Protein AF-A0A9P1GR18-F1 (afdb_monomer_lite)

pLDDT: mean 71.83, std 27.1, range [21.3, 98.69]

Secondary structure (DSSP, 8-state):
-HHHHHHHHHHHHHHHTT---------------------------------------------------------------------PPPP---PPPPP--------PPPPP-SS---EEEEET--S--TTTSHHHHHHHTT-EEEEE-TTT-TT--TTSHHHHHHHHHGGGG-SEEEE----TTS-TT---SSSPPP---SSGGGGG--SS--HHHHHHHHHHHHHHHHHHHHHHHHHHTT-EEEEEEEPPPTTS--GGGSHHHHHHHTSTT-EEEEEEGGGGT-SS--EEEEEES-S--GGGGPPP-PPPEEEE-TTT--EEEESS--S-SSS--EETTT--GGG--SSPPP---HHHHTSSPPHHHHHHHHHHHTPPPP------------------------SS--S----------GGG-TT-GGGG--HHHHHHHHHHHHHHHHHHHH-HHHHHHHHHHTT---SS--S-HHHHHHHHHHHHHHHHHTPPTTS-S----S-EEETTEEESS-HHHHHHHHHHTT-TTTTGGGHHHH----STTS--GGGBTTB----S-S----HHHHS--TTT---S--TTT-HHHHHHHHTT--

Radius of gyration: 36.1 Å; chains: 1; bounding box: 84×101×102 Å

Structure (mmCIF, N/CA/C/O backbone):
data_AF-A0A9P1GR18-F1
#
_entry.id   AF-A0A9P1GR18-F1
#
loop_
_atom_site.group_PDB
_atom_site.id
_atom_site.type_symbol
_atom_site.label_atom_id
_atom_site.label_alt_id
_atom_site.label_comp_id
_atom_site.label_asym_id
_atom_site.label_entity_id
_atom_site.label_seq_id
_atom_site.pdbx_PDB_ins_code
_atom_site.Cartn_x
_atom_site.Cartn_y
_atom_site.Cartn_z
_atom_site.occupancy
_atom_site.B_iso_or_equiv
_atom_site.auth_seq_id
_atom_site.auth_comp_id
_atom_site.auth_asym_id
_atom_site.auth_atom_id
_atom_site.pdbx_PDB_model_num
ATOM 1 N N . MET A 1 1 ? -15.487 -3.080 24.283 1.00 35.53 1 MET A N 1
ATOM 2 C CA . MET A 1 1 ? -16.277 -2.840 25.515 1.00 35.53 1 MET A CA 1
ATOM 3 C C . MET A 1 1 ? -15.456 -2.244 26.661 1.00 35.53 1 MET A C 1
ATOM 5 O O . MET A 1 1 ? -15.712 -1.101 27.007 1.00 35.53 1 MET A O 1
ATOM 9 N N . GLU A 1 2 ? -14.435 -2.913 27.217 1.00 29.48 2 GLU A N 1
ATOM 10 C CA . GLU A 1 2 ? -13.598 -2.296 28.277 1.00 29.48 2 GLU A CA 1
ATOM 11 C C . GLU A 1 2 ? -12.852 -1.033 27.822 1.00 29.48 2 GLU A C 1
ATOM 13 O O . GLU A 1 2 ? -12.696 -0.091 28.595 1.00 29.48 2 GLU A O 1
ATOM 18 N N . ARG A 1 3 ? -12.421 -0.992 26.556 1.00 30.92 3 ARG A N 1
ATOM 19 C CA . ARG A 1 3 ? -11.716 0.162 25.985 1.00 30.92 3 ARG A CA 1
ATOM 20 C C . ARG A 1 3 ? -12.613 1.407 25.905 1.00 30.92 3 ARG A C 1
ATOM 22 O O . ARG A 1 3 ? -12.154 2.484 26.250 1.00 30.92 3 ARG A O 1
ATOM 29 N N . LEU A 1 4 ? -13.899 1.233 25.578 1.00 35.69 4 LEU A N 1
ATOM 30 C CA . LEU A 1 4 ? -14.901 2.310 25.531 1.00 35.69 4 LEU A CA 1
ATOM 31 C C . LEU A 1 4 ? -15.204 2.862 26.936 1.00 35.69 4 LEU A C 1
ATOM 33 O O . LEU A 1 4 ? -15.229 4.072 27.140 1.00 35.69 4 LEU A O 1
ATOM 37 N N . LYS A 1 5 ? -15.327 1.966 27.929 1.00 38.88 5 LYS A N 1
ATOM 38 C CA . LYS A 1 5 ? -15.524 2.326 29.345 1.00 38.88 5 LYS A CA 1
ATOM 39 C C . LYS A 1 5 ? -14.343 3.117 29.924 1.00 38.88 5 LYS A C 1
ATOM 41 O O . LYS A 1 5 ? -14.547 3.980 30.772 1.00 38.88 5 LYS A O 1
ATOM 46 N N . ARG A 1 6 ? -13.110 2.851 29.464 1.00 39.78 6 ARG A N 1
ATOM 47 C CA . ARG A 1 6 ? -11.909 3.602 29.882 1.00 39.78 6 ARG A CA 1
ATOM 48 C C . ARG A 1 6 ? -11.843 4.995 29.252 1.00 39.78 6 ARG A C 1
ATOM 50 O O . ARG A 1 6 ? -11.456 5.934 29.941 1.00 39.78 6 ARG A O 1
ATOM 57 N N . THR A 1 7 ? -12.255 5.144 27.993 1.00 40.03 7 THR A N 1
ATOM 58 C CA . THR A 1 7 ? -12.273 6.446 27.307 1.00 40.03 7 THR A CA 1
ATOM 59 C C . THR A 1 7 ? -13.339 7.381 27.885 1.00 40.03 7 THR A C 1
ATOM 61 O O . THR A 1 7 ? -13.041 8.537 28.157 1.00 40.03 7 THR A O 1
ATOM 64 N N . LEU A 1 8 ? -14.540 6.872 28.180 1.00 38.56 8 LEU A N 1
ATOM 65 C CA . LEU A 1 8 ? -15.635 7.678 28.741 1.00 38.56 8 LEU A CA 1
ATOM 66 C C . LEU A 1 8 ? -15.378 8.119 30.192 1.00 38.56 8 LEU A C 1
ATOM 68 O O . LEU A 1 8 ? -15.661 9.258 30.556 1.00 38.56 8 LEU A O 1
ATOM 72 N N . LYS A 1 9 ? -14.762 7.256 31.012 1.00 37.06 9 LYS A N 1
ATOM 73 C CA . LYS A 1 9 ? -14.406 7.583 32.402 1.00 37.06 9 LYS A CA 1
ATOM 74 C C . LYS A 1 9 ? -13.279 8.623 32.498 1.00 37.06 9 LYS A C 1
ATOM 76 O O . LYS A 1 9 ? -13.329 9.502 33.349 1.00 37.06 9 LYS A O 1
ATOM 81 N N . SER A 1 10 ? -12.310 8.567 31.579 1.00 39.47 10 SER A N 1
ATOM 82 C CA . SER A 1 10 ? -11.217 9.547 31.478 1.00 39.47 10 SER A CA 1
ATOM 83 C C . SER A 1 10 ? -11.700 10.964 31.143 1.00 39.47 10 SER A C 1
ATOM 85 O O . SER A 1 10 ? -11.032 11.928 31.515 1.00 39.47 10 SER A O 1
ATOM 87 N N . ASP A 1 11 ? -12.811 11.105 30.420 1.00 41.22 11 ASP A N 1
ATOM 88 C CA . ASP A 1 11 ? -13.364 12.412 30.045 1.00 41.22 11 ASP A CA 1
ATOM 89 C C . ASP A 1 11 ? -14.286 12.991 31.133 1.00 41.22 11 ASP A C 1
ATOM 91 O O . ASP A 1 11 ? -14.385 14.212 31.265 1.00 41.22 11 ASP A O 1
ATOM 95 N N . HIS A 1 12 ? -14.906 12.131 31.951 1.00 41.47 12 HIS A N 1
ATOM 96 C CA . HIS A 1 12 ? -15.710 12.528 33.112 1.00 41.47 12 HIS A CA 1
ATOM 97 C C . HIS A 1 12 ? -14.843 13.140 34.227 1.00 41.47 12 HIS A C 1
ATOM 99 O O . HIS A 1 12 ? -15.154 14.221 34.726 1.00 41.47 12 HIS A O 1
ATOM 105 N N . ASP A 1 13 ? -13.705 12.515 34.552 1.00 37.97 13 ASP A N 1
ATOM 106 C CA . ASP A 1 13 ? -12.820 12.975 35.634 1.00 37.97 13 ASP A CA 1
ATOM 107 C C . ASP A 1 13 ? -12.141 14.327 35.310 1.00 37.97 13 ASP A C 1
ATOM 109 O O . ASP A 1 13 ? -11.932 15.150 36.201 1.00 37.97 13 ASP A O 1
ATOM 113 N N . LYS A 1 14 ? -11.895 14.629 34.024 1.00 42.50 14 LYS A N 1
ATOM 114 C CA . LYS A 1 14 ? -11.345 15.925 33.568 1.00 42.50 14 LYS A CA 1
ATOM 115 C C . LYS A 1 14 ? -12.333 17.096 33.671 1.00 42.50 14 LYS A C 1
ATOM 117 O O . LYS A 1 14 ? -11.911 18.249 33.664 1.00 42.50 14 LYS A O 1
ATOM 122 N N . ALA A 1 15 ? -13.640 16.831 33.745 1.00 38.00 15 ALA A N 1
ATOM 123 C CA . ALA A 1 15 ? -14.669 17.871 33.815 1.00 38.00 15 ALA A CA 1
ATOM 124 C C . ALA A 1 15 ? -14.962 18.340 35.254 1.00 38.00 15 ALA A C 1
ATOM 126 O O . ALA A 1 15 ? -15.493 19.434 35.443 1.00 38.00 15 ALA A O 1
ATOM 127 N N . VAL A 1 16 ? -14.602 17.536 36.260 1.00 37.94 16 VAL A N 1
ATOM 128 C CA . VAL A 1 16 ? -14.867 17.822 37.680 1.00 37.94 16 VAL A CA 1
ATOM 129 C C . VAL A 1 16 ? -13.829 18.785 38.283 1.00 37.94 16 VAL A C 1
ATOM 131 O O . VAL A 1 16 ? -14.170 19.552 39.177 1.00 37.94 16 VAL A O 1
ATOM 134 N N . GLU A 1 17 ? -12.600 18.847 37.754 1.00 35.44 17 GLU A N 1
ATOM 135 C CA . GLU A 1 17 ? -11.525 19.721 38.274 1.00 35.44 17 GLU A CA 1
ATOM 136 C C . GLU A 1 17 ? -11.676 21.225 37.948 1.00 35.44 17 GLU A C 1
ATOM 138 O O . GLU A 1 17 ? -10.941 22.044 38.494 1.00 35.44 17 GLU A O 1
ATOM 143 N N . VAL A 1 18 ? -12.626 21.633 37.094 1.00 37.56 18 VAL A N 1
ATOM 144 C CA . VAL A 1 18 ? -12.726 23.032 36.605 1.00 37.56 18 VAL A CA 1
ATOM 145 C C . VAL A 1 18 ? -13.721 23.895 37.403 1.00 37.56 18 VAL A C 1
ATOM 147 O O . VAL A 1 18 ? -13.920 25.067 37.087 1.00 37.56 18 VAL A O 1
ATOM 150 N N . VAL A 1 19 ? -14.348 23.374 38.463 1.00 34.94 19 VAL A N 1
ATOM 151 C CA . VAL A 1 19 ? -15.383 24.120 39.201 1.00 34.94 19 VAL A CA 1
ATOM 152 C C . VAL A 1 19 ? -15.079 24.201 40.698 1.00 34.94 19 VAL A C 1
ATOM 154 O O . VAL A 1 19 ? -15.549 23.384 41.480 1.00 34.94 19 VAL A O 1
ATOM 157 N N . GLU A 1 20 ? -14.389 25.271 41.106 1.00 27.80 20 GLU A N 1
ATOM 158 C CA . GLU A 1 20 ? -14.551 25.874 42.438 1.00 27.80 20 GLU A CA 1
ATOM 159 C C . GLU A 1 20 ? -14.823 27.394 42.330 1.00 27.80 20 GLU A C 1
ATOM 161 O O . GLU A 1 20 ? -14.439 28.025 41.342 1.00 27.80 20 GLU A O 1
ATOM 166 N N . PRO A 1 21 ? -15.566 27.997 43.284 1.00 30.97 21 PRO A N 1
ATOM 167 C CA . PRO A 1 21 ? -16.431 29.141 43.003 1.00 30.97 21 PRO A CA 1
ATOM 168 C C . PRO A 1 21 ? -15.816 30.499 43.385 1.00 30.97 21 PRO A C 1
ATOM 170 O O . PRO A 1 21 ? -15.365 30.700 44.511 1.00 30.97 21 PRO A O 1
ATOM 173 N N . CYS A 1 22 ? -15.904 31.492 42.493 1.00 22.22 22 CYS A N 1
ATOM 174 C CA . CYS A 1 22 ? -15.682 32.902 42.836 1.00 22.22 22 CYS A CA 1
ATOM 175 C C . CYS A 1 22 ? -17.010 33.628 43.110 1.00 22.22 22 CYS A C 1
ATOM 177 O O . CYS A 1 22 ? -17.927 33.617 42.292 1.00 22.22 22 CYS A O 1
ATOM 179 N N . MET A 1 23 ? -17.074 34.312 44.252 1.00 23.48 23 MET A N 1
ATOM 180 C CA . MET A 1 23 ? -18.144 35.211 44.713 1.00 23.48 23 MET A CA 1
ATOM 181 C C . MET A 1 23 ? -17.495 36.279 45.637 1.00 23.48 23 MET A C 1
ATOM 183 O O . MET A 1 23 ? -16.397 36.042 46.138 1.00 23.48 23 MET A O 1
ATOM 187 N N . PRO A 1 24 ? -18.092 37.471 45.848 1.00 37.00 24 PRO A N 1
ATOM 188 C CA . PRO A 1 24 ? -17.753 38.685 45.090 1.00 37.00 24 PRO A CA 1
ATOM 189 C C . PRO A 1 24 ? -17.272 39.863 45.971 1.00 37.00 24 PRO A C 1
ATOM 191 O O . PRO A 1 24 ? -17.526 39.886 47.172 1.00 37.00 24 PRO A O 1
ATOM 194 N N . ILE A 1 25 ? -16.668 40.905 45.371 1.00 23.14 25 ILE A N 1
ATOM 195 C CA . ILE A 1 25 ? -16.477 42.223 46.020 1.00 23.14 25 ILE A CA 1
ATOM 196 C C . ILE A 1 25 ? -16.882 43.376 45.080 1.00 23.14 25 ILE A C 1
ATOM 198 O O . ILE A 1 25 ? -16.690 43.341 43.868 1.00 23.14 25 ILE A O 1
ATOM 202 N N . ILE A 1 26 ? -17.496 44.379 45.704 1.00 23.92 26 ILE A N 1
ATOM 203 C CA . ILE A 1 26 ? -18.368 45.450 45.214 1.00 23.92 26 ILE A CA 1
ATOM 204 C C . ILE A 1 26 ? -17.617 46.807 45.093 1.00 23.92 26 ILE A C 1
ATOM 206 O O . ILE A 1 26 ? -16.915 47.202 46.013 1.00 23.92 26 ILE A O 1
ATOM 210 N N . THR A 1 27 ? -17.865 47.530 43.983 1.00 25.28 27 THR A N 1
ATOM 211 C CA . THR A 1 27 ? -17.859 49.006 43.714 1.00 25.28 27 THR A CA 1
ATOM 212 C C . THR A 1 27 ? -16.655 49.929 44.030 1.00 25.28 27 THR A C 1
ATOM 214 O O . THR A 1 27 ? -16.267 50.054 45.184 1.00 25.28 27 THR A O 1
ATOM 217 N N . ARG A 1 28 ? -16.248 50.790 43.065 1.00 23.25 28 ARG A N 1
ATOM 218 C CA . ARG A 1 28 ? -16.580 52.250 42.945 1.00 23.25 28 ARG A CA 1
ATOM 219 C C . ARG A 1 28 ? -15.639 53.027 41.980 1.00 23.25 28 ARG A C 1
ATOM 221 O O . ARG A 1 28 ? -14.439 53.065 42.188 1.00 23.25 28 ARG A O 1
ATOM 228 N N . ILE A 1 29 ? -16.252 53.680 40.980 1.00 23.91 29 ILE A N 1
ATOM 229 C CA . ILE A 1 29 ? -16.106 55.073 40.465 1.00 23.91 29 ILE A CA 1
ATOM 230 C C . ILE A 1 29 ? -14.727 55.780 40.544 1.00 23.91 29 ILE A C 1
ATOM 232 O O . ILE A 1 29 ? -14.253 56.032 41.648 1.00 23.91 29 ILE A O 1
ATOM 236 N N . SER A 1 30 ? -14.207 56.280 39.401 1.00 22.98 30 SER A N 1
ATOM 237 C CA . SER A 1 30 ? -13.910 57.715 39.083 1.00 22.98 30 SER A CA 1
ATOM 238 C C . SER A 1 30 ? -13.095 57.884 37.776 1.00 22.98 30 SER A C 1
ATOM 240 O O . SER A 1 30 ? -12.254 57.056 37.454 1.00 22.98 30 SER A O 1
ATOM 242 N N . SER A 1 31 ? -13.365 58.966 37.037 1.00 23.25 31 SER A N 1
ATOM 243 C CA . SER A 1 31 ? -12.722 59.455 35.787 1.00 23.25 31 SER A CA 1
ATOM 244 C C . SER A 1 31 ? -11.758 60.636 36.115 1.00 23.25 31 SER A C 1
ATOM 246 O O . SER A 1 31 ? -11.654 60.943 37.304 1.00 23.25 31 SER A O 1
ATOM 248 N N . PRO A 1 32 ? -11.264 61.487 35.178 1.00 49.81 32 PRO A N 1
ATOM 249 C CA . PRO A 1 32 ? -10.440 61.332 33.952 1.00 49.81 32 PRO A CA 1
ATOM 250 C C . PRO A 1 32 ? -9.170 62.247 33.960 1.00 49.81 32 PRO A C 1
ATOM 252 O O . PRO A 1 32 ? -9.011 63.027 34.894 1.00 49.81 32 PRO A O 1
ATOM 255 N N . ALA A 1 33 ? -8.318 62.190 32.911 1.00 24.56 33 ALA A N 1
ATOM 256 C CA . ALA A 1 33 ? -7.399 63.242 32.370 1.00 24.56 33 ALA A CA 1
ATOM 257 C C . ALA A 1 33 ? -6.198 62.579 31.641 1.00 24.56 33 ALA A C 1
ATOM 259 O O . ALA A 1 33 ? -5.776 61.516 32.077 1.00 24.56 33 ALA A O 1
ATOM 260 N N . GLU A 1 34 ? -5.498 63.097 30.626 1.00 25.81 34 GLU A N 1
ATOM 261 C CA . GLU A 1 34 ? -5.629 64.147 29.598 1.00 25.81 34 GLU A CA 1
ATOM 262 C C . GLU A 1 34 ? -4.291 64.099 28.793 1.00 25.81 34 GLU A C 1
ATOM 264 O O . GLU A 1 34 ? -3.266 63.771 29.387 1.00 25.81 34 GLU A O 1
ATOM 269 N N . MET A 1 35 ? -4.292 64.496 27.505 1.00 23.45 35 MET A N 1
ATOM 270 C CA . MET A 1 35 ? -3.149 65.064 26.730 1.00 23.45 35 MET A CA 1
ATOM 271 C C . MET A 1 35 ? -1.955 64.153 26.307 1.00 23.45 35 MET A C 1
ATOM 273 O O . MET A 1 35 ? -1.628 63.212 27.010 1.00 23.45 35 MET A O 1
ATOM 277 N N . VAL A 1 36 ? -1.167 64.344 25.226 1.00 26.05 36 VAL A N 1
ATOM 278 C CA . VAL A 1 36 ? -1.057 65.245 24.043 1.00 26.05 36 VAL A CA 1
ATOM 279 C C . VAL A 1 36 ? 0.093 64.697 23.139 1.00 26.05 36 VAL A C 1
ATOM 281 O O . VAL A 1 36 ? 1.016 64.090 23.668 1.00 26.05 36 VAL A O 1
ATOM 284 N N . GLU A 1 37 ? -0.011 64.927 21.815 1.00 26.00 37 GLU A N 1
ATOM 285 C CA . GLU A 1 37 ? 0.992 65.083 20.710 1.00 26.00 37 GLU A CA 1
ATOM 286 C C . GLU A 1 37 ? 2.321 64.287 20.601 1.00 26.00 37 GLU A C 1
ATOM 288 O O . GLU A 1 37 ? 3.037 64.069 21.572 1.00 26.00 37 GLU A O 1
ATOM 293 N N . GLY A 1 38 ? 2.751 64.051 19.341 1.00 25.17 38 GLY A N 1
ATOM 294 C CA . GLY A 1 38 ? 4.177 64.189 18.984 1.00 25.17 38 GLY A CA 1
ATOM 295 C C . GLY A 1 38 ? 4.772 63.328 17.853 1.00 25.17 38 GLY A C 1
ATOM 296 O O . GLY A 1 38 ? 5.428 62.336 18.133 1.00 25.17 38 GLY A O 1
ATOM 297 N N . ASP A 1 39 ? 4.642 63.814 16.614 1.00 26.00 39 ASP A N 1
ATOM 298 C CA . ASP A 1 39 ? 5.653 63.887 15.533 1.00 26.00 39 ASP A CA 1
ATOM 299 C C . ASP A 1 39 ? 6.303 62.690 14.794 1.00 26.00 39 ASP A C 1
ATOM 301 O O . ASP A 1 39 ? 6.674 61.640 15.309 1.00 26.00 39 ASP A O 1
ATOM 305 N N . ALA A 1 40 ? 6.512 62.985 13.502 1.00 28.70 40 ALA A N 1
ATOM 306 C CA . ALA A 1 40 ? 7.068 62.198 12.405 1.00 28.70 40 ALA A CA 1
ATOM 307 C C . ALA A 1 40 ? 8.588 62.394 12.173 1.00 28.70 40 ALA A C 1
ATOM 309 O O . ALA A 1 40 ? 9.166 63.390 12.602 1.00 28.70 40 ALA A O 1
ATOM 310 N N . LYS A 1 41 ? 9.206 61.488 11.388 1.00 26.48 41 LYS A N 1
ATOM 311 C CA . LYS A 1 41 ? 10.423 61.648 10.534 1.00 26.48 41 LYS A CA 1
ATOM 312 C C . LYS A 1 41 ? 10.587 60.350 9.700 1.00 26.48 41 LYS A C 1
ATOM 314 O O . LYS A 1 41 ? 10.453 59.291 10.291 1.00 26.48 41 LYS A O 1
ATOM 319 N N . VAL A 1 42 ? 10.701 60.265 8.362 1.00 27.23 42 VAL A N 1
ATOM 320 C CA . VAL A 1 42 ? 11.508 60.896 7.277 1.00 27.23 42 VAL A CA 1
ATOM 321 C C . VAL A 1 42 ? 12.510 59.882 6.670 1.00 27.23 42 VAL A C 1
ATOM 323 O O . VAL A 1 42 ? 13.349 59.362 7.394 1.00 27.23 42 VAL A O 1
ATOM 326 N N . ALA A 1 43 ? 12.449 59.752 5.327 1.00 27.47 43 ALA A N 1
ATOM 327 C CA . ALA A 1 43 ? 13.480 59.342 4.339 1.00 27.47 43 ALA A CA 1
ATOM 328 C C . ALA A 1 43 ? 13.983 57.869 4.346 1.00 27.47 43 ALA A C 1
ATOM 330 O O . ALA A 1 43 ? 14.016 57.230 5.381 1.00 27.47 43 ALA A O 1
ATOM 331 N N . ASN A 1 44 ? 14.424 57.237 3.246 1.00 26.69 44 ASN A N 1
ATOM 332 C CA . ASN A 1 44 ? 14.852 57.705 1.921 1.00 26.69 44 ASN A CA 1
ATOM 333 C C . ASN A 1 44 ? 14.877 56.525 0.912 1.00 26.69 44 ASN A C 1
ATOM 335 O O . ASN A 1 44 ? 15.073 55.381 1.318 1.00 26.69 44 ASN A O 1
ATOM 339 N N . GLN A 1 45 ? 14.762 56.816 -0.391 1.00 27.16 45 GLN A N 1
ATOM 340 C CA . GLN A 1 45 ? 15.143 55.915 -1.501 1.00 27.16 45 GLN A CA 1
ATOM 341 C C . GLN A 1 45 ? 16.683 55.848 -1.672 1.00 27.16 45 GLN A C 1
ATOM 343 O O . GLN A 1 45 ? 17.402 56.603 -1.010 1.00 27.16 45 GLN A O 1
ATOM 348 N N . PRO A 1 46 ? 17.205 55.002 -2.587 1.00 35.94 46 PRO A N 1
ATOM 349 C CA . PRO A 1 46 ? 17.515 55.543 -3.919 1.00 35.94 46 PRO A CA 1
ATOM 350 C C . PRO A 1 46 ? 17.196 54.617 -5.112 1.00 35.94 46 PRO A C 1
ATOM 352 O O . PRO A 1 46 ? 16.934 53.424 -4.989 1.00 35.94 46 PRO A O 1
ATOM 355 N N . SER A 1 47 ? 17.216 55.262 -6.276 1.00 26.09 47 SER A N 1
ATOM 356 C CA . SER A 1 47 ? 16.903 54.848 -7.643 1.00 26.09 47 SER A CA 1
ATOM 357 C C . SER A 1 47 ? 18.092 54.250 -8.418 1.00 26.09 47 SER A C 1
ATOM 359 O O . SER A 1 47 ? 19.249 54.454 -8.061 1.00 26.09 47 SER A O 1
ATOM 361 N N . GLY A 1 48 ? 17.801 53.586 -9.546 1.00 24.92 48 GLY A N 1
ATOM 362 C CA . GLY A 1 48 ? 18.776 53.219 -10.581 1.00 24.92 48 GLY A CA 1
ATOM 363 C C . GLY A 1 48 ? 18.103 52.644 -11.836 1.00 24.92 48 GLY A C 1
ATOM 364 O O . GLY A 1 48 ? 17.367 51.671 -11.755 1.00 24.92 48 GLY A O 1
ATOM 365 N N . SER A 1 49 ? 18.318 53.299 -12.974 1.00 26.38 49 SER A N 1
ATOM 366 C CA . SER A 1 49 ? 17.644 53.210 -14.282 1.00 26.38 49 SER A CA 1
ATOM 367 C C . SER A 1 49 ? 18.300 52.266 -15.305 1.00 26.38 49 SER A C 1
ATOM 369 O O . SER A 1 49 ? 19.503 52.066 -15.214 1.00 26.38 49 SER A O 1
ATOM 371 N N . HIS A 1 50 ? 17.546 51.811 -16.325 1.00 27.94 50 HIS A N 1
ATOM 372 C CA . HIS A 1 50 ? 17.861 51.781 -17.787 1.00 27.94 50 HIS A CA 1
ATOM 373 C C . HIS A 1 50 ? 16.792 50.928 -18.519 1.00 27.94 50 HIS A C 1
ATOM 375 O O . HIS A 1 50 ? 16.589 49.773 -18.176 1.00 27.94 50 HIS A O 1
ATOM 381 N N . GLN A 1 51 ? 15.848 51.532 -19.252 1.00 27.48 51 GLN A N 1
ATOM 382 C CA . GLN A 1 51 ? 15.826 51.869 -20.694 1.00 27.48 51 GLN A CA 1
ATOM 383 C C . GLN A 1 51 ? 15.522 50.709 -21.679 1.00 27.48 51 GLN A C 1
ATOM 385 O O . GLN A 1 51 ? 16.304 49.785 -21.840 1.00 27.48 51 GLN A O 1
ATOM 390 N N . ARG A 1 52 ? 14.342 50.866 -22.314 1.00 26.50 52 ARG A N 1
ATOM 391 C CA . ARG A 1 52 ? 13.816 50.440 -23.634 1.00 26.50 52 ARG A CA 1
ATOM 392 C C . ARG A 1 52 ? 14.775 49.776 -24.635 1.00 26.50 52 ARG A C 1
ATOM 394 O O . ARG A 1 52 ? 15.824 50.339 -24.898 1.00 26.50 52 ARG A O 1
ATOM 401 N N . GLU A 1 53 ? 14.246 48.803 -25.388 1.00 24.02 53 GLU A N 1
ATOM 402 C CA . GLU A 1 53 ? 13.917 48.986 -26.818 1.00 24.02 53 GLU A CA 1
ATOM 403 C C . GLU A 1 53 ? 12.995 47.878 -27.366 1.00 24.02 53 GLU A C 1
ATOM 405 O O . GLU A 1 53 ? 13.038 46.724 -26.950 1.00 24.02 53 GLU A O 1
ATOM 410 N N . THR A 1 54 ? 12.103 48.301 -28.256 1.00 30.78 54 THR A N 1
ATOM 411 C CA . THR A 1 54 ? 11.141 47.540 -29.062 1.00 30.78 54 THR A CA 1
ATOM 412 C C . THR A 1 54 ? 11.755 47.254 -30.428 1.00 30.78 54 THR A C 1
ATOM 414 O O . THR A 1 54 ? 12.319 48.194 -30.977 1.00 30.78 54 THR A O 1
ATOM 417 N N . ASP A 1 55 ? 11.538 46.081 -31.035 1.00 24.06 55 ASP A N 1
ATOM 418 C CA . ASP A 1 55 ? 11.111 46.059 -32.442 1.00 24.06 55 ASP A CA 1
ATOM 419 C C . ASP A 1 55 ? 10.543 44.716 -32.931 1.00 24.06 55 ASP A C 1
ATOM 421 O O . ASP A 1 55 ? 10.690 43.660 -32.319 1.00 24.06 55 ASP A O 1
ATOM 425 N N . THR A 1 56 ? 9.850 44.844 -34.052 1.00 28.06 56 THR A N 1
ATOM 426 C CA . THR A 1 56 ? 8.834 44.002 -34.687 1.00 28.06 56 THR A CA 1
ATOM 427 C C . THR A 1 56 ? 9.403 43.323 -35.942 1.00 28.06 56 THR A C 1
ATOM 429 O O . THR A 1 56 ? 10.259 43.917 -36.586 1.00 28.06 56 THR A O 1
ATOM 432 N N . THR A 1 57 ? 8.919 42.133 -36.336 1.00 25.45 57 THR A N 1
ATOM 433 C CA . THR A 1 57 ? 8.841 41.560 -37.723 1.00 25.45 57 THR A CA 1
ATOM 434 C C . THR A 1 57 ? 8.397 40.089 -37.594 1.00 25.45 57 THR A C 1
ATOM 436 O O . THR A 1 57 ? 9.041 39.318 -36.897 1.00 25.45 57 THR A O 1
ATOM 439 N N . VAL A 1 58 ? 7.171 39.677 -37.943 1.00 26.77 58 VAL A N 1
ATOM 440 C CA . VAL A 1 58 ? 6.607 39.369 -39.277 1.00 26.77 58 VAL A CA 1
ATOM 441 C C . VAL A 1 58 ? 7.543 38.531 -40.152 1.00 26.77 58 VAL A C 1
ATOM 443 O O . VAL A 1 58 ? 8.456 39.084 -40.748 1.00 26.77 58 VAL A O 1
ATOM 446 N N . ASP A 1 59 ? 7.260 37.230 -40.283 1.00 25.61 59 ASP A N 1
ATOM 447 C CA . ASP A 1 59 ? 7.236 36.598 -41.604 1.00 25.61 59 ASP A CA 1
ATOM 448 C C . ASP A 1 59 ? 6.404 35.309 -41.628 1.00 25.61 59 ASP A C 1
ATOM 450 O O . ASP A 1 59 ? 6.507 34.412 -40.794 1.00 25.61 59 ASP A O 1
ATOM 454 N N . SER A 1 60 ? 5.537 35.281 -42.627 1.00 24.89 60 SER A N 1
ATOM 455 C CA . SER A 1 60 ? 4.563 34.263 -42.986 1.00 24.89 60 SER A CA 1
ATOM 456 C C . SER A 1 60 ? 5.080 33.458 -44.173 1.00 24.89 60 SER A C 1
ATOM 458 O O . SER A 1 60 ? 5.443 34.054 -45.184 1.00 24.89 60 SER A O 1
ATOM 460 N N . VAL A 1 61 ? 5.012 32.124 -44.125 1.00 25.84 61 VAL A N 1
ATOM 461 C CA . VAL A 1 61 ? 5.082 31.289 -45.336 1.00 25.84 61 VAL A CA 1
ATOM 462 C C . VAL A 1 61 ? 4.035 30.182 -45.261 1.00 25.84 61 VAL A C 1
ATOM 464 O O . VAL A 1 61 ? 4.203 29.176 -44.580 1.00 25.84 61 VAL A O 1
ATOM 467 N N . GLN A 1 62 ? 2.954 30.376 -46.015 1.00 23.56 62 GLN A N 1
ATOM 468 C CA . GLN A 1 62 ? 2.099 29.305 -46.513 1.00 23.56 62 GLN A CA 1
ATOM 469 C C . GLN A 1 62 ? 2.755 28.662 -47.743 1.00 23.56 62 GLN A C 1
ATOM 471 O O . GLN A 1 62 ? 3.208 29.369 -48.647 1.00 23.56 62 GLN A O 1
ATOM 476 N N . LYS A 1 63 ? 2.696 27.330 -47.851 1.00 25.86 63 LYS A N 1
ATOM 477 C CA . LYS A 1 63 ? 2.559 26.656 -49.151 1.00 25.86 63 LYS A CA 1
ATOM 478 C C . LYS A 1 63 ? 1.888 25.291 -48.991 1.00 25.86 63 LYS A C 1
ATOM 480 O O . LYS A 1 63 ? 2.370 24.431 -48.267 1.00 25.86 63 LYS A O 1
ATOM 485 N N . ALA A 1 64 ? 0.758 25.162 -49.677 1.00 24.80 64 ALA A N 1
ATOM 486 C CA . ALA A 1 64 ? -0.130 24.008 -49.762 1.00 24.80 64 ALA A CA 1
ATOM 487 C C . ALA A 1 64 ? 0.305 23.031 -50.901 1.00 24.80 64 ALA A C 1
ATOM 489 O O . ALA A 1 64 ? 1.465 23.076 -51.318 1.00 24.80 64 ALA A O 1
ATOM 490 N N . PRO A 1 65 ? -0.574 22.162 -51.444 1.00 33.03 65 PRO A N 1
ATOM 491 C CA . PRO A 1 65 ? -0.652 20.722 -51.179 1.00 33.03 65 PRO A CA 1
ATOM 492 C C . PRO A 1 65 ? -0.327 19.874 -52.432 1.00 33.03 65 PRO A C 1
ATOM 494 O O . PRO A 1 65 ? -0.127 20.413 -53.522 1.00 33.03 65 PRO A O 1
ATOM 497 N N . LYS A 1 66 ? -0.326 18.537 -52.317 1.00 24.41 66 LYS A N 1
ATOM 498 C CA . LYS A 1 66 ? -0.493 17.639 -53.477 1.00 24.41 66 LYS A CA 1
ATOM 499 C C . LYS A 1 66 ? -1.375 16.437 -53.145 1.00 24.41 66 LYS A C 1
ATOM 501 O O . LYS A 1 66 ? -1.073 15.661 -52.248 1.00 24.41 66 LYS A O 1
ATOM 506 N N . GLU A 1 67 ? -2.446 16.334 -53.923 1.00 23.84 67 GLU A N 1
ATOM 507 C CA . GLU A 1 67 ? -3.455 15.279 -53.967 1.00 23.84 67 GLU A CA 1
ATOM 508 C C . GLU A 1 67 ? -3.046 14.064 -54.826 1.00 23.84 67 GLU A C 1
ATOM 510 O O . GLU A 1 67 ? -2.117 14.130 -55.637 1.00 23.84 67 GLU A O 1
ATOM 515 N N . SER A 1 68 ? -3.916 13.044 -54.741 1.00 26.48 68 SER A N 1
ATOM 516 C CA . SER A 1 68 ? -4.187 11.910 -55.649 1.00 26.48 68 SER A CA 1
ATOM 517 C C . SER A 1 68 ? -3.260 10.693 -55.499 1.00 26.48 68 SER A C 1
ATOM 519 O O . SER A 1 68 ? -2.046 10.818 -55.559 1.00 26.48 68 SER A O 1
ATOM 521 N N . GLY A 1 69 ? -3.723 9.457 -55.291 1.00 23.02 69 GLY A N 1
ATOM 522 C CA . GLY A 1 69 ? -5.061 8.864 -55.346 1.00 23.02 69 GLY A CA 1
ATOM 523 C C . GLY A 1 69 ? -5.006 7.609 -56.220 1.00 23.02 69 GLY A C 1
ATOM 524 O O . GLY A 1 69 ? -4.789 7.755 -57.414 1.00 23.02 69 GLY A O 1
ATOM 525 N N . VAL A 1 70 ? -5.212 6.405 -55.666 1.00 24.28 70 VAL A N 1
ATOM 526 C CA . VAL A 1 70 ? -5.637 5.210 -56.428 1.00 24.28 70 VAL A CA 1
ATOM 527 C C . VAL A 1 70 ? -6.458 4.286 -55.526 1.00 24.28 70 VAL A C 1
ATOM 529 O O . VAL A 1 70 ? -5.976 3.761 -54.528 1.00 24.28 70 VAL A O 1
ATOM 532 N N . VAL A 1 71 ? -7.703 4.072 -55.944 1.00 23.05 71 VAL A N 1
ATOM 533 C CA . VAL A 1 71 ? -8.636 3.037 -55.489 1.00 23.05 71 VAL A CA 1
ATOM 534 C C . VAL A 1 71 ? -8.338 1.745 -56.250 1.00 23.05 71 VAL A C 1
ATOM 536 O O . VAL A 1 71 ? -8.280 1.779 -57.476 1.00 23.05 71 VAL A O 1
ATOM 539 N N . THR A 1 72 ? -8.251 0.599 -55.568 1.00 24.72 72 THR A N 1
ATOM 540 C CA . THR A 1 72 ? -8.661 -0.690 -56.157 1.00 24.72 72 THR A CA 1
ATOM 541 C C . THR A 1 72 ? -9.328 -1.580 -55.110 1.00 24.72 72 THR A C 1
ATOM 543 O O . THR A 1 72 ? -8.802 -1.847 -54.036 1.00 24.72 72 THR A O 1
ATOM 546 N N . THR A 1 73 ? -10.535 -2.009 -55.456 1.00 23.36 73 THR A N 1
ATOM 547 C CA . THR A 1 73 ? -11.401 -2.971 -54.775 1.00 23.36 73 THR A CA 1
ATOM 548 C C . THR A 1 73 ? -11.061 -4.404 -55.202 1.00 23.36 73 THR A C 1
ATOM 550 O O . THR A 1 73 ? -10.930 -4.620 -56.406 1.00 23.36 73 THR A O 1
ATOM 553 N N . ALA A 1 74 ? -11.038 -5.382 -54.286 1.00 23.17 74 ALA A N 1
ATOM 554 C CA . ALA A 1 74 ? -11.590 -6.736 -54.494 1.00 23.17 74 ALA A CA 1
ATOM 555 C C . ALA A 1 74 ? -11.452 -7.629 -53.243 1.00 23.17 74 ALA A C 1
ATOM 557 O O . ALA A 1 74 ? -10.438 -7.633 -52.555 1.00 23.17 74 ALA A O 1
ATOM 558 N N . THR A 1 75 ? -12.516 -8.385 -52.993 1.00 24.55 75 THR A N 1
ATOM 559 C CA . THR A 1 75 ? -12.804 -9.297 -51.874 1.00 24.55 75 THR A CA 1
ATOM 560 C C . THR A 1 75 ? -12.204 -10.717 -52.103 1.00 24.55 75 THR A C 1
ATOM 562 O O . THR A 1 75 ? -11.362 -10.884 -52.981 1.00 24.55 75 THR A O 1
ATOM 565 N N . PRO A 1 76 ? -12.577 -11.751 -51.317 1.00 32.09 76 PRO A N 1
ATOM 566 C CA . PRO A 1 76 ? -11.705 -12.527 -50.435 1.00 32.09 76 PRO A CA 1
ATOM 567 C C . PRO A 1 76 ? -11.141 -13.817 -51.072 1.00 32.09 76 PRO A C 1
ATOM 569 O O . PRO A 1 76 ? -11.736 -14.386 -51.985 1.00 32.09 76 PRO A O 1
ATOM 572 N N . CYS A 1 77 ? -10.048 -14.359 -50.525 1.00 21.30 77 CYS A N 1
ATOM 573 C CA . CYS A 1 77 ? -9.650 -15.738 -50.812 1.00 21.30 77 CYS A CA 1
ATOM 574 C C . CYS A 1 77 ? -9.223 -16.482 -49.543 1.00 21.30 77 CYS A C 1
ATOM 576 O O . CYS A 1 77 ? -8.560 -15.959 -48.651 1.00 21.30 77 CYS A O 1
ATOM 578 N N . THR A 1 78 ? -9.705 -17.710 -49.486 1.00 23.31 78 THR A N 1
ATOM 579 C CA . THR A 1 78 ? -9.770 -18.666 -48.392 1.00 23.31 78 THR A CA 1
ATOM 580 C C . THR A 1 78 ? -8.439 -19.351 -48.069 1.00 23.31 78 THR A C 1
ATOM 582 O O . THR A 1 78 ? -7.690 -19.717 -48.967 1.00 23.31 78 THR A O 1
ATOM 585 N N . SER A 1 79 ? -8.264 -19.632 -46.771 1.00 23.80 79 SER A N 1
ATOM 586 C CA . SER A 1 79 ? -7.586 -20.791 -46.160 1.00 23.80 79 SER A CA 1
ATOM 587 C C . SER A 1 79 ? -6.152 -21.142 -46.581 1.00 23.80 79 SER A C 1
ATOM 589 O O . SER A 1 79 ? -5.967 -21.763 -47.621 1.00 23.80 79 SER A O 1
ATOM 591 N N . VAL A 1 80 ? -5.198 -21.002 -45.648 1.00 23.08 80 VAL A N 1
ATOM 592 C CA . VAL A 1 80 ? -4.276 -22.100 -45.294 1.00 23.08 80 VAL A CA 1
ATOM 593 C C . VAL A 1 80 ? -3.976 -22.047 -43.792 1.00 23.08 80 VAL A C 1
ATOM 595 O O . VAL A 1 80 ? -3.559 -21.030 -43.248 1.00 23.08 80 VAL A O 1
ATOM 598 N N . ILE A 1 81 ? -4.232 -23.171 -43.133 1.00 26.97 81 ILE A N 1
ATOM 599 C CA . ILE A 1 81 ? -3.945 -23.469 -41.732 1.00 26.97 81 ILE A CA 1
ATOM 600 C C . ILE A 1 81 ? -2.420 -23.559 -41.565 1.00 26.97 81 ILE A C 1
ATOM 602 O O . ILE A 1 81 ? -1.780 -24.362 -42.240 1.00 26.97 81 ILE A O 1
ATOM 606 N N . GLY A 1 82 ? -1.843 -22.761 -40.665 1.00 22.59 82 GLY A N 1
ATOM 607 C CA . GLY A 1 82 ? -0.424 -22.805 -40.305 1.00 22.59 82 GLY A CA 1
ATOM 608 C C . GLY A 1 82 ? -0.269 -22.769 -38.789 1.00 22.59 82 GLY A C 1
ATOM 609 O O . GLY A 1 82 ? -0.581 -21.767 -38.154 1.00 22.59 82 GLY A O 1
ATOM 610 N N . ALA A 1 83 ? 0.144 -23.899 -38.223 1.00 22.50 83 ALA A N 1
ATOM 611 C CA . ALA A 1 83 ? 0.251 -24.162 -36.795 1.00 22.50 83 ALA A CA 1
ATOM 612 C C . ALA A 1 83 ? 1.157 -23.162 -36.055 1.00 22.50 83 ALA A C 1
ATOM 614 O O . ALA A 1 83 ? 2.278 -22.886 -36.479 1.00 22.50 83 ALA A O 1
ATOM 615 N N . TRP A 1 84 ? 0.682 -22.670 -34.910 1.00 22.92 84 TRP A N 1
ATOM 616 C CA . TRP A 1 84 ? 1.488 -21.926 -33.948 1.00 22.92 84 TRP A CA 1
ATOM 617 C C . TRP A 1 84 ? 2.276 -22.943 -33.121 1.00 22.92 84 TRP A C 1
ATOM 619 O O . TRP A 1 84 ? 1.705 -23.697 -32.335 1.00 22.92 84 TRP A O 1
ATOM 629 N N . ALA A 1 85 ? 3.585 -23.015 -33.353 1.00 22.70 85 ALA A N 1
ATOM 630 C CA . ALA A 1 85 ? 4.483 -23.852 -32.576 1.00 22.70 85 ALA A CA 1
ATOM 631 C C . ALA A 1 85 ? 4.781 -23.172 -31.231 1.00 22.70 85 ALA A C 1
ATOM 633 O O . ALA A 1 85 ? 5.517 -22.190 -31.159 1.00 22.70 85 ALA A O 1
ATOM 634 N N . THR A 1 86 ? 4.199 -23.714 -30.165 1.00 25.66 86 THR A N 1
ATOM 635 C CA . THR A 1 86 ? 4.599 -23.479 -28.777 1.00 25.66 86 THR A CA 1
ATOM 636 C C . THR A 1 86 ? 6.048 -23.929 -28.598 1.00 25.66 86 THR A C 1
ATOM 638 O O . THR A 1 86 ? 6.339 -25.122 -28.684 1.00 25.66 86 THR A O 1
ATOM 641 N N . ILE A 1 87 ? 6.965 -22.996 -28.348 1.00 25.58 87 ILE A N 1
ATOM 642 C CA . ILE A 1 87 ? 8.350 -23.330 -28.000 1.00 25.58 87 ILE A CA 1
ATOM 643 C C . ILE A 1 87 ? 8.363 -23.780 -26.534 1.00 25.58 87 ILE A C 1
ATOM 645 O O . ILE A 1 87 ? 8.222 -22.975 -25.616 1.00 25.58 87 ILE A O 1
ATOM 649 N N . GLN A 1 88 ? 8.487 -25.092 -26.329 1.00 22.77 88 GLN A N 1
ATOM 650 C CA . GLN A 1 88 ? 8.853 -25.692 -25.048 1.00 22.77 88 GLN A CA 1
ATOM 651 C C . GLN A 1 88 ? 10.337 -25.422 -24.768 1.00 22.77 88 GLN A C 1
ATOM 653 O O . GLN A 1 88 ? 11.179 -25.590 -25.649 1.00 22.77 88 GLN A O 1
ATOM 658 N N . ALA A 1 89 ? 10.646 -25.020 -23.535 1.00 26.44 89 ALA A N 1
ATOM 659 C CA . ALA A 1 89 ? 12.013 -24.902 -23.036 1.00 26.44 89 ALA A CA 1
ATOM 660 C C . ALA A 1 89 ? 12.738 -26.264 -23.100 1.00 26.44 89 ALA A C 1
ATOM 662 O O . ALA A 1 89 ? 12.112 -27.288 -22.800 1.00 26.44 89 ALA A O 1
ATOM 663 N N . PRO A 1 90 ? 14.033 -26.309 -23.462 1.00 25.92 90 PRO A N 1
ATOM 664 C CA . PRO A 1 90 ? 14.779 -27.556 -23.477 1.00 25.92 90 PRO A CA 1
ATOM 665 C C . PRO A 1 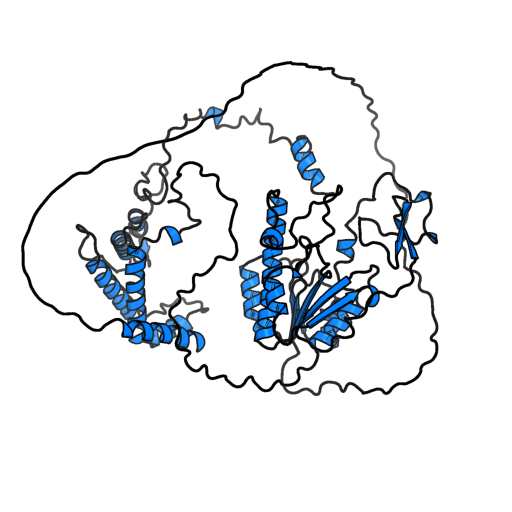90 ? 15.060 -28.013 -22.042 1.00 25.92 90 PRO A C 1
ATOM 667 O O . PRO A 1 90 ? 15.601 -27.276 -21.219 1.00 25.92 90 PRO A O 1
ATOM 670 N N . ALA A 1 91 ? 14.679 -29.254 -21.754 1.00 25.80 91 ALA A N 1
ATOM 671 C CA . ALA A 1 91 ? 15.262 -30.022 -20.670 1.00 25.80 91 ALA A CA 1
ATOM 672 C C . ALA A 1 91 ? 16.645 -30.495 -21.126 1.00 25.80 91 ALA A C 1
ATOM 674 O O . ALA A 1 91 ? 16.733 -31.019 -22.228 1.00 25.80 91 ALA A O 1
ATOM 675 N N . ASP A 1 92 ? 17.677 -30.349 -20.290 1.00 27.14 92 ASP A N 1
ATOM 676 C CA . ASP A 1 92 ? 18.752 -31.341 -20.227 1.00 27.14 92 ASP A CA 1
ATOM 677 C C . ASP A 1 92 ? 19.571 -31.259 -18.926 1.00 27.14 92 ASP A C 1
ATOM 679 O O . ASP A 1 92 ? 20.157 -30.246 -18.552 1.00 27.14 92 ASP A O 1
ATOM 683 N N . THR A 1 93 ? 19.536 -32.402 -18.240 1.00 26.78 93 THR A N 1
ATOM 684 C CA . THR A 1 93 ? 20.599 -33.102 -17.504 1.00 26.78 93 THR A CA 1
ATOM 685 C C . THR A 1 93 ? 21.828 -32.336 -17.006 1.00 26.78 93 THR A C 1
ATOM 687 O O . THR A 1 93 ? 22.721 -31.991 -17.775 1.00 26.78 93 THR A O 1
ATOM 690 N N . CYS A 1 94 ? 22.006 -32.333 -15.681 1.00 24.06 94 CYS A N 1
ATOM 691 C CA . CYS A 1 94 ? 23.335 -32.408 -15.073 1.00 24.06 94 CYS A CA 1
ATOM 692 C C . CYS A 1 94 ? 23.307 -33.372 -13.870 1.00 24.06 94 CYS A C 1
ATOM 694 O O . CYS A 1 94 ? 22.463 -33.253 -12.982 1.00 24.06 94 CYS A O 1
ATOM 696 N N . MET A 1 95 ? 24.185 -34.380 -13.886 1.00 24.89 95 MET A N 1
ATOM 697 C CA . MET A 1 95 ? 24.355 -35.370 -12.812 1.00 24.89 95 MET A CA 1
ATOM 698 C C . MET A 1 95 ? 25.152 -34.782 -11.629 1.00 24.89 95 MET A C 1
ATOM 700 O O . MET A 1 95 ? 25.934 -33.854 -11.833 1.00 24.89 95 MET A O 1
ATOM 704 N N . PRO A 1 96 ? 25.000 -35.306 -10.394 1.00 28.86 96 PRO A N 1
ATOM 705 C CA . PRO A 1 96 ? 25.527 -34.656 -9.199 1.00 28.86 96 PRO A CA 1
ATOM 706 C C . PRO A 1 96 ? 26.984 -35.041 -8.904 1.00 28.86 96 PRO A C 1
ATOM 708 O O . PRO A 1 96 ? 27.372 -36.205 -9.014 1.00 28.86 96 PRO A O 1
ATOM 711 N N . ALA A 1 97 ? 27.772 -34.064 -8.451 1.00 25.16 97 ALA A N 1
ATOM 712 C CA . ALA A 1 97 ? 29.061 -34.285 -7.802 1.00 25.16 97 ALA A CA 1
ATOM 713 C C . ALA A 1 97 ? 28.894 -34.357 -6.272 1.00 25.16 97 ALA A C 1
ATOM 715 O O . ALA A 1 97 ? 27.952 -33.816 -5.699 1.00 25.16 97 ALA A O 1
ATOM 716 N N . ALA A 1 98 ? 29.803 -35.098 -5.644 1.00 25.59 98 ALA A N 1
ATOM 717 C CA . ALA A 1 98 ? 29.638 -35.776 -4.368 1.00 25.59 98 ALA A CA 1
ATOM 718 C C . ALA A 1 98 ? 29.482 -34.886 -3.121 1.00 25.59 98 ALA A C 1
ATOM 720 O O . ALA A 1 98 ? 30.049 -33.805 -2.990 1.00 25.59 98 ALA A O 1
ATOM 721 N N . VAL A 1 99 ? 28.730 -35.457 -2.182 1.00 25.09 99 VAL A N 1
ATOM 722 C CA . VAL A 1 99 ? 28.358 -34.976 -0.852 1.00 25.09 99 VAL A CA 1
ATOM 723 C C . VAL A 1 99 ? 29.542 -35.075 0.117 1.00 25.09 99 VAL A C 1
ATOM 725 O O . VAL A 1 99 ? 30.102 -36.154 0.299 1.00 25.09 99 VAL A O 1
ATOM 728 N N . THR A 1 100 ? 29.855 -33.988 0.823 1.00 25.03 100 THR A N 1
ATOM 729 C CA . THR A 1 100 ? 30.504 -34.047 2.143 1.00 25.03 100 THR A CA 1
ATOM 730 C C . THR A 1 100 ? 29.494 -33.621 3.198 1.00 25.03 100 THR A C 1
ATOM 732 O O . THR A 1 100 ? 29.041 -32.480 3.229 1.00 25.03 100 THR A O 1
ATOM 735 N N . SER A 1 101 ? 29.118 -34.595 4.021 1.00 26.28 101 SER A N 1
ATOM 736 C CA . SER A 1 101 ? 28.123 -34.547 5.087 1.00 26.28 101 SER A CA 1
ATOM 737 C C . SER A 1 101 ? 28.497 -33.580 6.212 1.00 26.28 101 SER A C 1
ATOM 739 O O . SER A 1 101 ? 29.552 -33.736 6.831 1.00 26.28 101 SER A O 1
ATOM 741 N N . VAL A 1 102 ? 27.585 -32.668 6.549 1.00 27.00 102 VAL A N 1
ATOM 742 C CA . VAL A 1 102 ? 27.541 -31.987 7.850 1.00 27.00 102 VAL A CA 1
ATOM 743 C C . VAL A 1 102 ? 26.127 -32.162 8.406 1.00 27.00 102 VAL A C 1
ATOM 745 O O . VAL A 1 102 ? 25.153 -32.105 7.662 1.00 27.00 102 VAL A O 1
ATOM 748 N N . ALA A 1 103 ? 26.066 -32.492 9.693 1.00 25.42 103 ALA A N 1
ATOM 749 C CA . ALA A 1 103 ? 24.989 -33.195 10.377 1.00 25.42 103 ALA A CA 1
ATOM 750 C C . ALA A 1 103 ? 23.578 -32.599 10.215 1.00 25.42 103 ALA A C 1
ATOM 752 O O . ALA A 1 103 ? 23.344 -31.412 10.437 1.00 25.42 103 ALA A O 1
ATOM 753 N N . GLU A 1 104 ? 22.633 -33.486 9.905 1.00 25.20 104 GLU A N 1
ATOM 754 C CA . GLU A 1 104 ? 21.192 -33.259 9.939 1.00 25.20 104 GLU A CA 1
ATOM 755 C C . GLU A 1 104 ? 20.736 -33.016 11.386 1.00 25.20 104 GLU A C 1
ATOM 757 O O . GLU A 1 104 ? 20.723 -33.933 12.205 1.00 25.20 104 GLU A O 1
ATOM 762 N N . ASN A 1 105 ? 20.317 -31.790 11.701 1.00 26.72 105 ASN A N 1
ATOM 763 C CA . ASN A 1 105 ? 19.394 -31.566 12.810 1.00 26.72 105 ASN A CA 1
ATOM 764 C C . ASN A 1 105 ? 17.977 -31.656 12.245 1.00 26.72 105 ASN A C 1
ATOM 766 O O . ASN A 1 105 ? 17.471 -30.734 11.606 1.00 26.72 105 ASN A O 1
ATOM 770 N N . SER A 1 106 ? 17.370 -32.818 12.451 1.00 29.06 106 SER A N 1
ATOM 771 C CA . SER A 1 106 ? 15.994 -33.151 12.105 1.00 29.06 106 SER A CA 1
ATOM 772 C C . SER A 1 106 ? 15.007 -32.120 12.665 1.00 29.06 106 SER A C 1
ATOM 774 O O . SER A 1 106 ? 14.871 -31.961 13.878 1.00 29.06 106 SER A O 1
ATOM 776 N N . VAL A 1 107 ? 14.310 -31.426 11.763 1.00 31.55 107 VAL A N 1
ATOM 777 C CA . VAL A 1 107 ? 13.182 -30.543 12.076 1.00 31.55 107 VAL A CA 1
ATOM 778 C C . VAL A 1 107 ? 11.986 -31.427 12.422 1.00 31.55 107 VAL A C 1
ATOM 780 O O . VAL A 1 107 ? 11.375 -32.039 11.549 1.00 31.55 107 VAL A O 1
ATOM 783 N N . GLU A 1 108 ? 11.684 -31.544 13.711 1.00 28.56 108 GLU A N 1
ATOM 784 C CA . GLU A 1 108 ? 10.552 -32.328 14.201 1.00 28.56 108 GLU A CA 1
ATOM 785 C C . GLU A 1 108 ? 9.226 -31.613 13.870 1.00 28.56 108 GLU A C 1
ATOM 787 O O . GLU A 1 108 ? 9.043 -30.426 14.160 1.00 28.56 108 GLU A O 1
ATOM 792 N N . ALA A 1 109 ? 8.306 -32.338 13.223 1.00 35.88 109 ALA A N 1
ATOM 793 C CA . ALA A 1 109 ? 6.995 -31.841 12.810 1.00 35.88 109 ALA A CA 1
ATOM 794 C C . ALA A 1 109 ? 6.143 -31.381 14.015 1.00 35.88 109 ALA A C 1
ATOM 796 O O . ALA A 1 109 ? 6.295 -31.909 15.123 1.00 35.88 109 ALA A O 1
ATOM 797 N N . PRO A 1 110 ? 5.227 -30.407 13.842 1.00 37.78 110 PRO A N 1
ATOM 798 C CA . PRO A 1 110 ? 4.487 -29.844 14.959 1.00 37.78 110 PRO A CA 1
ATOM 799 C C . PRO A 1 110 ? 3.530 -30.869 15.572 1.00 37.78 110 PRO A C 1
ATOM 801 O O . PRO A 1 110 ? 2.595 -31.330 14.921 1.00 37.78 110 PRO A O 1
ATOM 804 N N . ARG A 1 111 ? 3.731 -31.188 16.857 1.00 32.81 111 ARG A N 1
ATOM 805 C CA . ARG A 1 111 ? 2.677 -31.779 17.686 1.00 32.81 111 ARG A CA 1
ATOM 806 C C . ARG A 1 111 ? 1.645 -30.703 18.005 1.00 32.81 111 ARG A C 1
ATOM 808 O O . ARG A 1 111 ? 1.976 -29.651 18.546 1.00 32.81 111 ARG A O 1
ATOM 815 N N . THR A 1 112 ? 0.418 -31.014 17.622 1.00 39.78 112 THR A N 1
ATOM 816 C CA . THR A 1 112 ? -0.822 -30.264 17.793 1.00 39.78 112 THR A CA 1
ATOM 817 C C . THR A 1 112 ? -1.161 -30.043 19.265 1.00 39.78 112 THR A C 1
ATOM 819 O O . THR A 1 112 ? -1.268 -31.009 20.021 1.00 39.78 112 THR A O 1
ATOM 822 N N . THR A 1 113 ? -1.423 -28.794 19.640 1.00 36.75 113 THR A N 1
ATOM 823 C CA . THR A 1 113 ? -2.197 -28.443 20.838 1.00 36.75 113 THR A CA 1
ATOM 824 C C . THR A 1 113 ? -3.255 -27.417 20.421 1.00 36.75 113 THR A C 1
ATOM 826 O O . THR A 1 113 ? -2.881 -26.338 19.979 1.00 36.75 113 THR A O 1
ATOM 829 N N . GLU A 1 114 ? -4.524 -27.847 20.463 1.00 45.59 114 GLU A N 1
ATOM 830 C CA . GLU A 1 114 ? -5.827 -27.134 20.425 1.00 45.59 114 GLU A CA 1
ATOM 831 C C . GLU A 1 114 ? -5.819 -25.639 20.009 1.00 45.59 114 GLU A C 1
ATOM 833 O O . GLU A 1 114 ? -5.208 -24.829 20.688 1.00 45.59 114 GLU A O 1
ATOM 838 N N . SER A 1 115 ? -6.518 -25.112 18.993 1.00 51.09 115 SER A N 1
ATOM 839 C CA . SER A 1 115 ? -7.475 -25.602 17.991 1.00 51.09 115 SER A CA 1
ATOM 840 C C . SER A 1 115 ? -7.589 -24.506 16.903 1.00 51.09 115 SER A C 1
ATOM 842 O O . SER A 1 115 ? -8.244 -23.494 17.132 1.00 51.09 115 SER A O 1
ATOM 844 N N . GLY A 1 116 ? -6.944 -24.686 15.743 1.00 62.75 116 GLY A N 1
ATOM 845 C CA . GLY A 1 116 ? -6.971 -23.759 14.594 1.00 62.75 116 GLY A CA 1
ATOM 846 C C . GLY A 1 116 ? -5.711 -23.883 13.722 1.00 62.75 116 GLY A C 1
ATOM 847 O O . GLY A 1 116 ? -4.612 -24.014 14.257 1.00 62.75 116 GLY A O 1
ATOM 848 N N . SER A 1 117 ? -5.849 -23.905 12.391 1.00 86.62 117 SER A N 1
ATOM 849 C CA . SER A 1 117 ? -4.704 -23.793 11.468 1.00 86.62 117 SER A CA 1
ATOM 850 C C . SER A 1 117 ? -4.143 -22.372 11.502 1.00 86.62 117 SER A C 1
ATOM 852 O O . SER A 1 117 ? -4.929 -21.433 11.581 1.00 86.62 117 SER A O 1
ATOM 854 N N . ILE A 1 118 ? -2.817 -22.207 11.394 1.00 93.88 118 ILE A N 1
ATOM 855 C CA . ILE A 1 118 ? -2.182 -20.879 11.288 1.00 93.88 118 ILE A CA 1
ATOM 856 C C . ILE A 1 118 ? -2.796 -20.130 10.102 1.00 93.88 118 ILE A C 1
ATOM 858 O O . ILE A 1 118 ? -2.867 -20.698 9.010 1.00 93.88 118 ILE A O 1
ATOM 862 N N . ARG A 1 119 ? -3.214 -18.876 10.295 1.00 96.81 119 ARG A N 1
ATOM 863 C CA . ARG A 1 119 ? -3.807 -18.046 9.234 1.00 96.81 119 ARG A CA 1
ATOM 864 C C . ARG A 1 119 ? -2.849 -16.944 8.804 1.00 96.81 119 ARG A C 1
ATOM 866 O O . ARG A 1 119 ? -2.329 -16.196 9.630 1.00 96.81 119 ARG A O 1
ATOM 873 N N . VAL A 1 120 ? -2.637 -16.827 7.498 1.00 98.25 120 VAL A N 1
ATOM 874 C CA . VAL A 1 120 ? -1.760 -15.825 6.885 1.00 98.25 120 VAL A CA 1
ATOM 875 C C . VAL A 1 120 ? -2.580 -14.864 6.033 1.00 98.25 120 VAL A C 1
ATOM 877 O O . VAL A 1 120 ? -3.334 -15.303 5.166 1.00 98.25 120 VAL A O 1
ATOM 880 N N . LEU A 1 121 ? -2.395 -13.560 6.236 1.00 98.25 121 LEU A N 1
ATOM 881 C CA . LEU A 1 121 ? -2.935 -12.527 5.354 1.00 98.25 121 LEU A CA 1
ATOM 882 C C . LEU A 1 121 ? -1.881 -12.138 4.315 1.00 98.25 121 LEU A C 1
ATOM 884 O O . LEU A 1 121 ? -0.778 -11.728 4.676 1.00 98.25 121 LEU A O 1
ATOM 888 N N . TYR A 1 122 ? -2.215 -12.249 3.030 1.00 98.12 122 TYR A N 1
ATOM 889 C CA . TYR A 1 122 ? -1.371 -11.786 1.931 1.00 98.12 122 TYR A CA 1
ATOM 890 C C . TYR A 1 122 ? -2.041 -10.610 1.216 1.00 98.12 122 TYR A C 1
ATOM 892 O O . TYR A 1 122 ? -2.908 -10.805 0.364 1.00 98.12 122 TYR A O 1
ATOM 900 N N . LEU A 1 123 ? -1.618 -9.391 1.560 1.00 97.94 123 LEU A N 1
ATOM 901 C CA . LEU A 1 123 ? -2.051 -8.167 0.890 1.00 97.94 123 LEU A CA 1
ATOM 902 C C . LEU A 1 123 ? -1.216 -7.910 -0.365 1.00 97.94 123 LEU A C 1
ATOM 904 O O . LEU A 1 123 ? 0.011 -8.052 -0.333 1.00 97.94 123 LEU A O 1
ATOM 908 N N . TYR A 1 124 ? -1.878 -7.437 -1.423 1.00 96.62 124 TYR A N 1
ATOM 909 C CA . TYR A 1 124 ? -1.280 -7.197 -2.740 1.00 96.62 124 TYR A CA 1
ATOM 910 C C . TYR A 1 124 ? -0.777 -8.495 -3.384 1.00 96.62 124 TYR A C 1
ATOM 912 O O . TYR A 1 124 ? 0.349 -8.588 -3.878 1.00 96.62 124 TYR A O 1
ATOM 920 N N . SER A 1 125 ? -1.593 -9.547 -3.296 1.00 95.00 125 SER A N 1
ATOM 921 C CA . SER A 1 125 ? -1.221 -10.892 -3.733 1.00 95.00 125 SER A CA 1
ATOM 922 C C . SER A 1 125 ? -1.087 -11.057 -5.249 1.00 95.00 125 SER A C 1
ATOM 924 O O . SER A 1 125 ? -0.566 -12.080 -5.703 1.00 95.00 125 SER A O 1
ATOM 926 N N . GLY A 1 126 ? -1.581 -10.097 -6.035 1.00 92.69 126 GLY A N 1
ATOM 927 C CA . GLY A 1 126 ? -1.794 -10.266 -7.467 1.00 92.69 126 GLY A CA 1
ATOM 928 C C . GLY A 1 126 ? -2.852 -11.339 -7.781 1.00 92.69 126 GLY A C 1
ATOM 929 O O . GLY A 1 126 ? -3.658 -11.690 -6.913 1.00 92.69 126 GLY A O 1
ATOM 930 N N . PRO A 1 127 ? -2.866 -11.879 -9.013 1.00 92.81 127 PRO A N 1
ATOM 931 C CA . PRO A 1 127 ? -3.917 -12.776 -9.485 1.00 92.81 127 PRO A CA 1
ATOM 932 C C . PRO A 1 127 ? -3.868 -14.162 -8.828 1.00 92.81 127 PRO A C 1
ATOM 934 O O . PRO A 1 127 ? -2.847 -14.598 -8.292 1.00 92.81 127 PRO A O 1
ATOM 937 N N . HIS A 1 128 ? -4.973 -14.909 -8.920 1.00 93.12 128 HIS A N 1
ATOM 938 C CA . HIS A 1 128 ? -5.067 -16.264 -8.370 1.00 93.12 128 HIS A CA 1
ATOM 939 C C . HIS A 1 128 ? -4.047 -17.233 -9.008 1.00 93.12 128 HIS A C 1
ATOM 941 O O . HIS A 1 128 ? -4.032 -17.451 -10.221 1.00 93.12 128 HIS A O 1
ATOM 947 N N . ARG A 1 129 ? -3.211 -17.866 -8.167 1.00 92.75 129 ARG A N 1
ATOM 948 C CA . ARG A 1 129 ? -2.127 -18.782 -8.579 1.00 92.75 129 ARG A CA 1
ATOM 949 C C . ARG A 1 129 ? -2.193 -20.137 -7.859 1.00 92.75 129 ARG A C 1
ATOM 951 O O . ARG A 1 129 ? -1.467 -20.362 -6.889 1.00 92.75 129 ARG A O 1
ATOM 958 N N . PRO A 1 130 ? -3.010 -21.088 -8.339 1.00 92.56 130 PRO A N 1
ATOM 959 C CA . PRO A 1 130 ? -3.230 -22.361 -7.647 1.00 92.56 130 PRO A CA 1
ATOM 960 C C . PRO A 1 130 ? -2.052 -23.347 -7.746 1.00 92.56 130 PRO A C 1
ATOM 962 O O . PRO A 1 130 ? -1.971 -24.286 -6.955 1.00 92.56 130 PRO A O 1
ATOM 965 N N . ILE A 1 131 ? -1.150 -23.165 -8.719 1.00 93.75 131 ILE A N 1
ATOM 966 C CA . ILE A 1 131 ? -0.080 -24.128 -9.045 1.00 93.75 131 ILE A CA 1
ATOM 967 C C . ILE A 1 131 ? 1.214 -23.836 -8.278 1.00 93.75 131 ILE A C 1
ATOM 969 O O . ILE A 1 131 ? 1.913 -24.765 -7.855 1.00 93.75 131 ILE A O 1
ATOM 973 N N . ASP A 1 132 ? 1.547 -22.561 -8.110 1.00 94.38 132 ASP A N 1
ATOM 974 C CA . ASP A 1 132 ? 2.848 -22.109 -7.614 1.00 94.38 132 ASP A CA 1
ATOM 975 C C . ASP A 1 132 ? 2.781 -20.838 -6.749 1.00 94.38 132 ASP A C 1
ATOM 977 O O . ASP A 1 132 ? 3.827 -20.292 -6.398 1.00 94.38 132 ASP A O 1
ATOM 981 N N . GLY A 1 133 ? 1.580 -20.374 -6.385 1.00 95.38 133 GLY A N 1
ATOM 982 C CA . GLY A 1 133 ? 1.380 -19.242 -5.481 1.00 95.38 133 GLY A CA 1
ATOM 983 C C . GLY A 1 133 ? 1.639 -19.585 -4.011 1.00 95.38 133 GLY A C 1
ATOM 984 O O . GLY A 1 133 ? 1.580 -20.748 -3.606 1.00 95.38 133 GLY A O 1
ATOM 985 N N . LEU A 1 134 ? 1.875 -18.557 -3.191 1.00 97.06 134 LEU A N 1
ATOM 986 C CA . LEU A 1 134 ? 2.123 -18.678 -1.747 1.00 97.06 134 LEU A CA 1
ATOM 987 C C . LEU A 1 134 ? 1.059 -19.524 -1.025 1.00 97.06 134 LEU A C 1
ATOM 989 O O . LEU A 1 134 ? 1.403 -20.419 -0.253 1.00 97.06 134 LEU A O 1
ATOM 993 N N . ALA A 1 135 ? -0.224 -19.282 -1.319 1.00 96.75 135 ALA A N 1
ATOM 994 C CA . ALA A 1 135 ? -1.349 -19.961 -0.677 1.00 96.75 135 ALA A CA 1
ATOM 995 C C . ALA A 1 135 ? -1.284 -21.490 -0.808 1.00 96.75 135 ALA A C 1
ATOM 997 O O . ALA A 1 135 ? -1.630 -22.214 0.125 1.00 96.75 135 ALA A O 1
ATOM 998 N N . LYS A 1 136 ? -0.785 -22.000 -1.942 1.00 96.88 136 LYS A N 1
ATOM 999 C CA . LYS A 1 136 ? -0.584 -23.437 -2.137 1.00 96.88 136 LYS A CA 1
ATOM 1000 C C . LYS A 1 136 ? 0.438 -23.991 -1.142 1.00 96.88 136 LYS A C 1
ATOM 1002 O O . LYS A 1 136 ? 0.156 -25.002 -0.507 1.00 96.88 136 LYS A O 1
ATOM 1007 N N . PHE A 1 137 ? 1.597 -23.345 -1.017 1.00 97.88 137 PHE A N 1
ATOM 1008 C CA . PHE A 1 137 ? 2.673 -23.807 -0.137 1.00 97.88 137 PHE A CA 1
ATOM 1009 C C . PHE A 1 137 ? 2.298 -23.694 1.340 1.00 97.88 137 PHE A C 1
ATOM 1011 O O . PHE A 1 137 ? 2.596 -24.600 2.109 1.00 97.88 137 PHE A O 1
ATOM 1018 N N . LEU A 1 138 ? 1.591 -22.631 1.732 1.00 97.50 138 LEU A N 1
ATOM 1019 C CA . LEU A 1 138 ? 1.047 -22.505 3.086 1.00 97.50 138 LEU A CA 1
ATOM 1020 C C . LEU A 1 138 ? 0.066 -23.642 3.402 1.00 97.50 138 LEU A C 1
ATOM 1022 O O . LEU A 1 138 ? 0.202 -24.291 4.437 1.00 97.50 138 LEU A O 1
ATOM 1026 N N . ARG A 1 139 ? -0.838 -23.968 2.471 1.00 96.44 139 ARG A N 1
ATOM 1027 C CA . ARG A 1 139 ? -1.776 -25.090 2.615 1.00 96.44 139 ARG A CA 1
ATOM 1028 C C . ARG A 1 139 ? -1.077 -26.443 2.732 1.00 96.44 139 ARG A C 1
ATOM 1030 O O . ARG A 1 139 ? -1.469 -27.256 3.563 1.00 96.44 139 ARG A O 1
ATOM 1037 N N . GLU A 1 140 ? -0.038 -26.689 1.936 1.00 96.38 140 GLU A N 1
ATOM 1038 C CA . GLU A 1 140 ? 0.784 -27.908 2.038 1.00 96.38 140 GLU A CA 1
ATOM 1039 C C . GLU A 1 140 ? 1.503 -28.018 3.394 1.00 96.38 140 GLU A C 1
ATOM 1041 O O . GLU A 1 140 ? 1.761 -29.124 3.866 1.00 96.38 140 GLU A O 1
ATOM 1046 N N . LEU A 1 141 ? 1.780 -26.883 4.041 1.00 96.06 141 LEU A N 1
ATOM 1047 C CA . LEU A 1 141 ? 2.357 -26.801 5.384 1.00 96.06 141 LEU A CA 1
ATOM 1048 C C . LEU A 1 141 ? 1.300 -26.775 6.508 1.00 96.06 141 LEU A C 1
ATOM 1050 O O . LEU A 1 141 ? 1.663 -26.650 7.676 1.00 96.06 141 LEU A O 1
ATOM 1054 N N . GLY A 1 142 ? 0.010 -26.925 6.184 1.00 95.44 142 GLY A N 1
ATOM 1055 C CA . GLY A 1 142 ? -1.088 -26.965 7.158 1.00 95.44 142 GLY A CA 1
ATOM 1056 C C . GLY A 1 142 ? -1.588 -25.595 7.634 1.00 95.44 142 GLY A C 1
ATOM 1057 O O . GLY A 1 142 ? -2.245 -25.522 8.672 1.00 95.44 142 GLY A O 1
ATOM 1058 N N . ALA A 1 143 ? -1.280 -24.524 6.900 1.00 96.19 143 ALA A N 1
ATOM 1059 C CA . ALA A 1 143 ? -1.741 -23.162 7.161 1.00 96.19 143 ALA A CA 1
ATOM 1060 C C . ALA A 1 143 ? -2.772 -22.696 6.118 1.00 96.19 143 ALA A C 1
ATOM 1062 O O . ALA A 1 143 ? -2.816 -23.184 4.989 1.00 96.19 143 ALA A O 1
ATOM 1063 N N . GLU A 1 144 ? -3.591 -21.720 6.487 1.00 96.25 144 GLU A N 1
ATOM 1064 C CA . GLU A 1 144 ? -4.523 -21.039 5.593 1.00 96.25 144 GLU A CA 1
ATOM 1065 C C . GLU A 1 144 ? -3.916 -19.717 5.109 1.00 96.25 144 GLU A C 1
ATOM 1067 O O . GLU A 1 144 ? -3.193 -19.047 5.845 1.00 96.25 144 GLU A O 1
ATOM 1072 N N . CYS A 1 145 ? -4.216 -19.328 3.871 1.00 96.94 145 CYS A N 1
ATOM 1073 C CA . CYS A 1 145 ? -3.801 -18.050 3.306 1.00 96.94 145 CYS A CA 1
ATOM 1074 C C . CYS A 1 145 ? -5.015 -17.322 2.739 1.00 96.94 145 CYS A C 1
ATOM 1076 O O . CYS A 1 145 ? -5.687 -17.854 1.855 1.00 96.94 145 CYS A O 1
ATOM 1078 N N . VAL A 1 146 ? -5.244 -16.094 3.195 1.00 96.88 146 VAL A N 1
ATOM 1079 C CA . VAL A 1 146 ? -6.227 -15.177 2.616 1.00 96.88 146 VAL A CA 1
ATOM 1080 C C . VAL A 1 146 ? -5.484 -14.211 1.701 1.00 96.88 146 VAL A C 1
ATOM 1082 O O . VAL A 1 146 ? -4.646 -13.433 2.153 1.00 96.88 146 VAL A O 1
ATOM 1085 N N . CYS A 1 147 ? -5.745 -14.313 0.399 1.00 96.88 147 CYS A N 1
ATOM 1086 C CA . CYS A 1 147 ? -5.144 -13.473 -0.634 1.00 96.88 147 CYS A CA 1
ATOM 1087 C C . CYS A 1 147 ? -6.061 -12.287 -0.947 1.00 96.88 147 CYS A C 1
ATOM 1089 O O . CYS A 1 147 ? -7.212 -12.482 -1.338 1.00 96.88 147 CYS A O 1
ATOM 1091 N N . VAL A 1 148 ? -5.543 -11.071 -0.785 1.00 97.25 148 VAL A N 1
ATOM 1092 C CA . VAL A 1 148 ? -6.289 -9.826 -0.976 1.00 97.25 148 VAL A CA 1
ATOM 1093 C C . VAL A 1 148 ? -5.608 -8.989 -2.050 1.00 97.25 148 VAL A C 1
ATOM 1095 O O . VAL A 1 148 ? -4.534 -8.423 -1.834 1.00 97.25 148 VAL A O 1
ATOM 1098 N N . ASP A 1 149 ? -6.245 -8.918 -3.215 1.00 96.19 149 ASP A N 1
ATOM 1099 C CA . ASP A 1 149 ? -5.846 -8.083 -4.343 1.00 96.19 149 ASP A CA 1
ATOM 1100 C C . ASP A 1 149 ? -7.015 -7.955 -5.322 1.00 96.19 149 ASP A C 1
ATOM 1102 O O . ASP A 1 149 ? -7.722 -8.936 -5.561 1.00 96.19 149 ASP A O 1
ATOM 1106 N N . LYS A 1 150 ? -7.173 -6.793 -5.956 1.00 93.62 150 LYS A N 1
ATOM 1107 C CA . LYS A 1 150 ? -8.182 -6.587 -7.001 1.00 93.62 150 LYS A CA 1
ATOM 1108 C C . LYS A 1 150 ? -7.987 -7.488 -8.227 1.00 93.62 150 LYS A C 1
ATOM 1110 O O . LYS A 1 150 ? -8.942 -7.777 -8.935 1.00 93.62 150 LYS A O 1
ATOM 1115 N N . GLU A 1 151 ? -6.755 -7.931 -8.497 1.00 91.94 151 GLU A N 1
ATOM 1116 C CA . GLU A 1 151 ? -6.454 -8.911 -9.549 1.00 91.94 151 GLU A CA 1
ATOM 1117 C C . GLU A 1 151 ? -6.846 -10.342 -9.146 1.00 91.94 151 GLU A C 1
ATOM 1119 O O . GLU A 1 151 ? -6.991 -11.210 -10.010 1.00 91.94 151 GLU A O 1
ATOM 1124 N N . PHE A 1 152 ? -7.008 -10.603 -7.844 1.00 91.12 152 PHE A N 1
ATOM 1125 C CA . PHE A 1 152 ? -7.521 -11.867 -7.320 1.00 91.12 152 PHE A CA 1
ATOM 1126 C C . PHE A 1 152 ? -9.053 -11.893 -7.350 1.00 91.12 152 PHE A C 1
ATOM 1128 O O . PHE A 1 152 ? -9.641 -12.855 -7.843 1.00 91.12 152 PHE A O 1
ATOM 1135 N N . ASP A 1 153 ? -9.679 -10.832 -6.840 1.00 92.12 153 ASP A N 1
ATOM 1136 C CA . ASP A 1 153 ? -11.124 -10.604 -6.847 1.00 92.12 153 ASP A CA 1
ATOM 1137 C C . ASP A 1 153 ? -11.382 -9.099 -6.986 1.00 92.12 153 ASP A C 1
ATOM 1139 O O . ASP A 1 153 ? -10.843 -8.311 -6.215 1.00 92.12 153 ASP A O 1
ATOM 1143 N N . ASN A 1 154 ? -12.230 -8.684 -7.931 1.00 89.31 154 ASN A N 1
ATOM 1144 C CA . ASN A 1 154 ? -12.546 -7.269 -8.154 1.00 89.31 154 ASN A CA 1
ATOM 1145 C C . ASN A 1 154 ? -13.125 -6.567 -6.909 1.00 89.31 154 ASN A C 1
ATOM 1147 O O . ASN A 1 154 ? -13.032 -5.345 -6.818 1.00 89.31 154 ASN A O 1
ATOM 1151 N N . GLY A 1 155 ? -13.727 -7.308 -5.970 1.00 90.50 155 GLY A N 1
ATOM 1152 C CA . GLY A 1 155 ? -14.196 -6.775 -4.689 1.00 90.50 155 GLY A CA 1
ATOM 1153 C C . GLY A 1 155 ? -13.074 -6.479 -3.688 1.00 90.50 155 GLY A C 1
ATOM 1154 O O . GLY A 1 155 ? -13.294 -5.739 -2.736 1.00 90.50 155 GLY A O 1
ATOM 1155 N N . HIS A 1 156 ? -11.866 -7.005 -3.905 1.00 93.31 156 HIS A N 1
ATOM 1156 C CA . HIS A 1 156 ? -10.718 -6.844 -3.013 1.00 93.31 156 HIS A CA 1
ATOM 1157 C C . HIS A 1 156 ? -9.873 -5.598 -3.345 1.00 93.31 156 HIS A C 1
ATOM 1159 O O . HIS A 1 156 ? -8.639 -5.659 -3.422 1.00 93.31 156 HIS A O 1
ATOM 1165 N N . ASP A 1 157 ? -10.518 -4.449 -3.565 1.00 94.69 157 ASP A N 1
ATOM 1166 C CA . ASP A 1 157 ? -9.814 -3.206 -3.889 1.00 94.69 157 ASP A CA 1
ATOM 1167 C C . ASP A 1 157 ? -9.241 -2.531 -2.636 1.00 94.69 157 ASP A C 1
ATOM 1169 O O . ASP A 1 157 ? -9.916 -1.805 -1.911 1.00 94.69 157 ASP A O 1
ATOM 1173 N N . LEU A 1 158 ? -7.937 -2.707 -2.418 1.00 94.19 158 LEU A N 1
ATOM 1174 C CA . LEU A 1 158 ? -7.190 -2.054 -1.343 1.00 94.19 158 LEU A CA 1
ATOM 1175 C C . LEU A 1 158 ? -7.023 -0.535 -1.520 1.00 94.19 158 LEU A C 1
ATOM 1177 O O . LEU A 1 158 ? -6.318 0.061 -0.706 1.00 94.19 158 LEU A O 1
ATOM 1181 N N . LEU A 1 159 ? -7.627 0.111 -2.526 1.00 94.75 159 LEU A N 1
ATOM 1182 C CA . LEU A 1 159 ? -7.851 1.565 -2.570 1.00 94.75 159 LEU A CA 1
ATOM 1183 C C . LEU A 1 159 ? -9.224 1.972 -2.023 1.00 94.75 159 LEU A C 1
ATOM 1185 O O . LEU A 1 159 ? -9.354 3.082 -1.497 1.00 94.75 159 LEU A O 1
ATOM 1189 N N . ASP A 1 160 ? -10.220 1.089 -2.081 1.00 95.12 160 ASP A N 1
ATOM 1190 C CA . ASP A 1 160 ? -11.536 1.345 -1.508 1.00 95.12 160 ASP A CA 1
ATOM 1191 C C . ASP A 1 160 ? -11.416 1.522 0.013 1.00 95.12 160 ASP A C 1
ATOM 1193 O O . ASP A 1 160 ? -10.644 0.836 0.691 1.00 95.12 160 ASP A O 1
ATOM 1197 N N . GLN A 1 161 ? -12.087 2.536 0.558 1.00 93.62 161 GLN A N 1
ATOM 1198 C CA . GLN A 1 161 ? -11.965 2.864 1.979 1.00 93.62 161 GLN A CA 1
ATOM 1199 C C . GLN A 1 161 ? -12.733 1.877 2.856 1.00 93.62 161 GLN A C 1
ATOM 1201 O O . GLN A 1 161 ? -12.249 1.544 3.935 1.00 93.62 161 GLN A O 1
ATOM 1206 N N . HIS A 1 162 ? -13.896 1.414 2.402 1.00 93.06 162 HIS A N 1
ATOM 1207 C CA . HIS A 1 162 ? -14.736 0.505 3.164 1.00 93.06 162 HIS A CA 1
ATOM 1208 C C . HIS A 1 162 ? -14.082 -0.874 3.261 1.00 93.06 162 HIS A C 1
ATOM 1210 O O . HIS A 1 162 ? -13.849 -1.354 4.368 1.00 93.06 162 HIS A O 1
ATOM 1216 N N . PHE A 1 163 ? -13.662 -1.435 2.127 1.00 93.81 163 PHE A N 1
ATOM 1217 C CA . PHE A 1 163 ? -12.973 -2.722 2.078 1.00 93.81 163 PHE A CA 1
ATOM 1218 C C . PHE A 1 163 ? -11.663 -2.716 2.883 1.00 93.81 163 PHE A C 1
ATOM 1220 O O . PHE A 1 163 ? -11.330 -3.674 3.581 1.00 93.81 163 PHE A O 1
ATOM 1227 N N . TRP A 1 164 ? -10.917 -1.607 2.852 1.00 94.94 164 TRP A N 1
ATOM 1228 C CA . TRP A 1 164 ? -9.729 -1.458 3.693 1.00 94.94 164 TRP A CA 1
ATOM 1229 C C . TRP A 1 164 ? -10.045 -1.447 5.191 1.00 94.94 164 TRP A C 1
ATOM 1231 O O . TRP A 1 164 ? -9.293 -2.019 5.981 1.00 94.94 164 TRP A O 1
ATOM 1241 N N . GLU A 1 165 ? -11.129 -0.791 5.605 1.00 92.62 165 GLU A N 1
ATOM 1242 C CA . GLU A 1 165 ? -11.547 -0.790 7.007 1.00 92.62 165 GLU A CA 1
ATOM 1243 C C . GLU A 1 165 ? -11.980 -2.178 7.482 1.00 92.62 165 GLU A C 1
ATOM 1245 O O . GLU A 1 165 ? -11.645 -2.531 8.614 1.00 92.62 165 GLU A O 1
ATOM 1250 N N . GLU A 1 166 ? -12.629 -2.965 6.619 1.00 91.94 166 GLU A N 1
ATOM 1251 C CA . GLU A 1 166 ? -12.946 -4.377 6.864 1.00 91.94 166 GLU A CA 1
ATOM 1252 C C . GLU A 1 166 ? -11.668 -5.207 7.025 1.00 91.94 166 GLU A C 1
ATOM 1254 O O . GLU A 1 166 ? -11.442 -5.780 8.090 1.00 91.94 166 GLU A O 1
ATOM 1259 N N . CYS A 1 167 ? -10.756 -5.157 6.046 1.00 92.00 167 CYS A N 1
ATOM 1260 C CA . CYS A 1 167 ? -9.470 -5.862 6.115 1.00 92.00 167 CYS A CA 1
ATOM 1261 C C . CYS A 1 167 ? -8.690 -5.526 7.391 1.00 92.00 167 CYS A C 1
ATOM 1263 O O . CYS A 1 167 ? -8.092 -6.398 8.019 1.00 92.00 167 CYS A O 1
ATOM 1265 N N . ARG A 1 168 ? -8.690 -4.247 7.788 1.00 91.38 168 ARG A N 1
ATOM 1266 C CA . ARG A 1 168 ? -8.032 -3.791 9.015 1.00 91.38 168 ARG A CA 1
ATOM 1267 C C . ARG A 1 168 ? -8.735 -4.310 10.273 1.00 91.38 168 ARG A C 1
ATOM 1269 O O . ARG A 1 168 ? -8.057 -4.548 11.271 1.00 91.38 168 ARG A O 1
ATOM 1276 N N . GLY A 1 169 ? -10.062 -4.431 10.250 1.00 90.19 169 GLY A N 1
ATOM 1277 C CA . GLY A 1 169 ? -10.855 -5.012 11.335 1.00 90.19 169 GLY A CA 1
ATOM 1278 C C . GLY A 1 169 ? -10.546 -6.493 11.557 1.00 90.19 169 GLY A C 1
ATOM 1279 O O . GLY A 1 169 ? -10.467 -6.926 12.705 1.00 90.19 169 GLY A O 1
ATOM 1280 N N . ASP A 1 170 ? -10.260 -7.218 10.478 1.00 91.88 170 ASP A N 1
ATOM 1281 C CA . ASP A 1 170 ? -10.005 -8.662 10.503 1.00 91.88 170 ASP A CA 1
ATOM 1282 C C . ASP A 1 170 ? -8.540 -9.020 10.801 1.00 91.88 170 ASP A C 1
ATOM 1284 O O . ASP A 1 170 ? -8.202 -10.190 10.978 1.00 91.88 170 ASP A O 1
ATOM 1288 N N . CYS A 1 171 ? -7.639 -8.035 10.909 1.00 92.31 171 CYS A N 1
ATOM 1289 C CA . CYS A 1 171 ? -6.219 -8.280 11.179 1.00 92.31 171 CYS A CA 1
ATOM 1290 C C . CYS A 1 171 ? -5.971 -9.122 12.449 1.00 92.31 171 CYS A C 1
ATOM 1292 O O . CYS A 1 171 ? -4.983 -9.851 12.512 1.00 92.31 171 CYS A O 1
ATOM 1294 N N . ASP A 1 172 ? -6.841 -9.052 13.462 1.00 93.06 172 ASP A N 1
ATOM 1295 C CA . ASP A 1 172 ? -6.713 -9.859 14.687 1.00 93.06 172 ASP A CA 1
ATOM 1296 C C . ASP A 1 172 ? -6.860 -11.369 14.455 1.00 93.06 172 ASP A C 1
ATOM 1298 O O . ASP A 1 172 ? -6.362 -12.172 15.257 1.00 93.06 172 ASP A O 1
ATOM 1302 N N . GLU A 1 173 ? -7.496 -11.759 13.352 1.00 94.06 173 GLU A N 1
ATOM 1303 C CA . GLU A 1 173 ? -7.734 -13.154 13.011 1.00 94.06 173 GLU A CA 1
ATOM 1304 C C . GLU A 1 173 ? -6.534 -13.851 12.350 1.00 94.06 173 GLU A C 1
ATOM 1306 O O . GLU A 1 173 ? -6.585 -15.063 12.117 1.00 94.06 173 GLU A O 1
ATOM 1311 N N . PHE A 1 174 ? -5.468 -13.105 12.041 1.00 96.38 174 PHE A N 1
ATOM 1312 C CA . PHE A 1 174 ? -4.290 -13.602 11.336 1.00 96.38 174 PHE A CA 1
ATOM 1313 C C . PHE A 1 174 ? -3.059 -13.669 12.238 1.00 96.38 174 PHE A C 1
ATOM 1315 O O . PHE A 1 174 ? -2.784 -12.795 13.063 1.00 96.38 174 PHE A O 1
ATOM 1322 N N . ASP A 1 175 ? -2.264 -14.713 12.040 1.00 95.94 175 ASP A N 1
ATOM 1323 C CA . ASP A 1 175 ? -1.036 -14.968 12.788 1.00 95.94 175 ASP A CA 1
ATOM 1324 C C . ASP A 1 175 ? 0.195 -14.369 12.114 1.00 95.94 175 ASP A C 1
ATOM 1326 O O . ASP A 1 175 ? 1.213 -14.110 12.766 1.00 95.94 175 ASP A O 1
ATOM 1330 N N . SER A 1 176 ? 0.142 -14.203 10.792 1.00 97.69 176 SER A N 1
ATOM 1331 C CA . SER A 1 176 ? 1.270 -13.742 9.987 1.00 97.69 176 SER A CA 1
ATOM 1332 C C . SER A 1 176 ? 0.822 -12.981 8.742 1.00 97.69 176 SER A C 1
ATOM 1334 O O . SER A 1 176 ? -0.260 -13.221 8.210 1.00 97.69 176 SER A O 1
ATOM 1336 N N . PHE A 1 177 ? 1.672 -12.076 8.264 1.00 98.50 177 PHE A N 1
ATOM 1337 C CA . PHE A 1 177 ? 1.338 -11.119 7.213 1.00 98.50 177 PHE A CA 1
ATOM 1338 C C . PHE A 1 177 ? 2.425 -11.090 6.135 1.00 98.50 177 PHE A C 1
ATOM 1340 O O . PHE A 1 177 ? 3.603 -10.907 6.437 1.00 98.50 177 PHE A O 1
ATOM 1347 N N . LEU A 1 178 ? 2.035 -11.216 4.870 1.00 98.62 178 LEU A N 1
ATOM 1348 C CA . LEU A 1 178 ? 2.866 -10.838 3.728 1.00 98.62 178 LEU A CA 1
ATOM 1349 C C . LEU A 1 178 ? 2.225 -9.637 3.040 1.00 98.62 178 LEU A C 1
ATOM 1351 O O . LEU A 1 178 ? 1.020 -9.625 2.797 1.00 98.62 178 LEU A O 1
ATOM 1355 N N . VAL A 1 179 ? 3.022 -8.619 2.740 1.00 98.25 179 VAL A N 1
ATOM 1356 C CA . VAL A 1 179 ? 2.525 -7.354 2.199 1.00 98.25 179 VAL A CA 1
ATOM 1357 C C . VAL A 1 179 ? 3.442 -6.909 1.058 1.00 98.25 179 VAL A C 1
ATOM 1359 O O . VAL A 1 179 ? 4.612 -6.602 1.282 1.00 98.25 179 VAL A O 1
ATOM 1362 N N . SER A 1 180 ? 2.918 -6.864 -0.167 1.00 96.44 180 SER A N 1
ATOM 1363 C CA . SER A 1 180 ? 3.726 -6.626 -1.380 1.00 96.44 180 SER A CA 1
ATOM 1364 C C . SER A 1 180 ? 3.185 -5.466 -2.229 1.00 96.44 180 SER A C 1
ATOM 1366 O O . SER A 1 180 ? 2.774 -5.678 -3.370 1.00 96.44 180 SER A O 1
ATOM 1368 N N . PRO A 1 181 ? 3.121 -4.229 -1.696 1.00 95.75 181 PRO A N 1
ATOM 1369 C CA . PRO A 1 181 ? 2.406 -3.135 -2.348 1.00 95.75 181 PRO A CA 1
ATOM 1370 C C . PRO A 1 181 ? 2.998 -2.781 -3.720 1.00 95.75 181 PRO A C 1
ATOM 1372 O O . PRO A 1 181 ? 4.209 -2.901 -3.935 1.00 95.75 181 PRO A O 1
ATOM 1375 N N . PRO A 1 182 ? 2.181 -2.288 -4.666 1.00 92.69 182 PRO A N 1
ATOM 1376 C CA . PRO A 1 182 ? 2.657 -1.960 -6.003 1.00 92.69 182 PRO A CA 1
ATOM 1377 C C . PRO A 1 182 ? 3.705 -0.837 -5.974 1.00 92.69 182 PRO A C 1
ATOM 1379 O O . PRO A 1 182 ? 3.489 0.246 -5.429 1.00 92.69 182 PRO A O 1
ATOM 1382 N N . CYS A 1 183 ? 4.843 -1.069 -6.631 1.00 87.94 183 CYS A N 1
ATOM 1383 C CA . CYS A 1 183 ? 6.002 -0.171 -6.609 1.00 87.94 183 CYS A CA 1
ATOM 1384 C C . CYS A 1 183 ? 6.083 0.789 -7.819 1.00 87.94 183 CYS A C 1
ATOM 1386 O O . CYS A 1 183 ? 7.092 1.465 -8.017 1.00 87.94 183 CYS A O 1
ATOM 1388 N N . SER A 1 184 ? 5.050 0.854 -8.665 1.00 85.25 184 SER A N 1
ATOM 1389 C CA . SER A 1 184 ? 5.085 1.451 -10.016 1.00 85.25 184 SER A CA 1
ATOM 1390 C C . SER A 1 184 ? 5.514 2.923 -10.070 1.00 85.25 184 SER A C 1
ATOM 1392 O O . SER A 1 184 ? 6.180 3.346 -11.017 1.00 85.25 184 SER A O 1
ATOM 1394 N N . THR A 1 185 ? 5.136 3.723 -9.069 1.00 90.31 185 THR A N 1
ATOM 1395 C CA . THR A 1 185 ? 5.546 5.138 -8.963 1.00 90.31 185 THR A CA 1
ATOM 1396 C C . THR A 1 185 ? 6.840 5.322 -8.164 1.00 90.31 185 THR A C 1
ATOM 1398 O O . THR A 1 185 ? 7.451 6.381 -8.244 1.00 90.31 185 THR A O 1
ATOM 1401 N N . PHE A 1 186 ? 7.290 4.281 -7.459 1.00 89.56 186 PHE A N 1
ATOM 1402 C CA . PHE A 1 186 ? 8.507 4.224 -6.640 1.00 89.56 186 PHE A CA 1
ATOM 1403 C C . PHE A 1 186 ? 9.692 3.589 -7.387 1.00 89.56 186 PHE A C 1
ATOM 1405 O O . PHE A 1 186 ? 10.615 3.058 -6.773 1.00 89.56 186 PHE A O 1
ATOM 1412 N N . THR A 1 187 ? 9.664 3.610 -8.724 1.00 82.88 187 THR A N 1
ATOM 1413 C CA . THR A 1 187 ? 10.668 2.943 -9.559 1.00 82.88 187 THR A CA 1
ATOM 1414 C C . THR A 1 187 ? 11.699 3.917 -10.137 1.00 82.88 187 THR A C 1
ATOM 1416 O O . THR A 1 187 ? 11.326 4.937 -10.724 1.00 82.88 187 THR A O 1
ATOM 1419 N N . PRO A 1 188 ? 13.004 3.584 -10.092 1.00 77.62 188 PRO A N 1
ATOM 1420 C CA . PRO A 1 188 ? 14.045 4.340 -10.787 1.00 77.62 188 PRO A CA 1
ATOM 1421 C C . PRO A 1 188 ? 14.051 4.111 -12.307 1.00 77.62 188 PRO A C 1
ATOM 1423 O O . PRO A 1 188 ? 14.905 4.661 -13.004 1.00 77.62 188 PRO A O 1
ATOM 1426 N N . ALA A 1 189 ? 13.156 3.265 -12.830 1.00 76.25 189 ALA A N 1
ATOM 1427 C CA . ALA A 1 189 ? 13.012 3.036 -14.265 1.00 76.25 189 ALA A CA 1
ATOM 1428 C C . ALA A 1 189 ? 12.421 4.249 -15.006 1.00 76.25 189 ALA A C 1
ATOM 1430 O O . ALA A 1 189 ? 12.645 4.392 -16.203 1.00 76.25 189 ALA A O 1
ATOM 1431 N N . ARG A 1 190 ? 11.718 5.142 -14.298 1.00 80.19 190 ARG A N 1
ATOM 1432 C CA . ARG A 1 190 ? 11.187 6.398 -14.839 1.00 80.19 190 ARG A CA 1
ATOM 1433 C C . ARG A 1 190 ? 12.292 7.452 -14.890 1.00 80.19 190 ARG A C 1
ATOM 1435 O O . ARG A 1 190 ? 12.631 8.025 -13.858 1.00 80.19 190 ARG A O 1
ATOM 1442 N N . ARG A 1 191 ? 12.907 7.649 -16.059 1.00 72.44 191 ARG A N 1
ATOM 1443 C CA . ARG A 1 191 ? 14.123 8.471 -16.234 1.00 72.44 191 ARG A CA 1
ATOM 1444 C C . ARG A 1 191 ? 13.920 9.722 -17.082 1.00 72.44 191 ARG A C 1
ATOM 1446 O O . ARG A 1 191 ? 14.791 10.584 -17.059 1.00 72.44 191 ARG A O 1
ATOM 1453 N N . GLY A 1 192 ? 12.804 9.824 -17.805 1.00 64.00 192 GLY A N 1
ATOM 1454 C CA . GLY A 1 192 ? 12.553 10.944 -18.713 1.00 64.00 192 GLY A CA 1
ATOM 1455 C C . GLY A 1 192 ? 13.473 10.995 -19.941 1.00 64.00 192 GLY A C 1
ATOM 1456 O O . GLY A 1 192 ? 13.514 12.015 -20.621 1.00 64.00 192 GLY A O 1
ATOM 1457 N N . ASP A 1 193 ? 14.198 9.915 -20.244 1.00 67.50 193 ASP A N 1
ATOM 1458 C CA . ASP A 1 193 ? 15.135 9.755 -21.369 1.00 67.50 193 ASP A CA 1
ATOM 1459 C C . ASP A 1 193 ? 14.426 9.339 -22.673 1.00 67.50 193 ASP A C 1
ATOM 1461 O O . ASP A 1 193 ? 14.912 8.501 -23.429 1.00 67.50 193 ASP A O 1
ATOM 1465 N N . GLY A 1 194 ? 13.239 9.905 -22.911 1.00 60.81 194 GLY A N 1
ATOM 1466 C CA . GLY A 1 194 ? 12.287 9.457 -23.935 1.00 60.81 194 GLY A CA 1
ATOM 1467 C C . GLY A 1 194 ? 11.239 8.467 -23.409 1.00 60.81 194 GLY A C 1
ATOM 1468 O O . GLY A 1 194 ? 10.254 8.209 -24.091 1.00 60.81 194 GLY A O 1
ATOM 1469 N N . GLY A 1 195 ? 11.414 7.951 -22.185 1.00 66.88 195 GLY A N 1
ATOM 1470 C CA . GLY A 1 195 ? 10.407 7.182 -21.447 1.00 66.88 195 GLY A CA 1
ATOM 1471 C C . GLY A 1 195 ? 9.658 8.003 -20.382 1.00 66.88 195 GLY A C 1
ATOM 1472 O O . GLY A 1 195 ? 9.876 9.212 -20.255 1.00 66.88 195 GLY A O 1
ATOM 1473 N N . PRO A 1 196 ? 8.801 7.358 -19.566 1.00 77.62 196 PRO A N 1
ATOM 1474 C CA . PRO A 1 196 ? 8.020 8.047 -18.542 1.00 77.62 196 PRO A CA 1
ATOM 1475 C C . PRO A 1 196 ? 8.899 8.837 -17.559 1.00 77.62 196 PRO A C 1
ATOM 1477 O O . PRO A 1 196 ? 9.946 8.357 -17.106 1.00 77.62 196 PRO A O 1
ATOM 1480 N N . GLN A 1 197 ? 8.457 10.049 -17.217 1.00 83.38 197 GLN A N 1
ATOM 1481 C CA . GLN A 1 197 ? 9.172 10.955 -16.317 1.00 83.38 197 GLN A CA 1
ATOM 1482 C C . GLN A 1 197 ? 9.163 10.435 -14.868 1.00 83.38 197 GLN A C 1
ATOM 1484 O O . GLN A 1 197 ? 8.213 9.744 -14.467 1.00 83.38 197 GLN A O 1
ATOM 1489 N N . PRO A 1 198 ? 10.198 10.750 -14.064 1.00 86.62 198 PRO A N 1
ATOM 1490 C CA . PRO A 1 198 ? 10.173 10.504 -12.627 1.00 86.62 198 PRO A CA 1
ATOM 1491 C C . PRO A 1 198 ? 8.941 11.150 -11.984 1.00 86.62 198 PRO A C 1
ATOM 1493 O O . PRO A 1 198 ? 8.619 12.300 -12.265 1.00 86.62 198 PRO A O 1
ATOM 1496 N N . LEU A 1 199 ? 8.276 10.421 -11.086 1.00 91.81 199 LEU A N 1
ATOM 1497 C CA . LEU A 1 199 ? 7.087 10.910 -10.374 1.00 91.81 199 LEU A CA 1
ATOM 1498 C C . LEU A 1 199 ? 7.360 11.234 -8.902 1.00 91.81 199 LEU A C 1
ATOM 1500 O O . LEU A 1 199 ? 6.480 11.694 -8.187 1.00 91.81 199 LEU A O 1
ATOM 1504 N N . ARG A 1 200 ? 8.562 10.962 -8.403 1.00 93.62 200 ARG A N 1
ATOM 1505 C CA . ARG A 1 200 ? 8.904 11.107 -6.988 1.00 93.62 200 ARG A CA 1
ATOM 1506 C C . ARG A 1 200 ? 10.345 11.562 -6.857 1.00 93.62 200 ARG A C 1
ATOM 1508 O O . ARG A 1 200 ? 11.208 11.125 -7.621 1.00 93.62 200 ARG A O 1
ATOM 1515 N N . GLY A 1 201 ? 10.590 12.416 -5.875 1.00 91.94 201 GLY A N 1
ATOM 1516 C CA . GLY A 1 201 ? 11.927 12.760 -5.422 1.00 91.94 201 GLY A CA 1
ATOM 1517 C C . GLY A 1 201 ? 12.562 11.631 -4.610 1.00 91.94 201 GLY A C 1
ATOM 1518 O O . GLY A 1 201 ? 11.998 10.546 -4.430 1.00 91.94 201 GLY A O 1
ATOM 1519 N N . VAL A 1 202 ? 13.773 11.898 -4.129 1.00 92.44 202 VAL A N 1
ATOM 1520 C CA . VAL A 1 202 ? 14.543 10.969 -3.288 1.00 92.44 202 VAL A CA 1
ATOM 1521 C C . VAL A 1 202 ? 14.360 11.285 -1.802 1.00 92.44 202 VAL A C 1
ATOM 1523 O O . VAL A 1 202 ? 14.392 10.367 -0.987 1.00 92.44 202 VAL A O 1
ATOM 1526 N N . GLU A 1 203 ? 14.123 12.554 -1.459 1.00 91.25 203 GLU A N 1
ATOM 1527 C CA . GLU A 1 203 ? 14.083 13.065 -0.086 1.00 91.25 203 GLU A CA 1
ATOM 1528 C C . GLU A 1 203 ? 12.991 14.133 0.099 1.00 91.25 203 GLU A C 1
ATOM 1530 O O . GLU A 1 203 ? 12.434 14.658 -0.869 1.00 91.25 203 GLU A O 1
ATOM 1535 N N . GLY A 1 204 ? 12.699 14.463 1.360 1.00 91.81 204 GLY A N 1
ATOM 1536 C CA . GLY A 1 204 ? 11.755 15.514 1.738 1.00 91.81 204 GLY A CA 1
ATOM 1537 C C . GLY A 1 204 ? 10.328 15.254 1.253 1.00 91.81 204 GLY A C 1
ATOM 1538 O O . GLY A 1 204 ? 9.932 14.120 1.023 1.00 91.81 204 GLY A O 1
ATOM 1539 N N . ALA A 1 205 ? 9.548 16.319 1.061 1.00 91.69 205 ALA A N 1
ATOM 1540 C CA . ALA A 1 205 ? 8.151 16.207 0.631 1.00 91.69 205 ALA A CA 1
ATOM 1541 C C . ALA A 1 205 ? 7.986 15.562 -0.761 1.00 91.69 205 ALA A C 1
ATOM 1543 O O . ALA A 1 205 ? 6.928 15.020 -1.076 1.00 91.69 205 ALA A O 1
ATOM 1544 N N . GLU A 1 206 ? 9.028 15.598 -1.593 1.00 93.25 206 GLU A N 1
ATOM 1545 C CA . GLU A 1 206 ? 8.977 15.098 -2.965 1.00 93.25 206 GLU A CA 1
ATOM 1546 C C . GLU A 1 206 ? 8.928 13.567 -3.046 1.00 93.25 206 GLU A C 1
ATOM 1548 O O . GLU A 1 206 ? 8.519 13.037 -4.082 1.00 93.25 206 GLU A O 1
ATOM 1553 N N . VAL A 1 207 ? 9.258 12.837 -1.970 1.00 94.31 207 VAL A N 1
ATOM 1554 C CA . VAL A 1 207 ? 9.065 11.372 -1.918 1.00 94.31 207 VAL A CA 1
ATOM 1555 C C . VAL A 1 207 ? 7.592 10.985 -2.089 1.00 94.31 207 VAL A C 1
ATOM 1557 O O . VAL A 1 207 ? 7.291 9.930 -2.651 1.00 94.31 207 VAL A O 1
ATOM 1560 N N . TYR A 1 208 ? 6.671 11.870 -1.694 1.00 94.31 208 TYR A N 1
ATOM 1561 C CA . TYR A 1 208 ? 5.223 11.706 -1.855 1.00 94.31 208 TYR A CA 1
ATOM 1562 C C . TYR A 1 208 ? 4.701 12.220 -3.204 1.00 94.31 208 TYR A C 1
ATOM 1564 O O . TYR A 1 208 ? 3.510 12.073 -3.480 1.00 94.31 208 TYR A O 1
ATOM 1572 N N . GLY A 1 209 ? 5.563 12.812 -4.035 1.00 93.81 209 GLY A N 1
ATOM 1573 C CA . GLY A 1 209 ? 5.218 13.356 -5.344 1.00 93.81 209 GLY A CA 1
ATOM 1574 C C . GLY A 1 209 ? 5.943 14.664 -5.663 1.00 93.81 209 GLY A C 1
ATOM 1575 O O . GLY A 1 209 ? 5.928 15.609 -4.877 1.00 93.81 209 GLY A O 1
ATOM 1576 N N . LEU A 1 210 ? 6.536 14.736 -6.853 1.00 90.88 210 LEU A N 1
ATOM 1577 C CA . LEU A 1 210 ? 6.988 15.980 -7.484 1.00 90.88 210 LEU A CA 1
ATOM 1578 C C . LEU A 1 210 ? 5.816 16.930 -7.825 1.00 90.88 210 LEU A C 1
ATOM 1580 O O . LEU A 1 210 ? 4.637 16.594 -7.733 1.00 90.88 210 LEU A O 1
ATOM 1584 N N . LYS A 1 211 ? 6.136 18.169 -8.204 1.00 89.00 211 LYS A N 1
ATOM 1585 C CA . LYS A 1 211 ? 5.143 19.166 -8.640 1.00 89.00 211 LYS A CA 1
ATOM 1586 C C . LYS A 1 211 ? 4.964 19.127 -10.162 1.00 89.00 211 LYS A C 1
ATOM 1588 O O . LYS A 1 211 ? 5.841 18.665 -10.878 1.00 89.00 211 LYS A O 1
ATOM 1593 N N . GLY A 1 212 ? 3.851 19.680 -10.652 1.00 82.69 212 GLY A N 1
ATOM 1594 C CA . GLY A 1 212 ? 3.628 19.887 -12.092 1.00 82.69 212 GLY A CA 1
ATOM 1595 C C . GLY A 1 212 ? 3.099 18.673 -12.863 1.00 82.69 212 GLY A C 1
ATOM 1596 O O . GLY A 1 212 ? 3.222 18.636 -14.080 1.00 82.69 212 GLY A O 1
ATOM 1597 N N . PHE A 1 213 ? 2.513 17.692 -12.175 1.00 82.19 213 PHE A N 1
ATOM 1598 C CA . PHE A 1 213 ? 1.958 16.492 -12.804 1.00 82.19 213 PHE A CA 1
ATOM 1599 C C . PHE A 1 213 ? 0.773 16.750 -13.725 1.00 82.19 213 PHE A C 1
ATOM 1601 O O . PHE A 1 213 ? -0.105 17.565 -13.419 1.00 82.19 213 PHE A O 1
ATOM 1608 N N . ARG A 1 214 ? 0.675 15.918 -14.766 1.00 85.00 214 ARG A N 1
ATOM 1609 C CA . ARG A 1 214 ? -0.583 15.701 -15.486 1.00 85.00 214 ARG A CA 1
ATOM 1610 C C . ARG A 1 214 ? -1.625 15.076 -14.541 1.00 85.00 214 ARG A C 1
ATOM 1612 O O . ARG A 1 214 ? -1.251 14.398 -13.577 1.00 85.00 214 ARG A O 1
ATOM 1619 N N . PRO A 1 215 ? -2.936 15.237 -14.798 1.00 84.44 215 PRO A N 1
ATOM 1620 C CA . PRO A 1 215 ? -3.981 14.672 -13.939 1.00 84.44 215 PRO A CA 1
ATOM 1621 C C . PRO A 1 215 ? -3.820 13.167 -13.656 1.00 84.44 215 PRO A C 1
ATOM 1623 O O . PRO A 1 215 ? -3.957 12.748 -12.506 1.00 84.44 215 PRO A O 1
ATOM 1626 N N . ASN A 1 216 ? -3.454 12.374 -14.670 1.00 86.19 216 ASN A N 1
ATOM 1627 C CA . ASN A 1 216 ? -3.224 10.931 -14.535 1.00 86.19 216 ASN A CA 1
ATOM 1628 C C . ASN A 1 216 ? -2.028 10.612 -13.614 1.00 86.19 216 ASN A C 1
ATOM 1630 O O . ASN A 1 216 ? -2.146 9.831 -12.675 1.00 86.19 216 ASN A O 1
ATOM 1634 N N . GLU A 1 217 ? -0.891 11.280 -13.806 1.00 86.88 217 GLU A N 1
ATOM 1635 C CA . GLU A 1 217 ? 0.306 11.099 -12.971 1.00 86.88 217 GLU A CA 1
ATOM 1636 C C . GLU A 1 217 ? 0.036 11.459 -11.506 1.00 86.88 217 GLU A C 1
ATOM 1638 O O . GLU A 1 217 ? 0.438 10.740 -10.591 1.00 86.88 217 GLU A O 1
ATOM 1643 N N . LYS A 1 218 ? -0.724 12.537 -11.277 1.00 88.75 218 LYS A N 1
ATOM 1644 C CA . LYS A 1 218 ? -1.153 12.937 -9.936 1.00 88.75 218 LYS A CA 1
ATOM 1645 C C . LYS A 1 218 ? -2.022 11.866 -9.277 1.00 88.75 218 LYS A C 1
ATOM 1647 O O . LYS A 1 218 ? -1.844 11.592 -8.090 1.00 88.75 218 LYS A O 1
ATOM 1652 N N . LYS A 1 219 ? -2.944 11.263 -10.034 1.00 91.56 219 LYS A N 1
ATOM 1653 C CA . LYS A 1 219 ? -3.779 10.151 -9.565 1.00 91.56 219 LYS A CA 1
ATOM 1654 C C . LYS A 1 219 ? -2.917 8.937 -9.199 1.00 91.56 219 LYS A C 1
ATOM 1656 O O . LYS A 1 219 ? -3.005 8.479 -8.066 1.00 91.56 219 LYS A O 1
ATOM 1661 N N . GLN A 1 220 ? -2.011 8.507 -10.081 1.00 91.00 220 GLN A N 1
ATOM 1662 C CA . GLN A 1 220 ? -1.105 7.371 -9.838 1.00 91.00 220 GLN A CA 1
ATOM 1663 C C . GLN A 1 220 ? -0.237 7.560 -8.586 1.00 91.00 220 GLN A C 1
ATOM 1665 O O . GLN A 1 220 ? -0.043 6.629 -7.804 1.00 91.00 220 GLN A O 1
ATOM 1670 N N . VAL A 1 221 ? 0.300 8.767 -8.380 1.00 93.75 221 VAL A N 1
ATOM 1671 C CA . VAL A 1 221 ? 1.098 9.090 -7.188 1.00 93.75 221 VAL A CA 1
ATOM 1672 C C . VAL A 1 221 ? 0.239 9.054 -5.925 1.00 93.75 221 VAL A C 1
ATOM 1674 O O . VAL A 1 221 ? 0.665 8.485 -4.920 1.00 93.75 221 VAL A O 1
ATOM 1677 N N . SER A 1 222 ? -0.973 9.612 -5.982 1.00 93.56 222 SER A N 1
ATOM 1678 C CA . SER A 1 222 ? -1.914 9.606 -4.859 1.00 93.56 222 SER A CA 1
ATOM 1679 C C . SER A 1 222 ? -2.325 8.187 -4.466 1.00 93.56 222 SER A C 1
ATOM 1681 O O . SER A 1 222 ? -2.259 7.842 -3.290 1.00 93.56 222 SER A O 1
ATOM 1683 N N . GLU A 1 223 ? -2.701 7.351 -5.434 1.00 95.06 223 GLU A N 1
ATOM 1684 C CA . GLU A 1 223 ? -3.033 5.939 -5.208 1.00 95.06 223 GLU A CA 1
ATOM 1685 C C . GLU A 1 223 ? -1.830 5.178 -4.642 1.00 95.06 223 GLU A C 1
ATOM 1687 O O . GLU A 1 223 ? -1.949 4.487 -3.634 1.00 95.06 223 GLU A O 1
ATOM 1692 N N . GLY A 1 224 ? -0.639 5.384 -5.216 1.00 94.50 224 GLY A N 1
ATOM 1693 C CA . GLY A 1 224 ? 0.596 4.784 -4.714 1.00 94.50 224 GLY A CA 1
ATOM 1694 C C . GLY A 1 224 ? 0.922 5.174 -3.268 1.00 94.50 224 GLY A C 1
ATOM 1695 O O . GLY A 1 224 ? 1.401 4.330 -2.516 1.00 94.50 224 GLY A O 1
ATOM 1696 N N . ASN A 1 225 ? 0.638 6.416 -2.857 1.00 96.38 225 ASN A N 1
ATOM 1697 C CA . ASN A 1 225 ? 0.805 6.849 -1.463 1.00 96.38 225 ASN A CA 1
ATOM 1698 C C . ASN A 1 225 ? -0.158 6.112 -0.534 1.00 96.38 225 ASN A C 1
ATOM 1700 O O . ASN A 1 225 ? 0.264 5.605 0.500 1.00 96.38 225 ASN A O 1
ATOM 1704 N N . VAL A 1 226 ? -1.438 6.030 -0.911 1.00 97.06 226 VAL A N 1
ATOM 1705 C CA . VAL A 1 226 ? -2.460 5.341 -0.113 1.00 97.06 226 VAL A CA 1
ATOM 1706 C C . VAL A 1 226 ? -2.076 3.879 0.097 1.00 97.06 226 VAL A C 1
ATOM 1708 O O . VAL A 1 226 ? -2.053 3.421 1.236 1.00 97.06 226 VAL A O 1
ATOM 1711 N N . LEU A 1 227 ? -1.705 3.161 -0.966 1.00 97.56 227 LEU A N 1
ATOM 1712 C CA . LEU A 1 227 ? -1.332 1.747 -0.865 1.00 97.56 227 LEU A CA 1
ATOM 1713 C C . LEU A 1 227 ? -0.050 1.535 -0.049 1.00 97.56 227 LEU A C 1
ATOM 1715 O O . LEU A 1 227 ? 0.002 0.640 0.793 1.00 97.56 227 LEU A O 1
ATOM 1719 N N . ALA A 1 228 ? 0.966 2.383 -0.233 1.00 97.56 228 ALA A N 1
ATOM 1720 C CA . ALA A 1 228 ? 2.198 2.308 0.552 1.00 97.56 228 ALA A CA 1
ATOM 1721 C C . ALA A 1 228 ? 1.933 2.522 2.054 1.00 97.56 228 ALA A C 1
ATOM 1723 O O . ALA A 1 228 ? 2.399 1.742 2.882 1.00 97.56 228 ALA A O 1
ATOM 1724 N N . ILE A 1 229 ? 1.124 3.525 2.407 1.00 96.81 229 ILE A N 1
ATOM 1725 C CA . ILE A 1 229 ? 0.762 3.818 3.800 1.00 96.81 229 ILE A CA 1
ATOM 1726 C C . ILE A 1 229 ? -0.117 2.703 4.386 1.00 96.81 229 ILE A C 1
ATOM 1728 O O . ILE A 1 229 ? 0.051 2.323 5.541 1.00 96.81 229 ILE A O 1
ATOM 1732 N N . ARG A 1 230 ? -1.051 2.128 3.619 1.00 97.88 230 ARG A N 1
ATOM 1733 C CA . ARG A 1 230 ? -1.856 0.972 4.066 1.00 97.88 230 ARG A CA 1
ATOM 1734 C C . ARG A 1 230 ? -0.981 -0.267 4.308 1.00 97.88 230 ARG A C 1
ATOM 1736 O O . ARG A 1 230 ? -1.178 -0.981 5.293 1.00 97.88 230 ARG A O 1
ATOM 1743 N N . ALA A 1 231 ? 0.026 -0.492 3.463 1.00 97.94 231 ALA A N 1
ATOM 1744 C CA . ALA A 1 231 ? 1.001 -1.563 3.653 1.00 97.94 231 ALA A CA 1
ATOM 1745 C C . ALA A 1 231 ? 1.823 -1.384 4.939 1.00 97.94 231 ALA A C 1
ATOM 1747 O O . ALA A 1 231 ? 1.918 -2.316 5.740 1.00 97.94 231 ALA A O 1
ATOM 1748 N N . GLU A 1 232 ? 2.361 -0.184 5.167 1.00 97.50 232 GLU A N 1
ATOM 1749 C CA . GLU A 1 232 ? 3.104 0.133 6.390 1.00 97.50 232 GLU A CA 1
ATOM 1750 C C . GLU A 1 232 ? 2.222 -0.010 7.637 1.00 97.50 232 GLU A C 1
ATOM 1752 O O . GLU A 1 232 ? 2.617 -0.701 8.575 1.00 97.50 232 GLU A O 1
ATOM 1757 N N . ASN A 1 233 ? 0.99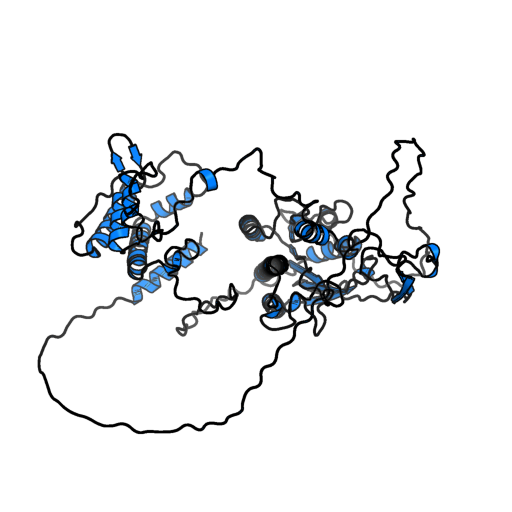3 0.517 7.614 1.00 96.81 233 ASN A N 1
ATOM 1758 C CA . ASN A 1 233 ? 0.055 0.397 8.733 1.00 96.81 233 ASN A CA 1
ATOM 1759 C C . ASN A 1 233 ? -0.221 -1.067 9.107 1.00 96.81 233 ASN A C 1
ATOM 1761 O O . ASN A 1 233 ? -0.329 -1.390 10.291 1.00 96.81 233 ASN A O 1
ATOM 1765 N N . THR A 1 234 ? -0.316 -1.959 8.115 1.00 97.94 234 THR A N 1
ATOM 1766 C CA . THR A 1 234 ? -0.503 -3.403 8.344 1.00 97.94 234 THR A CA 1
ATOM 1767 C C . THR A 1 234 ? 0.706 -4.009 9.053 1.00 97.94 234 THR A C 1
ATOM 1769 O O . THR A 1 234 ? 0.555 -4.745 10.027 1.00 97.94 234 THR A O 1
ATOM 1772 N N . ALA A 1 235 ? 1.919 -3.679 8.608 1.00 97.69 235 ALA A N 1
ATOM 1773 C CA . ALA A 1 235 ? 3.138 -4.171 9.240 1.00 97.69 235 ALA A CA 1
ATOM 1774 C C . ALA A 1 235 ? 3.334 -3.600 10.647 1.00 97.69 235 ALA A C 1
ATOM 1776 O O . ALA A 1 235 ? 3.664 -4.348 11.565 1.00 97.69 235 ALA A O 1
ATOM 1777 N N . THR A 1 236 ? 3.066 -2.309 10.854 1.00 97.00 236 THR A N 1
ATOM 1778 C CA . THR A 1 236 ? 3.086 -1.692 12.184 1.00 97.00 236 THR A CA 1
ATOM 1779 C C . THR A 1 236 ? 2.065 -2.356 13.106 1.00 97.00 236 THR A C 1
ATOM 1781 O O . THR A 1 236 ? 2.410 -2.688 14.240 1.00 97.00 236 THR A O 1
ATOM 1784 N N . TYR A 1 237 ? 0.849 -2.638 12.626 1.00 96.94 237 TYR A N 1
ATOM 1785 C CA . TYR A 1 237 ? -0.149 -3.400 13.378 1.00 96.94 237 TYR A CA 1
ATOM 1786 C C . TYR A 1 237 ? 0.363 -4.786 13.783 1.00 96.94 237 TYR A C 1
ATOM 1788 O O . TYR A 1 237 ? 0.306 -5.155 14.959 1.00 96.94 237 TYR A O 1
ATOM 1796 N N . ALA A 1 238 ? 0.872 -5.555 12.820 1.00 96.69 238 ALA A N 1
ATOM 1797 C CA . ALA A 1 238 ? 1.396 -6.889 13.074 1.00 96.69 238 ALA A CA 1
ATOM 1798 C C . ALA A 1 238 ? 2.549 -6.833 14.086 1.00 96.69 238 ALA A C 1
ATOM 1800 O O . ALA A 1 238 ? 2.564 -7.592 15.052 1.00 96.69 238 ALA A O 1
ATOM 1801 N N . HIS A 1 239 ? 3.459 -5.871 13.925 1.00 96.25 239 HIS A N 1
ATOM 1802 C CA . HIS A 1 239 ? 4.594 -5.657 14.813 1.00 96.25 239 HIS A CA 1
ATOM 1803 C C . HIS A 1 239 ? 4.158 -5.395 16.264 1.00 96.25 239 HIS A C 1
ATOM 1805 O O . HIS A 1 239 ? 4.602 -6.103 17.166 1.00 96.25 239 HIS A O 1
ATOM 1811 N N . VAL A 1 240 ? 3.256 -4.430 16.504 1.00 95.00 240 VAL A N 1
ATOM 1812 C CA . VAL A 1 240 ? 2.824 -4.074 17.874 1.00 95.00 240 VAL A CA 1
ATOM 1813 C C . VAL A 1 240 ? 2.017 -5.180 18.554 1.00 95.00 240 VAL A C 1
ATOM 1815 O O . VAL A 1 240 ? 2.043 -5.290 19.778 1.00 95.00 240 VAL A O 1
ATOM 1818 N N . ASN A 1 241 ? 1.334 -6.023 17.776 1.00 94.31 241 ASN A N 1
ATOM 1819 C CA . ASN A 1 241 ? 0.596 -7.182 18.280 1.00 94.31 241 ASN A CA 1
ATOM 1820 C C . ASN A 1 241 ? 1.451 -8.460 18.334 1.00 94.31 241 ASN A C 1
ATOM 1822 O O . ASN A 1 241 ? 0.937 -9.542 18.620 1.00 94.31 241 ASN A O 1
ATOM 1826 N N . GLY A 1 242 ? 2.756 -8.365 18.057 1.00 93.00 242 GLY A N 1
ATOM 1827 C CA . GLY A 1 242 ? 3.664 -9.508 18.090 1.00 93.00 242 GLY A CA 1
ATOM 1828 C C . GLY A 1 242 ? 3.337 -10.595 17.058 1.00 93.00 242 GLY A C 1
ATOM 1829 O O . GLY A 1 242 ? 3.591 -11.775 17.293 1.00 93.00 242 GLY A O 1
ATOM 1830 N N . ARG A 1 243 ? 2.746 -10.230 15.925 1.00 95.50 243 ARG A N 1
ATOM 1831 C CA . ARG A 1 243 ? 2.514 -11.125 14.789 1.00 95.50 243 ARG A CA 1
ATOM 1832 C C . ARG A 1 243 ? 3.690 -11.040 13.819 1.00 95.50 243 ARG A C 1
ATOM 1834 O O . ARG A 1 243 ? 4.395 -10.028 13.771 1.00 95.50 243 ARG A O 1
ATOM 1841 N N . TRP A 1 244 ? 3.918 -12.100 13.051 1.00 97.50 244 TRP A N 1
ATOM 1842 C CA . TRP A 1 244 ? 4.957 -12.085 12.023 1.00 97.50 244 TRP A CA 1
ATOM 1843 C C . TRP A 1 244 ? 4.535 -11.276 10.818 1.00 97.50 244 TRP A C 1
ATOM 1845 O O . TRP A 1 244 ? 3.402 -11.388 10.369 1.00 97.50 244 TRP A O 1
ATOM 1855 N N . TRP A 1 245 ? 5.443 -10.490 10.258 1.00 98.38 245 TRP A N 1
ATOM 1856 C CA . TRP A 1 245 ? 5.161 -9.769 9.027 1.00 98.38 245 TRP A CA 1
ATOM 1857 C C . TRP A 1 245 ? 6.382 -9.680 8.129 1.00 98.38 245 TRP A C 1
ATOM 1859 O O . TRP A 1 245 ? 7.518 -9.646 8.600 1.00 98.38 245 TRP A O 1
ATOM 1869 N N . ILE A 1 246 ? 6.135 -9.627 6.827 1.00 98.69 246 ILE A N 1
ATOM 1870 C CA . ILE A 1 246 ? 7.122 -9.358 5.788 1.00 98.69 246 ILE A CA 1
ATOM 1871 C C . ILE A 1 246 ? 6.525 -8.299 4.860 1.00 98.69 246 ILE A C 1
ATOM 1873 O O . ILE A 1 246 ? 5.446 -8.510 4.307 1.00 98.69 246 ILE A O 1
ATOM 1877 N N . ILE A 1 247 ? 7.232 -7.185 4.666 1.00 98.50 247 ILE A N 1
ATOM 1878 C CA . ILE A 1 247 ? 7.000 -6.286 3.533 1.00 98.50 247 ILE A CA 1
ATOM 1879 C C . ILE A 1 247 ? 8.083 -6.526 2.486 1.00 98.50 247 ILE A C 1
ATOM 1881 O O . ILE A 1 247 ? 9.270 -6.412 2.795 1.00 98.50 247 ILE A O 1
ATOM 1885 N N . GLU A 1 248 ? 7.676 -6.799 1.249 1.00 96.69 248 GLU A N 1
ATOM 1886 C CA . GLU A 1 248 ? 8.580 -6.914 0.102 1.00 96.69 248 GLU A CA 1
ATOM 1887 C C . GLU A 1 248 ? 8.503 -5.670 -0.779 1.00 96.69 248 GLU A C 1
ATOM 1889 O O . GLU A 1 248 ? 7.410 -5.221 -1.122 1.00 96.69 248 GLU A O 1
ATOM 1894 N N . GLN A 1 249 ? 9.661 -5.133 -1.169 1.00 95.38 249 GLN A N 1
ATOM 1895 C CA . GLN A 1 249 ? 9.783 -4.110 -2.211 1.00 95.38 249 GLN A CA 1
ATOM 1896 C C . GLN A 1 249 ? 11.089 -4.285 -2.998 1.00 95.38 249 GLN A C 1
ATOM 1898 O O . GLN A 1 249 ? 12.062 -4.848 -2.484 1.00 95.38 249 GLN A O 1
ATOM 1903 N N . PRO A 1 250 ? 11.181 -3.717 -4.216 1.00 93.06 250 PRO A N 1
ATOM 1904 C CA . PRO A 1 250 ? 12.453 -3.591 -4.913 1.00 93.06 250 PRO A CA 1
ATOM 1905 C C . PRO A 1 250 ? 13.520 -2.915 -4.047 1.00 93.06 250 PRO A C 1
ATOM 1907 O O . PRO A 1 250 ? 13.230 -1.991 -3.282 1.00 93.06 250 PRO A O 1
ATOM 1910 N N . HIS A 1 251 ? 14.771 -3.341 -4.214 1.00 94.31 251 HIS A N 1
ATOM 1911 C CA . HIS A 1 251 ? 15.870 -2.846 -3.396 1.00 94.31 251 HIS A CA 1
ATOM 1912 C C . HIS A 1 251 ? 16.071 -1.331 -3.508 1.00 94.31 251 HIS A C 1
ATOM 1914 O O . HIS A 1 251 ? 16.193 -0.780 -4.612 1.00 94.31 251 HIS A O 1
ATOM 1920 N N . GLY A 1 252 ? 16.145 -0.667 -2.353 1.00 90.69 252 GLY A N 1
ATOM 1921 C CA . GLY A 1 252 ? 16.382 0.771 -2.261 1.00 90.69 252 GLY A CA 1
ATOM 1922 C C . GLY A 1 252 ? 17.802 1.133 -2.688 1.00 90.69 252 GLY A C 1
ATOM 1923 O O . GLY A 1 252 ? 18.770 0.733 -2.049 1.00 90.69 252 GLY A O 1
ATOM 1924 N N . ARG A 1 253 ? 17.950 1.922 -3.758 1.00 88.62 253 ARG A N 1
ATOM 1925 C CA . ARG A 1 253 ? 19.268 2.354 -4.251 1.00 88.62 253 ARG A CA 1
ATOM 1926 C C . ARG A 1 253 ? 19.595 3.769 -3.763 1.00 88.62 253 ARG A C 1
ATOM 1928 O O . ARG A 1 253 ? 18.748 4.652 -3.915 1.00 88.62 253 ARG A O 1
ATOM 1935 N N . PRO A 1 254 ? 20.820 4.028 -3.267 1.00 89.06 254 PRO A N 1
ATOM 1936 C CA . PRO A 1 254 ? 21.238 5.376 -2.890 1.00 89.06 254 PRO A CA 1
ATOM 1937 C C . PRO A 1 254 ? 21.023 6.387 -4.024 1.00 89.06 254 PRO A C 1
ATOM 1939 O O . PRO A 1 254 ? 21.344 6.115 -5.185 1.00 89.06 254 PRO A O 1
ATOM 1942 N N . GLY A 1 255 ? 20.458 7.552 -3.697 1.00 88.38 255 GLY A N 1
ATOM 1943 C CA . GLY A 1 255 ? 20.191 8.615 -4.672 1.00 88.38 255 GLY A CA 1
ATOM 1944 C C . GLY A 1 255 ? 19.077 8.300 -5.679 1.00 88.38 255 GLY A C 1
ATOM 1945 O O . GLY A 1 255 ? 18.990 8.958 -6.718 1.00 88.38 255 GLY A O 1
ATOM 1946 N N . LYS A 1 256 ? 18.245 7.282 -5.428 1.00 89.94 256 LYS A N 1
ATOM 1947 C CA . LYS A 1 256 ? 17.102 6.915 -6.272 1.00 89.94 256 LYS A CA 1
ATOM 1948 C C . LYS A 1 256 ? 15.813 6.882 -5.463 1.00 89.94 256 LYS A C 1
ATOM 1950 O O . LYS A 1 256 ? 15.829 6.661 -4.255 1.00 89.94 256 LYS A O 1
ATOM 1955 N N . THR A 1 257 ? 14.694 7.102 -6.152 1.00 91.50 257 THR A N 1
ATOM 1956 C CA . THR A 1 257 ? 13.374 6.945 -5.541 1.00 91.50 257 THR A CA 1
ATOM 1957 C C . THR A 1 257 ? 13.146 5.485 -5.145 1.00 91.50 257 THR A C 1
ATOM 1959 O O . THR A 1 257 ? 13.589 4.567 -5.841 1.00 91.50 257 THR A O 1
ATOM 1962 N N . SER A 1 258 ? 12.496 5.289 -4.004 1.00 93.75 258 SER A N 1
ATOM 1963 C CA . SER A 1 258 ? 12.129 3.991 -3.450 1.00 93.75 258 SER A CA 1
ATOM 1964 C C . SER A 1 258 ? 11.007 4.192 -2.436 1.00 93.75 258 SER A C 1
ATOM 1966 O O . SER A 1 258 ? 10.954 5.231 -1.776 1.00 93.75 258 SER A O 1
ATOM 1968 N N . MET A 1 259 ? 10.136 3.194 -2.276 1.00 95.50 259 MET A N 1
ATOM 1969 C CA . MET A 1 259 ? 9.120 3.199 -1.220 1.00 95.50 259 MET A CA 1
ATOM 1970 C C . MET A 1 259 ? 9.765 3.227 0.173 1.00 95.50 259 MET A C 1
ATOM 1972 O O . MET A 1 259 ? 9.232 3.849 1.084 1.00 95.50 259 MET A O 1
ATOM 1976 N N . TRP A 1 260 ? 10.977 2.676 0.314 1.00 95.75 260 TRP A N 1
ATOM 1977 C CA . TRP A 1 260 ? 11.760 2.743 1.549 1.00 95.75 260 TRP A CA 1
ATOM 1978 C C . TRP A 1 260 ? 12.172 4.166 1.960 1.00 95.75 260 TRP A C 1
ATOM 1980 O O . TRP A 1 260 ? 12.610 4.359 3.092 1.00 95.75 260 TRP A O 1
ATOM 1990 N N . ASN A 1 261 ? 12.054 5.159 1.068 1.00 95.75 261 ASN A N 1
ATOM 1991 C CA . ASN A 1 261 ? 12.369 6.556 1.381 1.00 95.75 261 ASN A CA 1
ATOM 1992 C C . ASN A 1 261 ? 11.196 7.297 2.044 1.00 95.75 261 ASN A C 1
ATOM 1994 O O . ASN A 1 261 ? 11.400 8.423 2.502 1.00 95.75 261 ASN A O 1
ATOM 1998 N N . LEU A 1 262 ? 10.000 6.701 2.078 1.00 96.31 262 LEU A N 1
ATOM 1999 C CA . LEU A 1 262 ? 8.847 7.238 2.800 1.00 96.31 262 LEU A CA 1
ATOM 2000 C C . LEU A 1 262 ? 9.128 7.275 4.305 1.00 96.31 262 LEU A C 1
ATOM 2002 O O . LEU A 1 262 ? 9.820 6.404 4.840 1.00 96.31 262 LEU A O 1
ATOM 2006 N N . ASP A 1 263 ? 8.597 8.282 4.993 1.00 96.38 263 ASP A N 1
ATOM 2007 C CA . ASP A 1 263 ? 8.926 8.487 6.404 1.00 96.38 263 ASP A CA 1
ATOM 2008 C C . ASP A 1 263 ? 8.292 7.415 7.292 1.00 96.38 263 ASP A C 1
ATOM 2010 O O . ASP A 1 263 ? 8.904 7.011 8.278 1.00 96.38 263 ASP A O 1
ATOM 2014 N N . GLU A 1 264 ? 7.129 6.887 6.908 1.00 96.81 264 GLU A N 1
ATOM 2015 C CA . GLU A 1 264 ? 6.467 5.775 7.592 1.00 96.81 264 GLU A CA 1
ATOM 2016 C C . GLU A 1 264 ? 7.347 4.514 7.567 1.00 96.81 264 GLU A C 1
ATOM 2018 O O . GLU A 1 264 ? 7.554 3.854 8.584 1.00 96.81 264 GLU A O 1
ATOM 2023 N N . PHE A 1 265 ? 7.970 4.223 6.423 1.00 97.06 265 PHE A N 1
ATOM 2024 C CA . PHE A 1 265 ? 8.860 3.072 6.270 1.00 97.06 265 PHE A CA 1
ATOM 2025 C C . PHE A 1 265 ? 10.188 3.238 7.014 1.00 97.06 265 PHE A C 1
ATOM 2027 O O . PHE A 1 265 ? 10.716 2.260 7.550 1.00 97.06 265 PHE A O 1
ATOM 2034 N N . LYS A 1 266 ? 10.729 4.462 7.077 1.00 96.12 266 LYS A N 1
ATOM 2035 C CA . LYS A 1 266 ? 11.908 4.768 7.903 1.00 96.12 266 LYS A CA 1
ATOM 2036 C C . LYS A 1 266 ? 11.600 4.567 9.386 1.00 96.12 266 LYS A C 1
ATOM 2038 O O . LYS A 1 266 ? 12.351 3.873 10.060 1.00 96.12 266 LYS A O 1
ATOM 2043 N N . GLN A 1 267 ? 10.469 5.089 9.861 1.00 96.12 267 GLN A N 1
ATOM 2044 C CA . GLN A 1 267 ? 10.024 4.928 11.249 1.00 96.12 267 GLN A CA 1
ATOM 2045 C C . GLN A 1 267 ? 9.784 3.459 11.614 1.00 96.12 267 GLN A C 1
ATOM 2047 O O . GLN A 1 267 ? 10.154 3.024 12.703 1.00 96.12 267 GLN A O 1
ATOM 2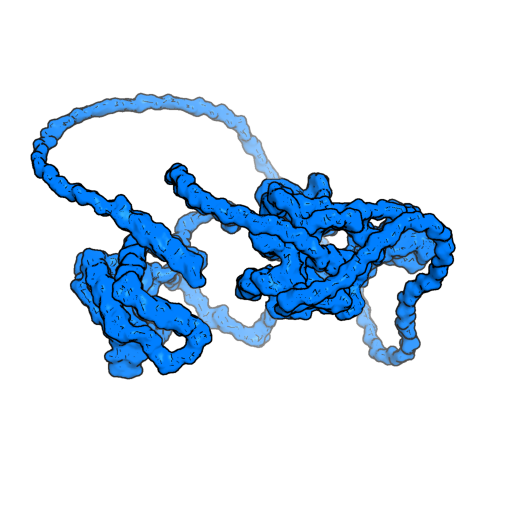052 N N . LEU A 1 268 ? 9.195 2.669 10.710 1.00 95.94 268 LEU A N 1
ATOM 2053 C CA . LEU A 1 268 ? 9.034 1.229 10.913 1.00 95.94 268 LEU A CA 1
ATOM 2054 C C . LEU A 1 268 ? 10.393 0.518 11.018 1.00 95.94 268 LEU A C 1
ATOM 2056 O O . LEU A 1 268 ? 10.563 -0.341 11.879 1.00 95.94 268 LEU A O 1
ATOM 2060 N N . ARG A 1 269 ? 11.372 0.899 10.189 1.00 95.50 269 ARG A N 1
ATOM 2061 C CA . ARG A 1 269 ? 12.737 0.343 10.213 1.00 95.50 269 ARG A CA 1
ATOM 2062 C C . ARG A 1 269 ? 13.519 0.704 11.480 1.00 95.50 269 ARG A C 1
ATOM 2064 O O . ARG A 1 269 ? 14.425 -0.031 11.850 1.00 95.50 269 ARG A O 1
ATOM 2071 N N . GLU A 1 270 ? 13.191 1.815 12.131 1.00 96.12 270 GLU A N 1
ATOM 2072 C CA . GLU A 1 270 ? 13.819 2.242 13.390 1.00 96.12 270 GLU A CA 1
ATOM 2073 C C . GLU A 1 270 ? 13.336 1.450 14.615 1.00 96.12 270 GLU A C 1
ATOM 2075 O O . GLU A 1 270 ? 13.934 1.562 15.687 1.00 96.12 270 GLU A O 1
ATOM 2080 N N . LYS A 1 271 ? 12.268 0.648 14.488 1.00 94.88 271 LYS A N 1
ATOM 2081 C CA . LYS A 1 271 ? 11.785 -0.193 15.589 1.00 94.88 271 LYS A CA 1
ATOM 2082 C C . LYS A 1 271 ? 12.783 -1.308 15.911 1.00 94.88 271 LYS A C 1
ATOM 2084 O O . LYS A 1 271 ? 13.437 -1.860 15.027 1.00 94.88 271 LYS A O 1
ATOM 2089 N N . GLU A 1 272 ? 12.855 -1.666 17.192 1.00 92.69 272 GLU A N 1
ATOM 2090 C CA . GLU A 1 272 ? 13.593 -2.851 17.636 1.00 92.69 272 GLU A CA 1
ATOM 2091 C C . GLU A 1 272 ? 13.039 -4.109 16.955 1.00 92.69 272 GLU A C 1
ATOM 2093 O O . GLU A 1 272 ? 11.863 -4.170 16.600 1.00 92.69 272 GLU A O 1
ATOM 2098 N N . ASP A 1 273 ? 13.894 -5.109 16.751 1.00 92.81 273 ASP A N 1
ATOM 2099 C CA . ASP A 1 273 ? 13.538 -6.372 16.097 1.00 92.81 273 ASP A CA 1
ATOM 2100 C C . ASP A 1 273 ? 12.945 -6.226 14.686 1.00 92.81 273 ASP A C 1
ATOM 2102 O O . ASP A 1 273 ? 12.202 -7.096 14.238 1.00 92.81 273 ASP A O 1
ATOM 2106 N N . VAL A 1 274 ? 13.275 -5.150 13.963 1.00 97.00 274 VAL A N 1
ATOM 2107 C CA . VAL A 1 274 ? 13.010 -5.026 12.523 1.00 97.00 274 VAL A CA 1
ATOM 2108 C C . VAL A 1 274 ? 14.308 -5.200 11.746 1.00 97.00 274 VAL A C 1
ATOM 2110 O O . VAL A 1 274 ? 15.292 -4.490 11.949 1.00 97.00 274 VAL A O 1
ATOM 2113 N N . TYR A 1 275 ? 14.303 -6.162 10.831 1.00 96.69 275 TYR A N 1
ATOM 2114 C CA . TYR A 1 275 ? 15.448 -6.550 10.021 1.00 96.69 275 TYR A CA 1
ATOM 2115 C C . TYR A 1 275 ? 15.179 -6.267 8.546 1.00 96.69 275 TYR A C 1
ATOM 2117 O O . TYR A 1 275 ? 14.045 -6.362 8.071 1.00 96.69 275 TYR A O 1
ATOM 2125 N N . LEU A 1 276 ? 16.248 -5.950 7.818 1.00 97.06 276 LEU A N 1
ATOM 2126 C CA . LEU A 1 276 ? 16.235 -5.782 6.371 1.00 97.06 276 LEU A CA 1
ATOM 2127 C C . LEU A 1 276 ? 17.074 -6.889 5.727 1.00 97.06 276 LEU A C 1
ATOM 2129 O O . LEU A 1 276 ? 18.258 -7.024 6.037 1.00 97.06 276 LEU A O 1
ATOM 2133 N N . TYR A 1 277 ? 16.470 -7.647 4.818 1.00 98.12 277 TYR A N 1
ATOM 2134 C CA . TYR A 1 277 ? 17.110 -8.738 4.085 1.00 98.12 277 TYR A CA 1
ATOM 2135 C C . TYR A 1 277 ? 17.127 -8.419 2.589 1.00 98.12 277 TYR A C 1
ATOM 2137 O O . TYR A 1 277 ? 16.067 -8.236 1.997 1.00 98.12 277 TYR A O 1
ATOM 2145 N N . THR A 1 278 ? 18.311 -8.347 1.977 1.00 97.88 278 THR A N 1
ATOM 2146 C CA . THR A 1 278 ? 18.474 -8.034 0.547 1.00 97.88 278 THR A CA 1
ATOM 2147 C C . THR A 1 278 ? 18.955 -9.260 -0.222 1.00 97.88 278 THR A C 1
ATOM 2149 O O . THR A 1 278 ? 20.010 -9.812 0.087 1.00 97.88 278 THR A O 1
ATOM 2152 N N . PHE A 1 279 ? 18.236 -9.642 -1.276 1.00 97.75 279 PHE A N 1
ATOM 2153 C CA . PHE A 1 279 ? 18.575 -10.784 -2.130 1.00 97.75 279 PHE A CA 1
ATOM 2154 C C . PHE A 1 279 ? 18.205 -10.539 -3.597 1.00 97.75 279 PHE A C 1
ATOM 2156 O O . PHE A 1 279 ? 17.472 -9.605 -3.921 1.00 97.75 279 PHE A O 1
ATOM 2163 N N . ASP A 1 280 ? 18.688 -11.404 -4.492 1.00 96.69 280 ASP A N 1
ATOM 2164 C CA . ASP A 1 280 ? 18.296 -11.393 -5.905 1.00 96.69 280 ASP A CA 1
ATOM 2165 C C . ASP A 1 280 ? 17.340 -12.558 -6.211 1.00 96.69 280 ASP A C 1
ATOM 2167 O O . ASP A 1 280 ? 17.684 -13.725 -6.016 1.00 96.69 280 ASP A O 1
ATOM 2171 N N . GLN A 1 281 ? 16.139 -12.272 -6.736 1.00 95.56 281 GLN A N 1
ATOM 2172 C CA . GLN A 1 281 ? 15.112 -13.305 -6.978 1.00 95.56 281 GLN A CA 1
ATOM 2173 C C . GLN A 1 281 ? 15.537 -14.373 -8.003 1.00 95.56 281 GLN A C 1
ATOM 2175 O O . GLN A 1 281 ? 14.926 -15.441 -8.060 1.00 95.56 281 GLN A O 1
ATOM 2180 N N . CYS A 1 282 ? 16.590 -14.145 -8.796 1.00 95.50 282 CYS A N 1
ATOM 2181 C CA . CYS A 1 282 ? 17.147 -15.174 -9.679 1.00 95.50 282 CYS A CA 1
ATOM 2182 C C . CYS A 1 282 ? 17.691 -16.383 -8.905 1.00 95.50 282 CYS A C 1
ATOM 2184 O O . CYS A 1 282 ? 17.662 -17.504 -9.405 1.00 95.50 282 CYS A O 1
ATOM 2186 N N . ARG A 1 283 ? 18.090 -16.192 -7.640 1.00 96.50 283 ARG A N 1
ATOM 2187 C CA . ARG A 1 283 ? 18.480 -17.275 -6.722 1.00 96.50 283 ARG A CA 1
ATOM 2188 C C . ARG A 1 283 ? 17.313 -18.184 -6.333 1.00 96.50 283 ARG A C 1
ATOM 2190 O O . ARG A 1 283 ? 17.536 -19.274 -5.820 1.00 96.50 283 ARG A O 1
ATOM 2197 N N . PHE A 1 284 ? 16.094 -17.744 -6.632 1.00 96.19 284 PHE A N 1
ATOM 2198 C CA . PHE A 1 284 ? 14.845 -18.470 -6.455 1.00 96.19 284 PHE A CA 1
ATOM 2199 C C . PHE A 1 284 ? 14.180 -18.803 -7.800 1.00 96.19 284 PHE A C 1
ATOM 2201 O O . PHE A 1 284 ? 12.978 -19.019 -7.840 1.00 96.19 284 PHE A O 1
ATOM 2208 N N . GLY A 1 285 ? 14.922 -18.809 -8.913 1.00 93.50 285 GLY A N 1
ATOM 2209 C CA . GLY A 1 285 ? 14.391 -19.216 -10.219 1.00 93.50 285 GLY A CA 1
ATOM 2210 C C . GLY A 1 285 ? 13.740 -18.101 -11.044 1.00 93.50 285 GLY A C 1
ATOM 2211 O O . GLY A 1 285 ? 13.129 -18.387 -12.071 1.00 93.50 285 GLY A O 1
ATOM 2212 N N . CYS A 1 286 ? 13.864 -16.827 -10.649 1.00 92.19 286 CYS A N 1
ATOM 2213 C CA . CYS A 1 286 ? 13.501 -15.728 -11.548 1.00 92.19 286 CYS A CA 1
ATOM 2214 C C . CYS A 1 286 ? 14.459 -15.675 -12.750 1.00 92.19 286 CYS A C 1
ATOM 2216 O O . CYS A 1 286 ? 15.673 -15.779 -12.581 1.00 92.19 286 CYS A O 1
ATOM 2218 N N . LEU A 1 287 ? 13.926 -15.443 -13.953 1.00 91.12 287 LEU A N 1
ATOM 2219 C CA . LEU A 1 287 ? 14.742 -15.299 -15.163 1.00 91.12 287 LEU A CA 1
ATOM 2220 C C . LEU A 1 287 ? 15.665 -14.068 -15.102 1.00 91.12 287 LEU A C 1
ATOM 2222 O O . LEU A 1 287 ? 16.773 -14.098 -15.633 1.00 91.12 287 LEU A O 1
ATOM 2226 N N . ALA A 1 288 ? 15.211 -12.999 -14.443 1.00 90.56 288 ALA A N 1
ATOM 2227 C CA . ALA A 1 288 ? 15.917 -11.729 -14.335 1.00 90.56 288 ALA A CA 1
ATOM 2228 C C . ALA A 1 288 ? 16.515 -11.501 -12.935 1.00 90.56 288 ALA A C 1
ATOM 2230 O O . ALA A 1 288 ? 16.001 -11.980 -11.920 1.00 90.56 288 ALA A O 1
ATOM 2231 N N . GLU A 1 289 ? 17.566 -10.681 -12.869 1.00 91.44 289 GLU A N 1
ATOM 2232 C CA . GLU A 1 289 ? 18.132 -10.187 -11.610 1.00 91.44 289 GLU A CA 1
ATOM 2233 C C . GLU A 1 289 ? 17.221 -9.113 -10.994 1.00 91.44 289 GLU A C 1
ATOM 2235 O O . GLU A 1 289 ? 17.393 -7.907 -11.194 1.00 91.44 289 GLU A O 1
ATOM 2240 N N . LYS A 1 290 ? 16.210 -9.555 -10.245 1.00 91.38 290 LYS A N 1
ATOM 2241 C CA . LYS A 1 290 ? 15.362 -8.668 -9.444 1.00 91.38 290 LYS A CA 1
ATOM 2242 C C . LYS A 1 290 ? 15.932 -8.553 -8.036 1.00 91.38 290 LYS A C 1
ATOM 2244 O O . LYS A 1 290 ? 15.677 -9.422 -7.204 1.00 91.38 290 LYS A O 1
ATOM 2249 N N . ARG A 1 291 ? 16.690 -7.485 -7.781 1.00 94.25 291 ARG A N 1
ATOM 2250 C CA . ARG A 1 291 ? 17.154 -7.171 -6.426 1.00 94.25 291 ARG A CA 1
ATOM 2251 C C . ARG A 1 291 ? 16.001 -6.674 -5.568 1.00 94.25 291 ARG A C 1
ATOM 2253 O O . ARG A 1 291 ? 15.377 -5.663 -5.903 1.00 94.25 291 ARG A O 1
ATOM 2260 N N . THR A 1 292 ? 15.761 -7.369 -4.470 1.00 95.38 292 THR A N 1
ATOM 2261 C CA . THR A 1 292 ? 14.603 -7.204 -3.594 1.00 95.38 292 THR A CA 1
ATOM 2262 C C . THR A 1 292 ? 15.057 -7.057 -2.149 1.00 95.38 292 THR A C 1
ATOM 2264 O O . THR A 1 292 ? 16.010 -7.711 -1.728 1.00 95.38 292 THR A O 1
ATOM 2267 N N . ASP A 1 293 ? 14.336 -6.226 -1.400 1.00 97.50 293 ASP A N 1
ATOM 2268 C CA . ASP A 1 293 ? 14.447 -6.106 0.047 1.00 97.50 293 ASP A CA 1
ATOM 2269 C C . ASP A 1 293 ? 13.194 -6.691 0.722 1.00 97.50 293 ASP A C 1
ATOM 2271 O O . ASP A 1 293 ? 12.067 -6.394 0.314 1.00 97.50 293 ASP A O 1
ATOM 2275 N N . LEU A 1 294 ? 13.385 -7.470 1.790 1.00 98.25 294 LEU A N 1
ATOM 2276 C CA . LEU A 1 294 ? 12.349 -7.797 2.771 1.00 98.25 294 LEU A CA 1
ATOM 2277 C C . LEU A 1 294 ? 12.602 -7.006 4.047 1.00 98.25 294 LEU A C 1
ATOM 2279 O O . LEU A 1 294 ? 13.652 -7.160 4.669 1.00 98.25 294 LEU A O 1
ATOM 2283 N N . SER A 1 295 ? 11.627 -6.206 4.459 1.00 97.94 295 SER A N 1
ATOM 2284 C CA . SER A 1 295 ? 11.557 -5.678 5.821 1.00 97.94 295 SER A CA 1
ATOM 2285 C C . SER A 1 295 ? 10.686 -6.620 6.646 1.00 97.94 295 SER A C 1
ATOM 2287 O O . SER A 1 295 ? 9.602 -6.989 6.193 1.00 97.94 295 SER A O 1
ATOM 2289 N N . SER A 1 296 ? 11.150 -7.068 7.811 1.00 98.12 296 SER A N 1
ATOM 2290 C CA . SER A 1 296 ? 10.426 -8.063 8.610 1.00 98.12 296 SER A CA 1
ATOM 2291 C C . SER A 1 296 ? 10.831 -8.034 10.078 1.00 98.12 296 SER A C 1
ATOM 2293 O O . SER A 1 296 ? 11.967 -7.696 10.399 1.00 98.12 296 SER A O 1
ATOM 2295 N N . ASN A 1 297 ? 9.930 -8.465 10.964 1.00 97.31 297 ASN A N 1
ATOM 2296 C CA . ASN A 1 297 ? 10.262 -8.773 12.357 1.00 97.31 297 ASN A CA 1
ATOM 2297 C C . ASN A 1 297 ? 10.626 -10.244 12.619 1.00 97.31 297 ASN A C 1
ATOM 2299 O O . ASN A 1 297 ? 10.750 -10.661 13.771 1.00 97.31 297 ASN A O 1
ATOM 2303 N N . ILE A 1 298 ? 10.766 -11.052 11.568 1.00 96.75 298 ILE A N 1
ATOM 2304 C CA . ILE A 1 298 ? 11.155 -12.456 11.671 1.00 96.75 298 ILE A CA 1
ATOM 2305 C C . ILE A 1 298 ? 12.689 -12.527 11.640 1.00 96.75 298 ILE A C 1
ATOM 2307 O O . ILE A 1 298 ? 13.285 -12.180 10.619 1.00 96.75 298 ILE A O 1
ATOM 2311 N N . PRO A 1 299 ? 13.355 -12.989 12.713 1.00 95.06 299 PRO A N 1
ATOM 2312 C CA . PRO A 1 299 ? 14.806 -13.093 12.730 1.00 95.06 299 PRO A CA 1
ATOM 2313 C C . PRO A 1 299 ? 15.304 -14.309 11.935 1.00 95.06 299 PRO A C 1
ATOM 2315 O O . PRO A 1 299 ? 14.617 -15.327 11.783 1.00 95.06 299 PRO A O 1
ATOM 2318 N N . GLY A 1 300 ? 16.564 -14.228 11.507 1.00 93.62 300 GLY A N 1
ATOM 2319 C CA . GLY A 1 300 ? 17.312 -15.338 10.915 1.00 93.62 300 GLY A CA 1
ATOM 2320 C C . GLY A 1 300 ? 16.856 -15.747 9.514 1.00 93.62 300 GLY A C 1
ATOM 2321 O O . GLY A 1 300 ? 16.784 -16.932 9.205 1.00 93.62 300 GLY A O 1
ATOM 2322 N N . LEU A 1 301 ? 16.429 -14.799 8.685 1.00 95.31 301 LEU A N 1
ATOM 2323 C CA . LEU A 1 301 ? 16.046 -15.053 7.294 1.00 95.31 301 LEU A CA 1
ATOM 2324 C C . LEU A 1 301 ? 17.282 -15.047 6.366 1.00 95.31 301 LEU A C 1
ATOM 2326 O O . LEU A 1 301 ? 17.298 -14.344 5.355 1.00 95.31 301 LEU A O 1
ATOM 2330 N N . GLU A 1 302 ? 18.350 -15.786 6.708 1.00 93.44 302 GLU A N 1
ATOM 2331 C CA . GLU A 1 302 ? 19.616 -15.764 5.949 1.00 93.44 302 GLU A CA 1
ATOM 2332 C C . GLU A 1 302 ? 19.455 -16.222 4.494 1.00 93.44 302 GLU A C 1
ATOM 2334 O O . GLU A 1 302 ? 20.190 -15.764 3.617 1.00 93.44 302 GLU A O 1
ATOM 2339 N N . GLU A 1 303 ? 18.471 -17.073 4.199 1.00 93.75 303 GLU A N 1
ATOM 2340 C CA . GLU A 1 303 ? 18.142 -17.476 2.832 1.00 93.75 303 GLU A CA 1
ATOM 2341 C C . GLU A 1 303 ? 17.762 -16.277 1.938 1.00 93.75 303 GLU A C 1
ATOM 2343 O O . GLU A 1 303 ? 17.980 -16.317 0.727 1.00 93.75 303 GLU A O 1
ATOM 2348 N N . PHE A 1 304 ? 17.303 -15.173 2.535 1.00 97.44 304 PHE A N 1
ATOM 2349 C CA . PHE A 1 304 ? 16.976 -13.911 1.869 1.00 97.44 304 PHE A CA 1
ATOM 2350 C C . PHE A 1 304 ? 18.128 -12.890 1.912 1.00 97.44 304 PHE A C 1
ATOM 2352 O O . PHE A 1 304 ? 17.900 -11.686 1.825 1.00 97.44 304 PHE A O 1
ATOM 2359 N N . THR A 1 305 ? 19.381 -13.350 2.007 1.00 96.75 305 THR A N 1
ATOM 2360 C CA . THR A 1 305 ? 20.588 -12.492 1.918 1.00 96.75 305 THR A CA 1
ATOM 2361 C C . THR A 1 305 ? 21.466 -12.800 0.703 1.00 96.75 305 THR A C 1
ATOM 2363 O O . THR A 1 305 ? 22.564 -12.266 0.535 1.00 96.75 305 THR A O 1
ATOM 2366 N N . VAL A 1 306 ? 21.000 -13.707 -0.154 1.00 95.44 306 VAL A N 1
ATOM 2367 C CA . VAL A 1 306 ? 21.814 -14.292 -1.210 1.00 95.44 306 VAL A CA 1
ATOM 2368 C C . VAL A 1 306 ? 21.689 -13.481 -2.503 1.00 95.44 306 VAL A C 1
ATOM 2370 O O . VAL A 1 306 ? 20.623 -13.402 -3.114 1.00 95.44 306 VAL A O 1
ATOM 2373 N N . LEU A 1 307 ? 22.807 -12.905 -2.947 1.00 96.38 307 LEU A N 1
ATOM 2374 C CA . LEU A 1 307 ? 22.891 -12.134 -4.190 1.00 96.38 307 LEU A CA 1
ATOM 2375 C C . LEU A 1 307 ? 23.216 -13.018 -5.403 1.00 96.38 307 LEU A C 1
ATOM 2377 O O . LEU A 1 307 ? 23.680 -14.158 -5.278 1.00 96.38 307 LEU A O 1
ATOM 2381 N N . CYS A 1 308 ? 22.959 -12.485 -6.592 1.00 95.12 308 CYS A N 1
ATOM 2382 C CA . CYS A 1 308 ? 23.266 -13.108 -7.868 1.00 95.12 308 CYS A CA 1
ATOM 2383 C C . CYS A 1 308 ? 24.762 -13.437 -7.962 1.00 95.12 308 CYS A C 1
ATOM 2385 O O . CYS A 1 308 ? 25.624 -12.609 -7.672 1.00 95.12 308 CYS A O 1
ATOM 2387 N N . ASN A 1 309 ? 25.061 -14.662 -8.381 1.00 94.50 309 ASN A N 1
ATOM 2388 C CA . ASN A 1 309 ? 26.411 -15.140 -8.665 1.00 94.50 309 ASN A CA 1
ATOM 2389 C C . ASN A 1 309 ? 26.466 -15.931 -9.983 1.00 94.50 309 ASN A C 1
ATOM 2391 O O . ASN A 1 309 ? 27.394 -16.712 -10.184 1.00 94.50 309 ASN A O 1
ATOM 2395 N N . HIS A 1 310 ? 25.454 -15.770 -10.841 1.00 94.44 310 HIS A N 1
ATOM 2396 C CA . HIS A 1 310 ? 25.396 -16.438 -12.135 1.00 94.44 310 HIS A CA 1
ATOM 2397 C C . HIS A 1 310 ? 26.483 -15.906 -13.070 1.00 94.44 310 HIS A C 1
ATOM 2399 O O . HIS A 1 310 ? 26.935 -14.762 -12.955 1.00 94.44 310 HIS A O 1
ATOM 2405 N N . GLU A 1 311 ? 26.910 -16.758 -13.997 1.00 95.88 311 GLU A N 1
ATOM 2406 C CA . GLU A 1 311 ? 27.925 -16.405 -14.980 1.00 95.88 311 GLU A CA 1
ATOM 2407 C C . GLU A 1 311 ? 27.433 -15.285 -15.893 1.00 95.88 311 GLU A C 1
ATOM 2409 O O . GLU A 1 311 ? 26.277 -15.258 -16.309 1.00 95.88 311 GLU A O 1
ATOM 2414 N N . ILE A 1 312 ? 28.330 -14.356 -16.218 1.00 95.12 312 ILE A N 1
ATOM 2415 C CA . ILE A 1 312 ? 28.037 -13.270 -17.150 1.00 95.12 312 ILE A CA 1
ATOM 2416 C C . ILE A 1 312 ? 27.854 -13.856 -18.551 1.00 95.12 312 ILE A C 1
ATOM 2418 O O . ILE A 1 312 ? 28.726 -14.562 -19.056 1.00 95.12 312 ILE A O 1
ATOM 2422 N N . GLN A 1 313 ? 26.747 -13.499 -19.193 1.00 95.81 313 GLN A N 1
ATOM 2423 C CA . GLN A 1 313 ? 26.399 -13.915 -20.545 1.00 95.81 313 GLN A CA 1
ATOM 2424 C C . GLN A 1 313 ? 26.227 -12.697 -21.460 1.00 95.81 313 GLN A C 1
ATOM 2426 O O . GLN A 1 313 ? 26.182 -11.545 -21.014 1.00 95.81 313 GLN A O 1
ATOM 2431 N N . ARG A 1 314 ? 26.179 -12.957 -22.768 1.00 96.94 314 ARG A N 1
ATOM 2432 C CA . ARG A 1 314 ? 25.904 -11.952 -23.799 1.00 96.94 314 ARG A CA 1
ATOM 2433 C C . ARG A 1 314 ? 24.474 -12.147 -24.280 1.00 96.94 314 ARG A C 1
ATOM 2435 O O . ARG A 1 314 ? 24.152 -13.166 -24.887 1.00 96.94 314 ARG A O 1
ATOM 2442 N N . TRP A 1 315 ? 23.640 -11.167 -23.976 1.00 96.38 315 TRP A N 1
ATOM 2443 C CA . TRP A 1 315 ? 22.232 -11.113 -24.332 1.00 96.38 315 TRP A CA 1
ATOM 2444 C C . TRP A 1 315 ? 22.040 -10.159 -25.499 1.00 96.38 315 TRP A C 1
ATOM 2446 O O . TRP A 1 315 ? 22.706 -9.128 -25.560 1.00 96.38 315 TRP A O 1
ATOM 2456 N N . VAL A 1 316 ? 21.119 -10.467 -26.401 1.00 96.62 316 VAL A N 1
ATOM 2457 C CA . VAL A 1 316 ? 20.778 -9.603 -27.530 1.00 96.62 316 VAL A CA 1
ATOM 2458 C C . VAL A 1 316 ? 19.282 -9.342 -27.516 1.00 96.62 316 VAL A C 1
ATOM 2460 O O . VAL A 1 316 ? 18.486 -10.283 -27.480 1.00 96.62 316 VAL A O 1
ATOM 2463 N N . ILE A 1 317 ? 18.886 -8.067 -27.532 1.00 95.25 317 ILE A N 1
ATOM 2464 C CA . ILE A 1 317 ? 17.485 -7.681 -27.730 1.00 95.25 317 ILE A CA 1
ATOM 2465 C C . ILE A 1 317 ? 17.135 -7.984 -29.195 1.00 95.25 317 ILE A C 1
ATOM 2467 O O . ILE A 1 317 ? 17.715 -7.355 -30.083 1.00 95.25 317 ILE A O 1
ATOM 2471 N N . PRO A 1 318 ? 16.220 -8.931 -29.490 1.00 96.31 318 PRO A N 1
ATOM 2472 C CA . PRO A 1 318 ? 16.105 -9.482 -30.837 1.00 96.31 318 PRO A CA 1
ATOM 2473 C C . PRO A 1 318 ? 15.800 -8.439 -31.909 1.00 96.31 318 PRO A C 1
ATOM 2475 O O . PRO A 1 318 ? 16.444 -8.448 -32.958 1.00 96.31 318 PRO A O 1
ATOM 2478 N N . TRP A 1 319 ? 14.860 -7.532 -31.624 1.00 95.38 319 TRP A N 1
ATOM 2479 C CA . TRP A 1 319 ? 14.395 -6.536 -32.584 1.00 95.38 319 TRP A CA 1
ATOM 2480 C C . TRP A 1 319 ? 15.421 -5.439 -32.891 1.00 95.38 319 TRP A C 1
ATOM 2482 O O . TRP A 1 319 ? 15.493 -5.007 -34.037 1.00 95.38 319 TRP A O 1
ATOM 2492 N N . SER A 1 320 ? 16.217 -5.000 -31.908 1.00 93.88 320 SER A N 1
ATOM 2493 C CA . SER A 1 320 ? 17.177 -3.897 -32.076 1.00 93.88 320 SER A CA 1
ATOM 2494 C C . SER A 1 320 ? 18.602 -4.370 -32.364 1.00 93.88 320 SER A C 1
ATOM 2496 O O . SER A 1 320 ? 19.418 -3.598 -32.864 1.00 93.88 320 SER A O 1
ATOM 2498 N N . GLY A 1 321 ? 18.926 -5.623 -32.027 1.00 94.38 321 GLY A N 1
ATOM 2499 C CA . GLY A 1 321 ? 20.295 -6.136 -32.048 1.00 94.38 321 GLY A CA 1
ATOM 2500 C C . GLY A 1 321 ? 21.180 -5.564 -30.933 1.00 94.38 321 GLY A C 1
ATOM 2501 O O . GLY A 1 321 ? 22.392 -5.771 -30.957 1.00 94.38 321 GLY A O 1
ATOM 2502 N N . GLU A 1 322 ? 20.609 -4.838 -29.964 1.00 93.81 322 GLU A N 1
ATOM 2503 C CA . GLU A 1 322 ? 21.357 -4.285 -28.832 1.00 93.81 322 GLU A CA 1
ATOM 2504 C C . GLU A 1 322 ? 21.942 -5.418 -27.983 1.00 93.81 322 GLU A C 1
ATOM 2506 O O . GLU A 1 322 ? 21.211 -6.284 -27.497 1.00 93.81 322 GLU A O 1
ATOM 2511 N N . VAL A 1 323 ? 23.265 -5.395 -27.797 1.00 94.38 323 VAL A N 1
ATOM 2512 C CA . VAL A 1 323 ? 24.000 -6.402 -27.026 1.00 94.38 323 VAL A CA 1
ATOM 2513 C C . VAL A 1 323 ? 24.208 -5.925 -25.595 1.00 94.38 323 VAL A C 1
ATOM 2515 O O . VAL A 1 323 ? 24.739 -4.842 -25.352 1.00 94.38 323 VAL A O 1
ATOM 2518 N N . ILE A 1 324 ? 23.851 -6.776 -24.641 1.00 92.75 324 ILE A N 1
ATOM 2519 C CA . ILE A 1 324 ? 23.919 -6.514 -23.209 1.00 92.75 324 ILE A CA 1
ATOM 2520 C C . ILE A 1 324 ? 24.745 -7.614 -22.552 1.00 92.75 324 ILE A C 1
ATOM 2522 O O . ILE A 1 324 ? 24.479 -8.802 -22.711 1.00 92.75 324 ILE A O 1
ATOM 2526 N N . VAL A 1 325 ? 25.763 -7.209 -21.797 1.00 95.00 325 VAL A N 1
ATOM 2527 C CA . VAL A 1 325 ? 26.655 -8.127 -21.085 1.00 95.00 325 VAL A CA 1
ATOM 2528 C C . VAL A 1 325 ? 26.265 -8.134 -19.613 1.00 95.00 325 VAL A C 1
ATOM 2530 O O . VAL A 1 325 ? 26.532 -7.172 -18.894 1.00 95.00 325 VAL A O 1
ATOM 2533 N N . ALA A 1 326 ? 25.593 -9.196 -19.178 1.00 92.62 326 ALA A N 1
ATOM 2534 C CA . ALA A 1 326 ? 25.073 -9.339 -17.821 1.00 92.62 326 ALA A CA 1
ATOM 2535 C C . ALA A 1 326 ? 24.798 -10.819 -17.496 1.00 92.62 326 ALA A C 1
ATOM 2537 O O . ALA A 1 326 ? 24.648 -11.627 -18.413 1.00 92.62 326 ALA A O 1
ATOM 2538 N N . PRO A 1 327 ? 24.684 -11.205 -16.213 1.00 93.81 327 PRO A N 1
ATOM 2539 C CA . PRO A 1 327 ? 24.320 -12.577 -15.851 1.00 93.81 327 PRO A CA 1
ATOM 2540 C C . PRO A 1 327 ? 22.920 -13.008 -16.310 1.00 93.81 327 PRO A C 1
ATOM 2542 O O . PRO A 1 327 ? 22.658 -14.190 -16.491 1.00 93.81 327 PRO A O 1
ATOM 2545 N N . HIS A 1 328 ? 22.018 -12.047 -16.509 1.00 93.94 328 HIS A N 1
ATOM 2546 C CA . HIS A 1 328 ? 20.609 -12.273 -16.826 1.00 93.94 328 HIS A CA 1
ATOM 2547 C C . HIS A 1 328 ? 20.131 -11.315 -17.923 1.00 93.94 328 HIS A C 1
ATOM 2549 O O . HIS A 1 328 ? 20.703 -10.225 -18.057 1.00 93.94 328 HIS A O 1
ATOM 2555 N N . PRO A 1 329 ? 19.056 -11.658 -18.661 1.00 91.94 329 PRO A N 1
ATOM 2556 C CA . PRO A 1 329 ? 18.449 -10.727 -19.597 1.00 91.94 329 PRO A CA 1
ATOM 2557 C C . PRO A 1 329 ? 17.891 -9.505 -18.843 1.00 91.94 329 PRO A C 1
ATOM 2559 O O . PRO A 1 329 ? 17.414 -9.631 -17.707 1.00 91.94 329 PRO A O 1
ATOM 2562 N N . PRO A 1 330 ? 17.931 -8.305 -19.447 1.00 88.62 330 PRO A N 1
ATOM 2563 C CA . PRO A 1 330 ? 17.401 -7.096 -18.831 1.00 88.62 330 PRO A CA 1
ATOM 2564 C C . PRO A 1 330 ? 15.883 -7.189 -18.642 1.00 88.62 330 PRO A C 1
ATOM 2566 O O . PRO A 1 330 ? 15.149 -7.635 -19.520 1.00 88.62 330 PRO A O 1
ATOM 2569 N N . LEU A 1 331 ? 15.393 -6.661 -17.521 1.00 86.31 331 LEU A N 1
ATOM 2570 C CA . LEU A 1 331 ? 13.960 -6.528 -17.264 1.00 86.31 331 LEU A CA 1
ATOM 2571 C C . LEU A 1 331 ? 13.435 -5.178 -17.787 1.00 86.31 331 LEU A C 1
ATOM 2573 O O . LEU A 1 331 ? 13.038 -4.307 -17.012 1.00 86.31 331 LEU A O 1
ATOM 2577 N N . ARG A 1 332 ? 13.501 -4.974 -19.108 1.00 82.88 332 ARG A N 1
ATOM 2578 C CA . ARG A 1 332 ? 13.091 -3.735 -19.793 1.00 82.88 332 ARG A CA 1
ATOM 2579 C C . ARG A 1 332 ? 12.429 -4.063 -21.130 1.00 82.88 332 ARG A C 1
ATOM 2581 O O . ARG A 1 332 ? 12.869 -4.976 -21.813 1.00 82.88 332 ARG A O 1
ATOM 2588 N N . GLY A 1 333 ? 11.439 -3.258 -21.512 1.00 84.50 333 GLY A N 1
ATOM 2589 C CA . GLY A 1 333 ? 10.777 -3.363 -22.812 1.00 84.50 333 GLY A CA 1
ATOM 2590 C C . GLY A 1 333 ? 9.665 -4.409 -22.834 1.00 84.50 333 GLY A C 1
ATOM 2591 O O . GLY A 1 333 ? 9.181 -4.836 -21.780 1.00 84.50 333 GLY A O 1
ATOM 2592 N N . LYS A 1 334 ? 9.257 -4.773 -24.047 1.00 88.56 334 LYS A N 1
ATOM 2593 C CA . LYS A 1 334 ? 8.156 -5.685 -24.392 1.00 88.56 334 LYS A CA 1
ATOM 2594 C C . LYS A 1 334 ? 8.658 -7.015 -24.975 1.00 88.56 334 LYS A C 1
ATOM 2596 O O . LYS A 1 334 ? 7.885 -7.957 -25.114 1.00 88.56 334 LYS A O 1
ATOM 2601 N N . GLN A 1 335 ? 9.957 -7.128 -25.278 1.00 92.06 335 GLN A N 1
ATOM 2602 C CA . GLN A 1 335 ? 10.575 -8.353 -25.798 1.00 92.06 335 GLN A CA 1
ATOM 2603 C C . GLN A 1 335 ? 11.792 -8.807 -24.979 1.00 92.06 335 GLN A C 1
ATOM 2605 O O . GLN A 1 335 ? 12.734 -8.045 -24.772 1.00 92.06 335 GLN A O 1
ATOM 2610 N N . TRP A 1 336 ? 11.796 -10.076 -24.556 1.00 93.19 336 TRP A N 1
ATOM 2611 C CA . TRP A 1 336 ? 12.935 -10.685 -23.867 1.00 93.19 336 TRP A CA 1
ATOM 2612 C C . TRP A 1 336 ? 14.193 -10.703 -24.735 1.00 93.19 336 TRP A C 1
ATOM 2614 O O . TRP A 1 336 ? 14.137 -11.053 -25.915 1.00 93.19 336 TRP A O 1
ATOM 2624 N N . ALA A 1 337 ? 15.333 -10.382 -24.122 1.00 94.31 337 ALA A N 1
ATOM 2625 C CA . ALA A 1 337 ? 16.627 -10.639 -24.732 1.00 94.31 337 ALA A CA 1
ATOM 2626 C C . ALA A 1 337 ? 16.897 -12.150 -24.788 1.00 94.31 337 ALA A C 1
ATOM 2628 O O . ALA A 1 337 ? 16.540 -12.885 -23.866 1.00 94.31 337 ALA A O 1
ATOM 2629 N N . VAL A 1 338 ? 17.543 -12.594 -25.861 1.00 96.06 338 VAL A N 1
ATOM 2630 C CA . VAL A 1 338 ? 17.967 -13.988 -26.064 1.00 96.06 338 VAL A CA 1
ATOM 2631 C C . VAL A 1 338 ? 19.483 -14.089 -25.969 1.00 96.06 338 VAL A C 1
ATOM 2633 O O . VAL A 1 338 ? 20.170 -13.067 -25.997 1.00 96.06 338 VAL A O 1
ATOM 2636 N N . LEU A 1 339 ? 20.023 -15.299 -25.850 1.00 97.19 339 LEU A N 1
ATOM 2637 C CA . LEU A 1 339 ? 21.469 -15.490 -25.916 1.00 97.19 339 LEU A CA 1
ATOM 2638 C C . LEU A 1 339 ? 21.996 -15.064 -27.288 1.00 97.19 339 LEU A C 1
ATOM 2640 O O . LEU A 1 339 ? 21.343 -15.272 -28.308 1.00 97.19 339 LEU A O 1
ATOM 2644 N N . GLU A 1 340 ? 23.204 -14.504 -27.325 1.00 96.19 340 GLU A N 1
ATOM 2645 C CA . GLU A 1 340 ? 23.853 -14.112 -28.583 1.00 96.19 340 GLU A CA 1
ATOM 2646 C C . GLU A 1 340 ? 23.986 -15.283 -29.570 1.00 96.19 340 GLU A C 1
ATOM 2648 O O . GLU A 1 340 ? 23.887 -15.072 -30.775 1.00 96.19 340 GLU A O 1
ATOM 2653 N N . SER A 1 341 ? 24.133 -16.517 -29.073 1.00 96.31 341 SER A N 1
ATOM 2654 C CA . SER A 1 341 ? 24.148 -17.737 -29.895 1.00 96.31 341 SER A CA 1
ATOM 2655 C C . SER A 1 341 ? 22.837 -18.004 -30.633 1.00 96.31 341 SER A C 1
ATOM 2657 O O . SER A 1 341 ? 22.852 -18.633 -31.688 1.00 96.31 341 SER A O 1
ATOM 2659 N N . ASP A 1 342 ? 21.722 -17.541 -30.072 1.00 96.62 342 ASP A N 1
ATOM 2660 C CA . ASP A 1 342 ? 20.373 -17.803 -30.575 1.00 96.62 342 ASP A CA 1
ATOM 2661 C C . ASP A 1 342 ? 19.870 -16.643 -31.442 1.00 96.62 342 ASP A C 1
ATOM 2663 O O . ASP A 1 342 ? 18.847 -16.754 -32.121 1.00 96.62 342 ASP A O 1
ATOM 2667 N N . TRP A 1 343 ? 20.587 -15.517 -31.432 1.00 97.69 343 TRP A N 1
ATOM 2668 C CA . TRP A 1 343 ? 20.244 -14.344 -32.215 1.00 97.69 343 TRP A CA 1
ATOM 2669 C C . TRP A 1 343 ? 20.674 -14.489 -33.679 1.00 97.69 343 TRP A C 1
ATOM 2671 O O . TRP A 1 343 ? 21.725 -15.038 -34.005 1.00 97.69 343 TRP A O 1
ATOM 2681 N N . SER A 1 344 ? 19.871 -13.937 -34.589 1.00 95.69 344 SER A N 1
ATOM 2682 C CA . SER A 1 344 ? 20.209 -13.852 -36.013 1.00 95.69 344 SER A CA 1
ATOM 2683 C C . SER A 1 344 ? 19.805 -12.495 -36.595 1.00 95.69 344 SER A C 1
ATOM 2685 O O . SER A 1 344 ? 18.793 -11.937 -36.164 1.00 95.69 344 SER A O 1
ATOM 2687 N N . PRO A 1 345 ? 20.504 -11.984 -37.632 1.00 96.12 345 PRO A N 1
ATOM 2688 C CA . PRO A 1 345 ? 20.138 -10.724 -38.286 1.00 96.12 345 PRO A CA 1
ATOM 2689 C C . PRO A 1 345 ? 18.696 -10.676 -38.815 1.00 96.12 345 PRO A C 1
ATOM 2691 O O . PRO A 1 345 ? 18.127 -9.598 -38.939 1.00 96.12 345 PRO A O 1
ATOM 2694 N N . SER A 1 346 ? 18.075 -11.830 -39.085 1.00 96.19 346 SER A N 1
ATOM 2695 C CA . SER A 1 346 ? 16.658 -11.927 -39.463 1.00 96.19 346 SER A CA 1
ATOM 2696 C C . SER A 1 346 ? 15.671 -11.554 -38.352 1.00 96.19 346 SER A C 1
ATOM 2698 O O . SER A 1 346 ? 14.485 -11.406 -38.631 1.00 96.19 346 SER A O 1
ATOM 2700 N N . MET A 1 347 ? 16.121 -11.425 -37.100 1.00 96.62 347 MET A N 1
ATOM 2701 C CA . MET A 1 347 ? 15.277 -11.011 -35.974 1.00 96.62 347 MET A CA 1
ATOM 2702 C C . MET A 1 347 ? 15.123 -9.489 -35.862 1.00 96.62 347 MET A C 1
ATOM 2704 O O . MET A 1 347 ? 14.231 -9.040 -35.138 1.00 96.62 347 MET A O 1
ATOM 2708 N N . LEU A 1 348 ? 15.953 -8.716 -36.575 1.00 96.12 348 LEU A N 1
ATOM 2709 C CA . LEU A 1 348 ? 15.905 -7.256 -36.570 1.00 96.12 348 LEU A CA 1
ATOM 2710 C C . LEU A 1 348 ? 14.567 -6.736 -37.097 1.00 96.12 348 LEU A C 1
ATOM 2712 O O . LEU A 1 348 ? 14.003 -7.264 -38.058 1.00 96.12 348 LEU A O 1
ATOM 2716 N N . ARG A 1 349 ? 14.073 -5.670 -36.469 1.00 94.94 349 ARG A N 1
ATOM 2717 C CA . ARG A 1 349 ? 12.851 -4.959 -36.856 1.00 94.94 349 ARG A CA 1
ATOM 2718 C C . ARG A 1 349 ? 13.069 -3.458 -36.717 1.00 94.94 349 ARG A C 1
ATOM 2720 O O . ARG A 1 349 ? 13.921 -3.018 -35.955 1.00 94.94 349 ARG A O 1
ATOM 2727 N N . GLU A 1 350 ? 12.265 -2.674 -37.427 1.00 92.38 350 GLU A N 1
ATOM 2728 C CA . GLU A 1 350 ? 12.325 -1.207 -37.356 1.00 92.38 350 GLU A CA 1
ATOM 2729 C C . GLU A 1 350 ? 11.895 -0.660 -35.987 1.00 92.38 350 GLU A C 1
ATOM 2731 O O . GLU A 1 350 ? 12.353 0.402 -35.574 1.00 92.38 350 GLU A O 1
ATOM 2736 N N . ALA A 1 351 ? 11.040 -1.395 -35.271 1.00 91.56 351 ALA A N 1
ATOM 2737 C CA . ALA A 1 351 ? 10.532 -1.020 -33.959 1.00 91.56 351 ALA A CA 1
ATOM 2738 C C . ALA A 1 351 ? 10.362 -2.240 -33.044 1.00 91.56 351 ALA A C 1
ATOM 2740 O O . ALA A 1 351 ? 10.272 -3.387 -33.505 1.00 91.56 351 ALA A O 1
ATOM 2741 N N . GLU A 1 352 ? 10.291 -1.972 -31.738 1.00 91.56 352 GLU A N 1
ATOM 2742 C CA . GLU A 1 352 ? 10.000 -2.982 -30.725 1.00 91.56 352 GLU A CA 1
ATOM 2743 C C . GLU A 1 352 ? 8.652 -3.667 -31.017 1.00 91.56 352 GLU A C 1
ATOM 2745 O O . GLU A 1 352 ? 7.664 -2.982 -31.292 1.00 91.56 352 GLU A O 1
ATOM 2750 N N . PRO A 1 353 ? 8.574 -5.011 -30.970 1.00 92.00 353 PRO A N 1
ATOM 2751 C CA . PRO A 1 353 ? 7.315 -5.717 -31.146 1.00 92.00 353 PRO A CA 1
ATOM 2752 C C . PRO A 1 353 ? 6.263 -5.259 -30.124 1.00 92.00 353 PRO A C 1
ATOM 2754 O O . PRO A 1 353 ? 6.593 -5.086 -28.947 1.00 92.00 353 PRO A O 1
ATOM 2757 N N . PRO A 1 354 ? 4.990 -5.119 -30.531 1.00 88.94 354 PRO A N 1
ATOM 2758 C CA . PRO A 1 354 ? 3.920 -4.829 -29.588 1.00 88.94 354 PRO A CA 1
ATOM 2759 C C . PRO A 1 354 ? 3.748 -5.995 -28.605 1.00 88.94 354 PRO A C 1
ATOM 2761 O O . PRO A 1 354 ? 3.907 -7.162 -28.969 1.00 88.94 354 PRO A O 1
ATOM 2764 N N . GLY A 1 355 ? 3.407 -5.674 -27.360 1.00 86.81 355 GLY A N 1
ATOM 2765 C CA . GLY A 1 355 ? 3.232 -6.644 -26.284 1.00 86.81 355 GLY A CA 1
ATOM 2766 C C . GLY A 1 355 ? 3.178 -5.974 -24.914 1.00 86.81 355 GLY A C 1
ATOM 2767 O O . GLY A 1 355 ? 3.404 -4.769 -24.787 1.00 86.81 355 GLY A O 1
ATOM 2768 N N . ASP A 1 356 ? 2.885 -6.766 -23.886 1.00 84.50 356 ASP A N 1
ATOM 2769 C CA . ASP A 1 356 ? 2.986 -6.313 -22.502 1.00 84.50 356 ASP A CA 1
ATOM 2770 C C . ASP A 1 356 ? 4.445 -6.049 -22.122 1.00 84.50 356 ASP A C 1
ATOM 2772 O O . ASP A 1 356 ? 5.365 -6.750 -22.551 1.00 84.50 356 ASP A O 1
ATOM 2776 N N . TYR A 1 357 ? 4.661 -5.071 -21.244 1.00 84.19 357 TYR A N 1
ATOM 2777 C CA . TYR A 1 357 ? 5.975 -4.883 -20.644 1.00 84.19 357 TYR A CA 1
ATOM 2778 C C . TYR A 1 357 ? 6.390 -6.126 -19.856 1.00 84.19 357 TYR A C 1
ATOM 2780 O O . TYR A 1 357 ? 5.662 -6.623 -18.993 1.00 84.19 357 TYR A O 1
ATOM 2788 N N . ILE A 1 358 ? 7.619 -6.577 -20.086 1.00 86.25 358 ILE A N 1
ATOM 2789 C CA . ILE A 1 358 ? 8.186 -7.775 -19.462 1.00 86.25 358 ILE A CA 1
ATOM 2790 C C . ILE A 1 358 ? 8.171 -7.678 -17.931 1.00 86.25 358 ILE A C 1
ATOM 2792 O O . ILE A 1 358 ? 7.956 -8.671 -17.234 1.00 86.25 358 ILE A O 1
ATOM 2796 N N . THR A 1 359 ? 8.347 -6.469 -17.394 1.00 81.94 359 THR A N 1
ATOM 2797 C CA . THR A 1 359 ? 8.272 -6.184 -15.954 1.00 81.94 359 THR A CA 1
ATOM 2798 C C . THR A 1 359 ? 6.964 -6.667 -15.329 1.00 81.94 359 THR A C 1
ATOM 2800 O O . THR A 1 359 ? 6.995 -7.158 -14.203 1.00 81.94 359 THR A O 1
ATOM 2803 N N . ARG A 1 360 ? 5.842 -6.599 -16.062 1.00 79.81 360 ARG A N 1
ATOM 2804 C CA . ARG A 1 360 ? 4.537 -7.113 -15.627 1.00 79.81 360 ARG A CA 1
ATOM 2805 C C . ARG A 1 360 ? 4.551 -8.635 -15.520 1.00 79.81 360 ARG A C 1
ATOM 2807 O O . ARG A 1 360 ? 4.158 -9.175 -14.491 1.00 79.81 360 ARG A O 1
ATOM 2814 N N . SER A 1 361 ? 5.080 -9.325 -16.533 1.00 76.00 361 SER A N 1
ATOM 2815 C CA . SER A 1 361 ? 5.195 -10.794 -16.530 1.00 76.00 361 SER A CA 1
ATOM 2816 C C . SER A 1 361 ? 6.088 -11.326 -15.400 1.00 76.00 361 SER A C 1
ATOM 2818 O O . SER A 1 361 ? 5.875 -12.427 -14.901 1.00 76.00 361 SER A O 1
ATOM 2820 N N . CYS A 1 362 ? 7.051 -10.519 -14.944 1.00 81.88 362 CYS A N 1
ATOM 2821 C CA . CYS A 1 362 ? 7.918 -10.840 -13.814 1.00 81.88 362 CYS A CA 1
ATOM 2822 C C . CYS A 1 362 ? 7.471 -10.235 -12.482 1.00 81.88 362 CYS A C 1
ATOM 2824 O O . CYS A 1 362 ? 8.241 -10.304 -11.524 1.00 81.88 362 CYS A O 1
ATOM 2826 N N . ALA A 1 363 ? 6.286 -9.626 -12.383 1.00 84.06 363 ALA A N 1
ATOM 2827 C CA . ALA A 1 363 ? 5.796 -9.091 -11.113 1.00 84.06 363 ALA A CA 1
ATOM 2828 C C . ALA A 1 363 ? 5.588 -10.218 -10.089 1.00 84.06 363 ALA A C 1
ATOM 2830 O O . ALA A 1 363 ? 5.983 -10.096 -8.931 1.00 84.06 363 ALA A O 1
ATOM 2831 N N . ALA A 1 364 ? 5.052 -11.346 -10.554 1.00 87.88 364 ALA A N 1
ATOM 2832 C CA . ALA A 1 364 ? 4.713 -12.491 -9.730 1.00 87.88 364 ALA A CA 1
ATOM 2833 C C . ALA A 1 364 ? 5.967 -13.222 -9.205 1.00 87.88 364 ALA A C 1
ATOM 2835 O O . ALA A 1 364 ? 6.954 -13.395 -9.925 1.00 87.88 364 ALA A O 1
ATOM 2836 N N . TYR A 1 365 ? 5.926 -13.699 -7.957 1.00 93.44 365 TYR A N 1
ATOM 2837 C CA . TYR A 1 365 ? 7.063 -14.412 -7.370 1.00 93.44 365 TYR A CA 1
ATOM 2838 C C . TYR A 1 365 ? 7.352 -15.750 -8.061 1.00 93.44 365 TYR A C 1
ATOM 2840 O O . TYR A 1 365 ? 6.409 -16.465 -8.431 1.00 93.44 365 TYR A O 1
ATOM 2848 N N . PRO A 1 366 ? 8.637 -16.124 -8.196 1.00 94.75 366 PRO A N 1
ATOM 2849 C CA . PRO A 1 366 ? 9.019 -17.483 -8.544 1.00 94.75 366 PRO A CA 1
ATOM 2850 C C . PRO A 1 366 ? 8.494 -18.508 -7.536 1.00 94.75 366 PRO A C 1
ATOM 2852 O O . PRO A 1 366 ? 8.282 -18.208 -6.356 1.00 94.75 366 PRO A O 1
ATOM 2855 N N . LYS A 1 367 ? 8.337 -19.748 -7.997 1.00 96.00 367 LYS A N 1
ATOM 2856 C CA . LYS A 1 367 ? 7.834 -20.868 -7.197 1.00 96.00 367 LYS A CA 1
ATOM 2857 C C . LYS A 1 367 ? 8.672 -21.090 -5.934 1.00 96.00 367 LYS A C 1
ATOM 2859 O O . LYS A 1 367 ? 8.123 -21.250 -4.845 1.00 96.00 367 LYS A O 1
ATOM 2864 N N . GLU A 1 368 ? 9.994 -21.092 -6.068 1.00 97.25 368 GLU A N 1
ATOM 2865 C CA . GLU A 1 368 ? 10.925 -21.335 -4.968 1.00 97.25 368 GLU A CA 1
ATOM 2866 C C . GLU A 1 368 ? 10.900 -20.182 -3.954 1.00 97.25 368 GLU A C 1
ATOM 2868 O O . GLU A 1 368 ? 11.027 -20.427 -2.754 1.00 97.25 368 GLU A O 1
ATOM 2873 N N . LEU A 1 369 ? 10.659 -18.945 -4.411 1.00 97.44 369 LEU A N 1
ATOM 2874 C CA . LEU A 1 369 ? 10.500 -17.785 -3.531 1.00 97.44 369 LEU A CA 1
ATOM 2875 C C . LEU A 1 369 ? 9.215 -17.897 -2.702 1.00 97.44 369 LEU A C 1
ATOM 2877 O O . LEU A 1 369 ? 9.260 -17.725 -1.486 1.00 97.44 369 LEU A O 1
ATOM 2881 N N . ASN A 1 370 ? 8.090 -18.265 -3.326 1.00 97.81 370 ASN A N 1
ATOM 2882 C CA . ASN A 1 370 ? 6.837 -18.529 -2.608 1.00 97.81 370 ASN A CA 1
ATOM 2883 C C . ASN A 1 370 ? 7.004 -19.637 -1.556 1.00 97.81 370 ASN A C 1
ATOM 2885 O O . ASN A 1 370 ? 6.527 -19.501 -0.431 1.00 97.81 370 ASN A O 1
ATOM 2889 N N . ALA A 1 371 ? 7.716 -20.717 -1.889 1.00 97.75 371 ALA A N 1
ATOM 2890 C CA . ALA A 1 371 ? 7.982 -21.801 -0.946 1.00 97.75 371 ALA A CA 1
ATOM 2891 C C . ALA A 1 371 ? 8.852 -21.355 0.246 1.00 97.75 371 ALA A C 1
ATOM 2893 O O . ALA A 1 371 ? 8.611 -21.780 1.378 1.00 97.75 371 ALA A O 1
ATOM 2894 N N . ALA A 1 372 ? 9.856 -20.503 0.012 1.00 98.06 372 ALA A N 1
ATOM 2895 C CA . ALA A 1 372 ? 10.701 -19.949 1.069 1.00 98.06 372 ALA A CA 1
ATOM 2896 C C . ALA A 1 372 ? 9.922 -18.982 1.977 1.00 98.06 372 ALA A C 1
ATOM 2898 O O . ALA A 1 372 ? 9.980 -19.113 3.200 1.00 98.06 372 ALA A O 1
ATOM 2899 N N . LEU A 1 373 ? 9.132 -18.073 1.396 1.00 98.31 373 LEU A N 1
ATOM 2900 C CA . LEU A 1 373 ? 8.282 -17.138 2.142 1.00 98.31 373 LEU A CA 1
ATOM 2901 C C . LEU A 1 373 ? 7.247 -17.873 3.004 1.00 98.31 373 LEU A C 1
ATOM 2903 O O . LEU A 1 373 ? 7.064 -17.524 4.167 1.00 98.31 373 LEU A O 1
ATOM 2907 N N . ALA A 1 374 ? 6.629 -18.939 2.484 1.00 97.88 374 ALA A N 1
ATOM 2908 C CA . ALA A 1 374 ? 5.697 -19.762 3.255 1.00 97.88 374 ALA A CA 1
ATOM 2909 C C . ALA A 1 374 ? 6.363 -20.365 4.505 1.00 97.88 374 ALA A C 1
ATOM 2911 O O . ALA A 1 374 ? 5.798 -20.318 5.594 1.00 97.88 374 ALA A O 1
ATOM 2912 N N . LYS A 1 375 ? 7.594 -20.879 4.382 1.00 97.25 375 LYS A N 1
ATOM 2913 C CA . LYS A 1 375 ? 8.353 -21.390 5.537 1.00 97.25 375 LYS A CA 1
ATOM 2914 C C . LYS A 1 375 ? 8.712 -20.284 6.527 1.00 97.25 375 LYS A C 1
ATOM 2916 O O . LYS A 1 375 ? 8.647 -20.523 7.729 1.00 97.25 375 LYS A O 1
ATOM 2921 N N . ALA A 1 376 ? 9.086 -19.102 6.035 1.00 97.38 376 ALA A N 1
ATOM 2922 C CA . ALA A 1 376 ? 9.422 -17.951 6.868 1.00 97.38 376 ALA A CA 1
ATOM 2923 C C . ALA A 1 376 ? 8.231 -17.508 7.730 1.00 97.38 376 ALA A C 1
ATOM 2925 O O . ALA A 1 376 ? 8.371 -17.385 8.946 1.00 97.38 376 ALA A O 1
ATOM 2926 N N . LEU A 1 377 ? 7.051 -17.362 7.119 1.00 97.25 377 LEU A N 1
ATOM 2927 C CA . LEU A 1 377 ? 5.822 -16.926 7.793 1.00 97.25 377 LEU A CA 1
ATOM 2928 C C . LEU A 1 377 ? 5.334 -17.926 8.853 1.00 97.25 377 LEU A C 1
ATOM 2930 O O . LEU A 1 377 ? 4.687 -17.530 9.812 1.00 97.25 377 LEU A O 1
ATOM 2934 N N . LEU A 1 378 ? 5.687 -19.209 8.735 1.00 95.75 378 LEU A N 1
ATOM 2935 C CA . LEU A 1 378 ? 5.302 -20.251 9.696 1.00 95.75 378 LEU A CA 1
ATOM 2936 C C . LEU A 1 378 ? 6.376 -20.551 10.754 1.00 95.75 378 LEU A C 1
ATOM 2938 O O . LEU A 1 378 ? 6.259 -21.529 11.502 1.00 95.75 378 LEU A O 1
ATOM 2942 N N . ARG A 1 379 ? 7.445 -19.746 10.839 1.00 92.25 379 ARG A N 1
ATOM 2943 C CA . ARG A 1 379 ? 8.492 -19.952 11.850 1.00 92.25 379 ARG A CA 1
ATOM 2944 C C . ARG A 1 379 ? 7.909 -19.843 13.256 1.00 92.25 379 ARG A C 1
ATOM 2946 O O . ARG A 1 379 ? 7.176 -18.914 13.584 1.00 92.25 379 ARG A O 1
ATOM 2953 N N . ARG A 1 380 ? 8.280 -20.785 14.128 1.00 80.75 380 ARG A N 1
ATOM 2954 C CA . ARG A 1 380 ? 7.839 -20.763 15.527 1.00 80.75 380 ARG A CA 1
ATOM 2955 C C . ARG A 1 380 ? 8.352 -19.508 16.217 1.00 80.75 380 ARG A C 1
ATOM 2957 O O . ARG A 1 380 ? 9.558 -19.276 16.288 1.00 80.75 380 ARG A O 1
ATOM 2964 N N . ARG A 1 381 ? 7.433 -18.758 16.810 1.00 73.69 381 ARG A N 1
ATOM 2965 C CA . ARG A 1 381 ? 7.783 -17.699 17.747 1.00 73.69 381 ARG A CA 1
ATOM 2966 C C . ARG A 1 381 ? 8.293 -18.337 19.033 1.00 73.69 381 ARG A C 1
ATOM 2968 O O . ARG A 1 381 ? 7.620 -19.185 19.618 1.00 73.69 381 ARG A O 1
ATOM 2975 N N . ARG A 1 382 ? 9.499 -17.960 19.470 1.00 58.97 382 ARG A N 1
ATOM 2976 C CA . ARG A 1 382 ? 9.866 -18.191 20.872 1.00 58.97 382 ARG A CA 1
ATOM 2977 C C . ARG A 1 382 ? 8.881 -17.370 21.702 1.00 58.97 382 ARG A C 1
ATOM 2979 O O . ARG A 1 382 ? 8.667 -16.216 21.335 1.00 58.97 382 ARG A O 1
ATOM 2986 N N . PRO A 1 383 ? 8.280 -17.917 22.769 1.00 47.91 383 PRO A N 1
ATOM 2987 C CA . PRO A 1 383 ? 7.549 -17.095 23.714 1.00 47.91 383 PRO A CA 1
ATOM 2988 C C . PRO A 1 383 ? 8.525 -16.037 24.224 1.00 47.91 383 PRO A C 1
ATOM 2990 O O . PRO A 1 383 ? 9.432 -16.336 24.995 1.00 47.91 383 PRO A O 1
ATOM 2993 N N . THR A 1 384 ? 8.407 -14.813 23.728 1.00 46.34 384 THR A N 1
ATOM 2994 C CA . THR A 1 384 ? 8.880 -13.660 24.478 1.00 46.34 384 THR A CA 1
ATOM 2995 C C . THR A 1 384 ? 8.058 -13.658 25.750 1.00 46.34 384 THR A C 1
ATOM 2997 O O . THR A 1 384 ? 6.832 -13.810 25.665 1.00 46.34 384 THR A O 1
ATOM 3000 N N . GLU A 1 385 ? 8.717 -13.551 26.906 1.00 33.53 385 GLU A N 1
ATOM 3001 C CA . GLU A 1 385 ? 8.020 -13.278 28.161 1.00 33.53 385 GLU A CA 1
ATOM 3002 C C . GLU A 1 385 ? 6.981 -12.188 27.879 1.00 33.53 385 GLU A C 1
ATOM 3004 O O . GLU A 1 385 ? 7.300 -11.239 27.147 1.00 33.53 385 GLU A O 1
ATOM 3009 N N . PRO A 1 386 ? 5.724 -12.358 28.338 1.00 34.12 386 PRO A N 1
ATOM 3010 C CA . PRO A 1 386 ? 4.725 -11.326 28.147 1.00 34.12 386 PRO A CA 1
ATOM 3011 C C . PRO A 1 386 ? 5.379 -10.025 28.592 1.00 34.12 386 PRO A C 1
ATOM 3013 O O . PRO A 1 386 ? 5.988 -10.038 29.668 1.00 34.12 386 PRO A O 1
ATOM 3016 N N . PRO A 1 387 ? 5.333 -8.952 27.780 1.00 37.72 387 PRO A N 1
ATOM 3017 C CA . PRO A 1 387 ? 5.881 -7.685 28.218 1.00 37.72 387 PRO A CA 1
ATOM 3018 C C . PRO A 1 387 ? 5.288 -7.453 29.598 1.00 37.72 387 PRO A C 1
ATOM 3020 O O . PRO A 1 387 ? 4.058 -7.509 29.736 1.00 37.72 387 PRO A O 1
ATOM 3023 N N . GLU A 1 388 ? 6.152 -7.328 30.619 1.00 34.19 388 GLU A N 1
ATOM 3024 C CA . GLU A 1 388 ? 5.720 -6.948 31.960 1.00 34.19 388 GLU A CA 1
ATOM 3025 C C . GLU A 1 388 ? 4.677 -5.872 31.738 1.00 34.19 388 GLU A C 1
ATOM 3027 O O . GLU A 1 388 ? 4.935 -4.923 30.987 1.00 34.19 388 GLU A O 1
ATOM 3032 N N . GLN A 1 389 ? 3.476 -6.070 32.290 1.00 37.03 389 GLN A N 1
ATOM 3033 C CA . GLN A 1 389 ? 2.477 -5.022 32.327 1.00 37.03 389 GLN A CA 1
ATOM 3034 C C . GLN A 1 389 ? 3.168 -3.841 32.981 1.00 37.03 389 GLN A C 1
ATOM 3036 O O . GLN A 1 389 ? 3.254 -3.742 34.204 1.00 37.03 389 GLN A O 1
ATOM 3041 N N . ARG A 1 390 ? 3.726 -2.967 32.147 1.00 33.78 390 ARG A N 1
ATOM 3042 C CA . ARG A 1 390 ? 4.346 -1.737 32.558 1.00 33.78 390 ARG A CA 1
ATOM 3043 C C . ARG A 1 390 ? 3.146 -0.923 32.964 1.00 33.78 390 ARG A C 1
ATOM 3045 O O . ARG A 1 390 ? 2.516 -0.267 32.141 1.00 33.78 390 ARG A O 1
ATOM 3052 N N . THR A 1 391 ? 2.766 -1.077 34.230 1.00 32.28 391 THR A N 1
ATOM 3053 C CA . THR A 1 391 ? 1.864 -0.183 34.926 1.00 32.28 391 THR A CA 1
ATOM 3054 C C . THR A 1 391 ? 2.412 1.192 34.621 1.00 32.28 391 THR A C 1
ATOM 3056 O O . THR A 1 391 ? 3.485 1.557 35.115 1.00 32.28 391 THR A O 1
ATOM 3059 N N . MET A 1 392 ? 1.753 1.895 33.702 1.00 29.69 392 MET A N 1
ATOM 3060 C CA . MET A 1 392 ? 2.084 3.270 33.413 1.00 29.69 392 MET A CA 1
ATOM 3061 C C . MET A 1 392 ? 1.905 3.993 34.737 1.00 29.69 392 MET A C 1
ATOM 3063 O O . MET A 1 392 ? 0.790 4.179 35.219 1.00 29.69 392 MET A O 1
ATOM 3067 N N . ARG A 1 393 ? 3.026 4.329 35.376 1.00 28.28 393 ARG A N 1
ATOM 3068 C CA . ARG A 1 393 ? 3.018 5.361 36.399 1.00 28.28 393 ARG A CA 1
ATOM 3069 C C . ARG A 1 393 ? 2.513 6.620 35.695 1.00 28.28 393 ARG A C 1
ATOM 3071 O O . ARG A 1 393 ? 2.984 6.881 34.582 1.00 28.28 393 ARG A O 1
ATOM 3078 N N . PRO A 1 394 ? 1.569 7.363 36.290 1.00 27.91 394 PRO A N 1
ATOM 3079 C CA . PRO A 1 394 ? 1.114 8.616 35.717 1.00 27.91 394 PRO A CA 1
ATOM 3080 C C . PRO A 1 394 ? 2.345 9.506 35.586 1.00 27.91 394 PRO A C 1
ATOM 3082 O O . PRO A 1 394 ? 2.961 9.907 36.574 1.00 27.91 394 PRO A O 1
ATOM 3085 N N . SER A 1 395 ? 2.768 9.707 34.344 1.00 30.69 395 SER A N 1
ATOM 3086 C CA . SER A 1 395 ? 3.754 10.720 34.024 1.00 30.69 395 SER A CA 1
ATOM 3087 C C . SER A 1 395 ? 3.002 12.024 34.205 1.00 30.69 395 SER A C 1
ATOM 3089 O O . SER A 1 395 ? 1.934 12.189 33.626 1.00 30.69 395 SER A O 1
ATOM 3091 N N . THR A 1 396 ? 3.498 12.901 35.065 1.00 33.81 396 THR A N 1
ATOM 3092 C CA . THR A 1 396 ? 3.042 14.287 35.146 1.00 33.81 396 THR A CA 1
ATOM 3093 C C . THR A 1 396 ? 3.163 14.897 33.752 1.00 33.81 396 THR A C 1
ATOM 3095 O O . THR A 1 396 ? 4.270 15.211 33.316 1.00 33.81 396 THR A O 1
ATOM 3098 N N . GLU A 1 397 ? 2.045 14.959 33.029 1.00 35.19 397 GLU A N 1
ATOM 3099 C CA . GLU A 1 397 ? 1.950 15.563 31.707 1.00 35.19 397 GLU A CA 1
ATOM 3100 C C . GLU A 1 397 ? 2.173 17.066 31.853 1.00 35.19 397 GLU A C 1
ATOM 3102 O O . GLU A 1 397 ? 1.364 17.795 32.428 1.00 35.19 397 GLU A O 1
ATOM 3107 N N . THR A 1 398 ? 3.298 17.531 31.325 1.00 31.06 398 THR A N 1
ATOM 3108 C CA . THR A 1 398 ? 3.450 18.910 30.886 1.00 31.06 398 THR A CA 1
ATOM 3109 C C . THR A 1 398 ? 2.365 19.168 29.842 1.00 31.06 398 THR A C 1
ATOM 3111 O O . THR A 1 398 ? 2.260 18.450 28.848 1.00 31.06 398 THR A O 1
ATOM 3114 N N . THR A 1 399 ? 1.528 20.165 30.095 1.00 37.12 399 THR A N 1
ATOM 3115 C CA . THR A 1 399 ? 0.439 20.632 29.238 1.00 37.12 399 THR A CA 1
ATOM 3116 C C . THR A 1 399 ? 0.974 21.268 27.955 1.00 37.12 399 THR A C 1
ATOM 3118 O O . THR A 1 399 ? 0.917 22.481 27.787 1.00 37.12 399 THR A O 1
ATOM 3121 N N . ASP A 1 400 ? 1.451 20.454 27.017 1.00 33.25 400 ASP A N 1
ATOM 3122 C CA . ASP A 1 400 ? 1.639 20.890 25.638 1.00 33.25 400 ASP A CA 1
ATOM 3123 C C . ASP A 1 400 ? 0.491 20.362 24.781 1.00 33.25 400 ASP A C 1
ATOM 3125 O O . ASP A 1 400 ? 0.288 19.164 24.581 1.00 33.25 400 ASP A O 1
ATOM 3129 N N . THR A 1 401 ? -0.311 21.307 24.299 1.00 33.41 401 THR A N 1
ATOM 3130 C CA . THR A 1 401 ? -1.379 21.072 23.330 1.00 33.41 401 THR A CA 1
ATOM 3131 C C . THR A 1 401 ? -0.793 20.381 22.102 1.00 33.41 401 THR A C 1
ATOM 3133 O O . THR A 1 401 ? -0.076 20.990 21.309 1.00 33.41 401 THR A O 1
ATOM 3136 N N . VAL A 1 402 ? -1.108 19.096 21.925 1.00 32.53 402 VAL A N 1
ATOM 3137 C CA . VAL A 1 402 ? -0.764 18.350 20.712 1.00 32.53 402 VAL A CA 1
ATOM 3138 C C . VAL A 1 402 ? -1.472 19.018 19.533 1.00 32.53 402 VAL A C 1
ATOM 3140 O O . VAL A 1 402 ? -2.655 18.796 19.271 1.00 32.53 402 VAL A O 1
ATOM 3143 N N . LYS A 1 403 ? -0.746 19.873 18.809 1.00 32.22 403 LYS A N 1
ATOM 3144 C CA . LYS A 1 403 ? -1.143 20.311 17.473 1.00 32.22 403 LYS A CA 1
ATOM 3145 C C . LYS A 1 403 ? -1.079 19.091 16.568 1.00 32.22 403 LYS A C 1
ATOM 3147 O O . LYS A 1 403 ? 0.002 18.656 16.186 1.00 32.22 403 LYS A O 1
ATOM 3152 N N . VAL A 1 404 ? -2.244 18.562 16.209 1.00 31.09 404 VAL A N 1
ATOM 3153 C CA . VAL A 1 404 ? -2.385 17.591 15.122 1.00 31.09 404 VAL A CA 1
ATOM 3154 C C . VAL A 1 404 ? -1.830 18.238 13.849 1.00 31.09 404 VAL A C 1
ATOM 3156 O O . VAL A 1 404 ? -2.467 19.107 13.252 1.00 31.09 404 VAL A O 1
ATOM 3159 N N . GLN A 1 405 ? -0.615 17.863 13.451 1.00 33.81 405 GLN A N 1
ATOM 3160 C CA . GLN A 1 405 ? -0.072 18.236 12.150 1.00 33.81 405 GLN A CA 1
ATOM 3161 C C . GLN A 1 405 ? -0.742 17.369 11.084 1.00 33.81 405 GLN A C 1
ATOM 3163 O O . GLN A 1 405 ? -0.634 16.146 11.097 1.00 33.81 405 GLN A O 1
ATOM 3168 N N . LYS A 1 406 ? -1.448 18.010 10.144 1.00 34.88 406 LYS A N 1
ATOM 3169 C CA . LYS A 1 406 ? -1.873 17.364 8.898 1.00 34.88 406 LYS A CA 1
ATOM 3170 C C . LYS A 1 406 ? -0.612 16.974 8.120 1.00 34.88 406 LYS A C 1
ATOM 3172 O O . LYS A 1 406 ? 0.090 17.851 7.629 1.00 34.88 406 LYS A O 1
ATOM 3177 N N . LEU A 1 407 ? -0.348 15.673 8.008 1.00 41.22 407 LEU A N 1
ATOM 3178 C CA . LEU A 1 407 ? 0.839 15.106 7.351 1.00 41.22 407 LEU A CA 1
ATOM 3179 C C . LEU A 1 407 ? 0.832 15.246 5.815 1.00 41.22 407 LEU A C 1
ATOM 3181 O O . LEU A 1 407 ? 1.830 14.952 5.169 1.00 41.22 407 LEU A O 1
ATOM 3185 N N . ILE A 1 408 ? -0.259 15.742 5.215 1.00 36.44 408 ILE A N 1
ATOM 3186 C CA . ILE A 1 408 ? -0.370 15.951 3.765 1.00 36.44 408 ILE A CA 1
ATOM 3187 C C . ILE A 1 408 ? -0.966 17.341 3.487 1.00 36.44 408 ILE A C 1
ATOM 3189 O O . ILE A 1 408 ? -2.117 17.594 3.861 1.00 36.44 408 ILE A O 1
ATOM 3193 N N . PRO A 1 409 ? -0.252 18.251 2.799 1.00 35.25 409 PRO A N 1
ATOM 3194 C CA . PRO A 1 409 ? -0.877 19.428 2.219 1.00 35.25 409 PRO A CA 1
ATOM 3195 C C . PRO A 1 409 ? -1.686 18.994 0.988 1.00 35.25 409 PRO A C 1
ATOM 3197 O O . PRO A 1 409 ? -1.138 18.634 -0.053 1.00 35.25 409 PRO A O 1
ATOM 3200 N N . LEU A 1 410 ? -3.015 19.005 1.094 1.00 34.62 410 LEU A N 1
ATOM 3201 C CA . LEU A 1 410 ? -3.880 18.841 -0.071 1.00 34.62 410 LEU A CA 1
ATOM 3202 C C . LEU A 1 410 ? -3.884 20.140 -0.895 1.00 34.62 410 LEU A C 1
ATOM 3204 O O . LEU A 1 410 ? -4.407 21.156 -0.452 1.00 34.62 410 LEU A O 1
ATOM 3208 N N . ARG A 1 411 ? -3.373 20.022 -2.129 1.00 40.47 411 ARG A N 1
ATOM 3209 C CA . ARG A 1 411 ? -3.383 20.980 -3.258 1.00 40.47 411 ARG A CA 1
ATOM 3210 C C . ARG A 1 411 ? -2.428 22.176 -3.176 1.00 40.47 411 ARG A C 1
ATOM 3212 O O . ARG A 1 411 ? -2.022 22.640 -2.120 1.00 40.47 411 ARG A O 1
ATOM 3219 N N . GLY A 1 412 ? -2.015 22.583 -4.381 1.00 39.03 412 GLY A N 1
ATOM 3220 C CA . GLY A 1 412 ? -1.059 23.647 -4.643 1.00 39.03 412 GLY A CA 1
ATOM 3221 C C . GLY A 1 412 ? -1.505 24.975 -4.058 1.00 39.03 412 GLY A C 1
ATOM 3222 O O . GLY A 1 412 ? -2.694 25.203 -3.867 1.00 39.03 412 GLY A O 1
ATOM 3223 N N . ALA A 1 413 ? -0.518 25.826 -3.788 1.00 34.88 413 ALA A N 1
ATOM 3224 C CA . ALA A 1 413 ? -0.741 27.216 -3.446 1.00 34.88 413 ALA A CA 1
ATOM 3225 C C . ALA A 1 413 ? -1.686 27.824 -4.484 1.00 34.88 413 ALA A C 1
ATOM 3227 O O . ALA A 1 413 ? -1.317 28.023 -5.644 1.00 34.88 413 ALA A O 1
ATOM 3228 N N . GLU A 1 414 ? -2.919 28.059 -4.058 1.00 34.03 414 GLU A N 1
ATOM 3229 C CA . GLU A 1 414 ? -3.844 28.922 -4.752 1.00 34.03 414 GLU A CA 1
ATOM 3230 C C . GLU A 1 414 ? -3.121 30.265 -4.850 1.00 34.03 414 GLU A C 1
ATOM 3232 O O . GLU A 1 414 ? -2.781 30.893 -3.841 1.00 34.03 414 GLU A O 1
ATOM 3237 N N . LYS A 1 415 ? -2.778 30.676 -6.076 1.00 34.16 415 LYS A N 1
ATOM 3238 C CA . LYS A 1 415 ? -2.592 32.104 -6.310 1.00 34.16 415 LYS A CA 1
ATOM 3239 C C . LYS A 1 415 ? -3.884 32.722 -5.816 1.00 34.16 415 LYS A C 1
ATOM 3241 O O . LYS A 1 415 ? -4.933 32.285 -6.272 1.00 34.16 415 LYS A O 1
ATOM 3246 N N . VAL A 1 416 ? -3.767 33.655 -4.876 1.00 36.03 416 VAL A N 1
ATOM 3247 C CA . VAL A 1 416 ? -4.863 34.452 -4.328 1.00 36.03 416 VAL A CA 1
ATOM 3248 C C . VAL A 1 416 ? -5.634 35.047 -5.505 1.00 36.03 416 VAL A C 1
ATOM 3250 O O . VAL A 1 416 ? -5.285 36.104 -6.026 1.00 36.03 416 VAL A O 1
ATOM 3253 N N . ALA A 1 417 ? -6.619 34.297 -5.984 1.00 35.81 417 ALA A N 1
ATOM 3254 C CA . ALA A 1 417 ? -7.717 34.805 -6.758 1.00 35.81 417 ALA A CA 1
ATOM 3255 C C . ALA A 1 417 ? -8.686 35.361 -5.722 1.00 35.81 417 ALA A C 1
ATOM 3257 O O . ALA A 1 417 ? -8.827 34.834 -4.618 1.00 35.81 417 ALA A O 1
ATOM 3258 N N . THR A 1 418 ? -9.216 36.520 -6.062 1.00 38.56 418 THR A N 1
ATOM 3259 C CA . THR A 1 418 ? -10.116 37.344 -5.269 1.00 38.56 418 THR A CA 1
ATOM 3260 C C . THR A 1 418 ? -11.140 36.515 -4.505 1.00 38.56 418 THR A C 1
ATOM 3262 O O . THR A 1 418 ? -11.684 35.564 -5.047 1.00 38.56 418 THR A O 1
ATOM 3265 N N . SER A 1 419 ? -11.356 36.902 -3.249 1.00 42.88 419 SER A N 1
ATOM 3266 C CA . SER A 1 419 ? -12.309 36.345 -2.292 1.00 42.88 419 SER A CA 1
ATOM 3267 C C . SER A 1 419 ? -13.640 35.917 -2.923 1.00 42.88 419 SER A C 1
ATOM 3269 O O . SER A 1 419 ? -14.562 36.727 -2.994 1.00 42.88 419 SER A O 1
ATOM 3271 N N . ASP A 1 420 ? -13.743 34.652 -3.318 1.00 43.94 420 ASP A N 1
ATOM 3272 C CA . ASP A 1 420 ? -15.025 33.968 -3.419 1.00 43.94 420 ASP A CA 1
ATOM 3273 C C . ASP A 1 420 ? -15.245 33.245 -2.095 1.00 43.94 420 ASP A C 1
ATOM 3275 O O . ASP A 1 420 ? -14.443 32.415 -1.651 1.00 43.94 420 ASP A O 1
ATOM 3279 N N . ASP A 1 421 ? -16.304 33.660 -1.413 1.00 50.22 421 ASP A N 1
ATOM 3280 C CA . ASP A 1 421 ? -16.716 33.150 -0.120 1.00 50.22 421 ASP A CA 1
ATOM 3281 C C . ASP A 1 421 ? -17.077 31.664 -0.277 1.00 50.22 421 ASP A C 1
ATOM 3283 O O . ASP A 1 421 ? -18.137 31.296 -0.768 1.00 50.22 421 ASP A O 1
ATOM 3287 N N . SER A 1 422 ? -16.148 30.770 0.074 1.00 51.88 422 SER A N 1
ATOM 3288 C CA . SER A 1 422 ? -16.339 29.307 0.021 1.00 51.88 422 SER A CA 1
ATOM 3289 C C . SER A 1 422 ? -17.346 28.763 1.061 1.00 51.88 422 SER A C 1
ATOM 3291 O O . SER A 1 422 ? -17.296 27.575 1.404 1.00 51.88 422 SER A O 1
ATOM 3293 N N . SER A 1 423 ? -18.243 29.631 1.545 1.00 51.03 423 SER A N 1
ATOM 3294 C CA . SER A 1 423 ? -19.296 29.433 2.553 1.00 51.03 423 SER A CA 1
ATOM 3295 C C . SER A 1 423 ? -20.328 28.378 2.250 1.00 51.03 423 SER A C 1
ATOM 3297 O O . SER A 1 423 ? -20.851 27.756 3.175 1.00 51.03 423 SER A O 1
ATOM 3299 N N . ASP A 1 424 ? -20.450 28.022 0.980 1.00 51.75 424 ASP A N 1
ATOM 3300 C CA . ASP A 1 424 ? -21.521 27.148 0.518 1.00 51.75 424 ASP A CA 1
ATOM 3301 C C . ASP A 1 424 ? -21.011 25.767 0.057 1.00 51.75 424 ASP A C 1
ATOM 3303 O O . ASP A 1 424 ? -21.704 24.992 -0.607 1.00 51.75 424 ASP A O 1
ATOM 3307 N N . SER A 1 425 ? -19.762 25.420 0.396 1.00 59.56 425 SER A N 1
ATOM 3308 C CA . SER A 1 425 ? -19.143 24.154 -0.013 1.00 59.56 425 SER A CA 1
ATOM 3309 C C . SER A 1 425 ? -19.421 23.008 0.967 1.00 59.56 425 SER A C 1
ATOM 3311 O O . SER A 1 425 ? -18.871 22.949 2.070 1.00 59.56 425 SER A O 1
ATOM 3313 N N . LEU A 1 426 ? -20.145 21.982 0.496 1.00 57.97 426 LEU A N 1
ATOM 3314 C CA . LEU A 1 426 ? -20.342 20.702 1.204 1.00 57.97 426 LEU A CA 1
ATOM 3315 C C . LEU A 1 426 ? -19.038 19.910 1.449 1.00 57.97 426 LEU A C 1
ATOM 3317 O O . LEU A 1 426 ? -19.057 18.874 2.111 1.00 57.97 426 LEU A O 1
ATOM 3321 N N . ARG A 1 427 ? -17.892 20.364 0.924 1.00 54.34 427 ARG A N 1
ATOM 3322 C CA . ARG A 1 427 ? -16.593 19.684 1.073 1.00 54.34 427 ARG A CA 1
ATOM 3323 C C . ARG A 1 427 ? -15.881 19.999 2.394 1.00 54.34 427 ARG A C 1
ATOM 3325 O O . ARG A 1 427 ? -14.989 19.252 2.781 1.00 54.34 427 ARG A O 1
ATOM 3332 N N . ASP A 1 428 ? -16.278 21.062 3.097 1.00 60.75 428 ASP A N 1
ATOM 3333 C CA . ASP A 1 428 ? -15.623 21.544 4.326 1.00 60.75 428 ASP A CA 1
ATOM 3334 C C . ASP A 1 428 ? -16.648 21.919 5.426 1.00 60.75 428 ASP A C 1
ATOM 3336 O O . ASP A 1 428 ? -16.424 22.841 6.204 1.00 60.75 428 ASP A O 1
ATOM 3340 N N . VAL A 1 429 ? -17.757 21.171 5.546 1.00 63.00 429 VAL A N 1
ATOM 3341 C CA . VAL A 1 429 ? -1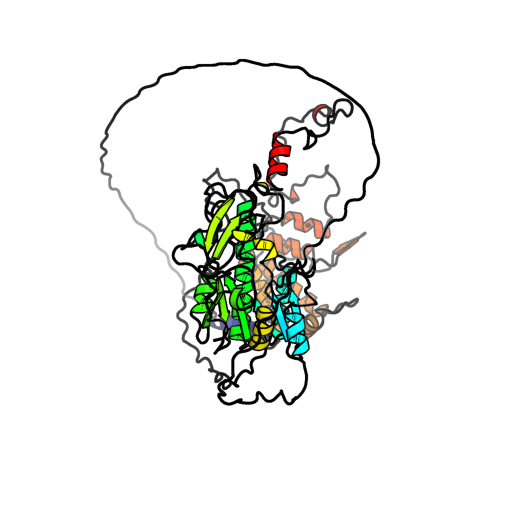8.885 21.440 6.480 1.00 63.00 429 VAL A CA 1
ATOM 3342 C C . VAL A 1 429 ? -18.438 21.757 7.920 1.00 63.00 429 VAL A C 1
ATOM 3344 O O . VAL A 1 429 ? -18.992 22.632 8.576 1.00 63.00 429 VAL A O 1
ATOM 3347 N N . HIS A 1 430 ? -17.381 21.101 8.410 1.00 64.50 430 HIS A N 1
ATOM 3348 C CA . HIS A 1 430 ? -16.840 21.320 9.758 1.00 64.50 430 HIS A CA 1
ATOM 3349 C C . HIS A 1 430 ? -16.290 22.738 10.004 1.00 64.50 430 HIS A C 1
ATOM 3351 O O . HIS A 1 430 ? -16.215 23.155 11.159 1.00 64.50 430 HIS A O 1
ATOM 3357 N N . ARG A 1 431 ? -15.898 23.476 8.956 1.00 64.69 431 ARG A N 1
ATOM 3358 C CA . ARG A 1 431 ? -15.427 24.868 9.069 1.00 64.69 431 ARG A CA 1
ATOM 3359 C C . ARG A 1 431 ? -16.567 25.861 9.291 1.00 64.69 431 ARG A C 1
ATOM 3361 O O . ARG A 1 431 ? -16.312 26.962 9.761 1.00 64.69 431 ARG A O 1
ATOM 3368 N N . TRP A 1 432 ? -17.799 25.445 9.003 1.00 68.94 432 TRP A N 1
ATOM 3369 C CA . TRP A 1 432 ? -19.019 26.249 9.120 1.00 68.94 432 TRP A CA 1
ATOM 3370 C C . TRP A 1 432 ? -19.728 26.065 10.465 1.00 68.94 432 TRP A C 1
ATOM 3372 O O . TRP A 1 432 ? -20.718 26.737 10.751 1.00 68.94 432 TRP A O 1
ATOM 3382 N N . VAL A 1 433 ? -19.216 25.181 11.329 1.00 74.81 433 VAL A N 1
ATOM 3383 C CA . VAL A 1 433 ? -19.720 25.042 12.697 1.00 74.81 433 VAL A CA 1
ATOM 3384 C C . VAL A 1 433 ? -19.350 26.299 13.476 1.00 74.81 433 VAL A C 1
ATOM 3386 O O . VAL A 1 433 ? -18.186 26.510 13.817 1.00 74.81 433 VAL A O 1
ATOM 3389 N N . THR A 1 434 ? -20.348 27.128 13.779 1.00 80.88 434 THR A N 1
ATOM 3390 C CA . THR A 1 434 ? -20.142 28.359 14.548 1.00 80.88 434 THR A CA 1
ATOM 3391 C C . THR A 1 434 ? -19.591 28.042 15.942 1.00 80.88 434 THR A C 1
ATOM 3393 O O . THR A 1 434 ? -19.911 27.008 16.535 1.00 80.88 434 THR A O 1
ATOM 3396 N N . ASP A 1 435 ? -18.810 28.955 16.528 1.00 84.56 435 ASP A N 1
ATOM 3397 C CA . ASP A 1 435 ? -18.326 28.794 17.909 1.00 84.56 435 ASP A CA 1
ATOM 3398 C C . ASP A 1 435 ? -19.486 28.593 18.894 1.00 84.56 435 ASP A C 1
ATOM 3400 O O . ASP A 1 435 ? -19.389 27.815 19.845 1.00 84.56 435 ASP A O 1
ATOM 3404 N N . LYS A 1 436 ? -20.629 29.232 18.613 1.00 87.69 436 LYS A N 1
ATOM 3405 C CA . LYS A 1 436 ? -21.869 29.056 19.371 1.00 87.69 436 LYS A CA 1
ATOM 3406 C C . LYS A 1 436 ? -22.440 27.643 19.212 1.00 87.69 436 LYS A C 1
ATOM 3408 O O . LYS A 1 436 ? -22.809 27.034 20.216 1.00 87.69 436 LYS A O 1
ATOM 3413 N N . ALA A 1 437 ? -22.481 27.101 17.992 1.00 88.50 437 ALA A N 1
ATOM 3414 C CA . ALA A 1 437 ? -22.893 25.720 17.735 1.00 88.50 437 ALA A CA 1
ATOM 3415 C C . ALA A 1 437 ? -21.984 24.722 18.457 1.00 88.50 437 ALA A C 1
ATOM 3417 O O . ALA A 1 437 ? -22.475 23.803 19.113 1.00 88.50 437 ALA A O 1
ATOM 3418 N N . ARG A 1 438 ? -20.667 24.947 18.416 1.00 88.44 438 ARG A N 1
ATOM 3419 C CA . ARG A 1 438 ? -19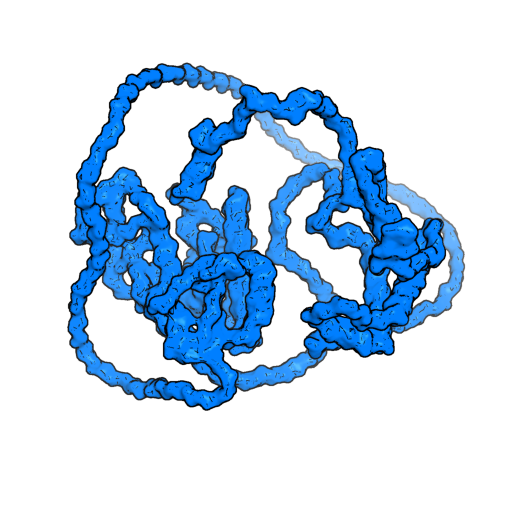.681 24.114 19.110 1.00 88.44 438 ARG A CA 1
ATOM 3420 C C . ARG A 1 438 ? -19.862 24.159 20.626 1.00 88.44 438 ARG A C 1
ATOM 3422 O O . ARG A 1 438 ? -19.911 23.110 21.266 1.00 88.44 438 ARG A O 1
ATOM 3429 N N . PHE A 1 439 ? -19.990 25.355 21.197 1.00 91.75 439 PHE A N 1
ATOM 3430 C CA . PHE A 1 439 ? -20.179 25.551 22.633 1.00 91.75 439 PHE A CA 1
ATOM 3431 C C . PHE A 1 439 ? -21.456 24.868 23.137 1.00 91.75 439 PHE A C 1
ATOM 3433 O O . PHE A 1 439 ? -21.410 24.086 24.087 1.00 91.75 439 PHE A O 1
ATOM 3440 N N . ILE A 1 440 ? -22.589 25.101 22.468 1.00 93.06 440 ILE A N 1
ATOM 3441 C CA . ILE A 1 440 ? -23.877 24.509 22.849 1.00 93.06 440 ILE A CA 1
ATOM 3442 C C . ILE A 1 440 ? -23.876 22.995 22.609 1.00 93.06 440 ILE A C 1
ATOM 3444 O O . ILE A 1 440 ? -24.364 22.247 23.454 1.00 93.06 440 ILE A O 1
ATOM 3448 N N . GLY A 1 441 ? -23.263 22.520 21.522 1.00 91.81 441 GLY A N 1
ATOM 3449 C CA . GLY A 1 441 ? -23.118 21.092 21.234 1.00 91.81 441 GLY A CA 1
ATOM 3450 C C . GLY A 1 441 ? -22.364 20.331 22.330 1.00 91.81 441 GLY A C 1
ATOM 3451 O O . GLY A 1 441 ? -22.782 19.240 22.717 1.00 91.81 441 GLY A O 1
ATOM 3452 N N . ILE A 1 442 ? -21.312 20.926 22.908 1.00 91.94 442 ILE A N 1
ATOM 3453 C CA . ILE A 1 442 ? -20.602 20.349 24.064 1.00 91.94 442 ILE A CA 1
ATOM 3454 C C . ILE A 1 442 ? -21.537 20.216 25.275 1.00 91.94 442 ILE A C 1
ATOM 3456 O O . ILE A 1 442 ? -21.506 19.201 25.967 1.00 91.94 442 ILE A O 1
ATOM 3460 N N . GLN A 1 443 ? -22.397 21.204 25.523 1.00 95.06 443 GLN A N 1
ATOM 3461 C CA . GLN A 1 443 ? -23.357 21.152 26.629 1.00 95.06 443 GLN A CA 1
ATOM 3462 C C . GLN A 1 443 ? -24.443 20.089 26.398 1.00 95.06 443 GLN A C 1
ATOM 3464 O O . GLN A 1 443 ? -24.773 19.348 27.322 1.00 95.06 443 GLN A O 1
ATOM 3469 N N . VAL A 1 444 ? -24.948 19.948 25.166 1.00 94.56 444 VAL A N 1
ATOM 3470 C CA . VAL A 1 444 ? -25.885 18.870 24.793 1.00 94.56 444 VAL A CA 1
ATOM 3471 C C . VAL A 1 444 ? -25.250 17.500 25.028 1.00 94.56 444 VAL A C 1
ATOM 3473 O O . VAL A 1 444 ? -25.864 16.637 25.651 1.00 94.56 444 VAL A O 1
ATOM 3476 N N . ARG A 1 445 ? -23.994 17.313 24.605 1.00 93.81 445 ARG A N 1
ATOM 3477 C CA . ARG A 1 445 ? -23.227 16.088 24.864 1.00 93.81 445 ARG A CA 1
ATOM 3478 C C . ARG A 1 445 ? -23.139 15.781 26.362 1.00 93.81 445 ARG A C 1
ATOM 3480 O O . ARG A 1 445 ? -23.354 14.644 26.765 1.00 93.81 445 ARG A O 1
ATOM 3487 N N . ASN A 1 446 ? -22.860 16.788 27.187 1.00 94.38 446 ASN A N 1
ATOM 3488 C CA . ASN A 1 446 ? -22.781 16.607 28.636 1.00 94.38 446 ASN A CA 1
ATOM 3489 C C . ASN A 1 446 ? -24.138 16.192 29.236 1.00 94.38 446 ASN A C 1
ATOM 3491 O O . ASN A 1 446 ? -24.165 15.340 30.117 1.00 94.38 446 ASN A O 1
ATOM 3495 N N . ILE A 1 447 ? -25.260 16.728 28.738 1.00 95.06 447 ILE A N 1
ATOM 3496 C CA . ILE A 1 447 ? -26.611 16.307 29.156 1.00 95.06 447 ILE A CA 1
ATOM 3497 C C . ILE A 1 447 ? -26.864 14.836 28.808 1.00 95.06 447 ILE A C 1
ATOM 3499 O O . ILE A 1 447 ? -27.421 14.106 29.629 1.00 95.06 447 ILE A O 1
ATOM 3503 N N . VAL A 1 448 ? -26.459 14.405 27.609 1.00 92.88 448 VAL A N 1
ATOM 3504 C CA . VAL A 1 448 ? -26.584 13.007 27.169 1.00 92.88 448 VAL A CA 1
ATOM 3505 C C . VAL A 1 448 ? -25.793 12.085 28.097 1.00 92.88 448 VAL A C 1
ATOM 3507 O O . VAL A 1 448 ? -26.362 11.134 28.625 1.00 92.88 448 VAL A O 1
ATOM 3510 N N . PHE A 1 449 ? -24.524 12.401 28.375 1.00 92.50 449 PHE A N 1
ATOM 3511 C CA . PHE A 1 449 ? -23.702 11.588 29.278 1.00 92.50 449 PHE A CA 1
ATOM 3512 C C . PHE A 1 449 ? -24.237 11.560 30.708 1.00 92.50 449 PHE A C 1
ATOM 3514 O O . PHE A 1 449 ? -24.352 10.488 31.285 1.00 92.50 449 PHE A O 1
ATOM 3521 N N . GLN A 1 450 ? -24.679 12.697 31.247 1.00 93.00 450 GLN A N 1
ATOM 3522 C CA . GLN A 1 450 ? -25.310 12.736 32.571 1.00 93.00 450 GLN A CA 1
ATOM 3523 C C . GLN A 1 450 ? -26.566 11.861 32.659 1.00 93.00 450 GLN A C 1
ATOM 3525 O O . GLN A 1 450 ? -26.896 11.367 33.734 1.00 93.00 450 GLN A O 1
ATOM 3530 N N . LEU A 1 451 ? -27.308 11.705 31.559 1.00 90.38 451 LEU A N 1
ATOM 3531 C CA . LEU A 1 451 ? -28.480 10.835 31.517 1.00 90.38 451 LEU A CA 1
ATOM 3532 C C . LEU A 1 451 ? -28.116 9.356 31.382 1.00 90.38 451 LEU A C 1
ATOM 3534 O O . LEU A 1 451 ? -28.822 8.535 31.962 1.00 90.38 451 LEU A O 1
ATOM 3538 N N . PHE A 1 452 ? -27.030 9.022 30.683 1.00 90.06 452 PHE A N 1
ATOM 3539 C CA . PHE A 1 452 ? -26.485 7.662 30.690 1.00 90.06 452 PHE A CA 1
ATOM 3540 C C . PHE A 1 452 ? -25.934 7.280 32.065 1.00 90.06 452 PHE A C 1
ATOM 3542 O O . PHE A 1 452 ? -26.255 6.207 32.562 1.00 90.06 452 PHE A O 1
ATOM 3549 N N . ASP A 1 453 ? -25.232 8.190 32.744 1.00 90.00 453 ASP A N 1
ATOM 3550 C CA . ASP A 1 453 ? -24.750 7.965 34.112 1.00 90.00 453 ASP A CA 1
ATOM 3551 C C . ASP A 1 453 ? -25.910 7.718 35.100 1.00 90.00 453 ASP A C 1
ATOM 3553 O O . ASP A 1 453 ? -25.771 6.962 36.062 1.00 90.00 453 ASP A O 1
ATOM 3557 N N . GLN A 1 454 ? -27.070 8.351 34.870 1.00 89.50 454 GLN A N 1
ATOM 3558 C CA . GLN A 1 454 ? -28.277 8.185 35.691 1.00 89.50 454 GLN A CA 1
ATOM 3559 C C . GLN A 1 454 ? -29.051 6.894 35.388 1.00 89.50 454 GLN A C 1
ATOM 3561 O O . GLN A 1 454 ? -29.721 6.386 36.287 1.00 89.50 454 GLN A O 1
ATOM 3566 N N . GLN A 1 455 ? -28.993 6.397 34.148 1.00 88.00 455 GLN A N 1
ATOM 3567 C CA . GLN A 1 455 ? -29.686 5.185 33.690 1.00 88.00 455 GLN A CA 1
ATOM 3568 C C . GLN A 1 455 ? -28.781 4.352 32.760 1.00 88.00 455 GLN A C 1
ATOM 3570 O O . GLN A 1 455 ? -28.970 4.365 31.538 1.00 88.00 455 GLN A O 1
ATOM 3575 N N . PRO A 1 456 ? -27.784 3.633 33.315 1.00 86.94 456 PRO A N 1
ATOM 3576 C CA . PRO A 1 456 ? -26.821 2.854 32.532 1.00 86.94 456 PRO A CA 1
ATOM 3577 C C . PRO A 1 456 ? -27.455 1.714 31.724 1.00 86.94 456 PRO A C 1
ATOM 3579 O O . PRO A 1 456 ? -26.881 1.254 30.738 1.00 86.94 456 PRO A O 1
ATOM 3582 N N . GLU A 1 457 ? -28.635 1.247 32.135 1.00 86.75 457 GLU A N 1
ATOM 3583 C CA . GLU A 1 457 ? -29.421 0.239 31.425 1.00 86.75 457 GLU A CA 1
ATOM 3584 C C . GLU A 1 457 ? -29.787 0.689 30.006 1.00 86.75 457 GLU A C 1
ATOM 3586 O O . GLU A 1 457 ? -29.677 -0.097 29.073 1.00 86.75 457 GLU A O 1
ATOM 3591 N N . VAL A 1 458 ? -30.095 1.975 29.812 1.00 85.81 458 VAL A N 1
ATOM 3592 C CA . VAL A 1 458 ? -30.458 2.517 28.495 1.00 85.81 458 VAL A CA 1
ATOM 3593 C C . VAL A 1 458 ? -29.256 2.510 27.550 1.00 85.81 458 VAL A C 1
ATOM 3595 O O . VAL A 1 458 ? -29.402 2.237 26.360 1.00 85.81 458 VAL A O 1
ATOM 3598 N N . GLU A 1 459 ? -28.054 2.788 28.062 1.00 85.31 459 GLU A N 1
ATOM 3599 C CA . GLU A 1 459 ? -26.824 2.702 27.268 1.00 85.31 459 GLU A CA 1
ATOM 3600 C C . GLU A 1 459 ? -26.554 1.253 26.836 1.00 85.31 459 GLU A C 1
ATOM 3602 O O . GLU A 1 459 ? -26.209 1.007 25.678 1.00 85.31 459 GLU A O 1
ATOM 3607 N N . ALA A 1 460 ? -26.759 0.290 27.741 1.00 84.81 460 ALA A N 1
ATOM 3608 C CA . ALA A 1 460 ? -26.627 -1.128 27.430 1.00 84.81 460 ALA A CA 1
ATOM 3609 C C . ALA A 1 460 ? -27.640 -1.571 26.362 1.00 84.81 460 ALA A C 1
ATOM 3611 O O . ALA A 1 460 ? -27.229 -2.200 25.388 1.00 84.81 460 ALA A O 1
ATOM 3612 N N . ASP A 1 461 ? -28.908 -1.173 26.490 1.00 84.19 461 ASP A N 1
ATOM 3613 C CA . ASP A 1 461 ? -29.974 -1.490 25.532 1.00 84.19 461 ASP A CA 1
ATOM 3614 C C . ASP A 1 461 ? -29.670 -0.918 24.135 1.00 84.19 461 ASP A C 1
ATOM 3616 O O . ASP A 1 461 ? -29.803 -1.614 23.124 1.00 84.19 461 ASP A O 1
ATOM 3620 N N . ILE A 1 462 ? -29.188 0.333 24.058 1.00 83.62 462 ILE A N 1
ATOM 3621 C CA . ILE A 1 462 ? -28.773 0.965 22.794 1.00 83.62 462 ILE A CA 1
ATOM 3622 C C . ILE A 1 462 ? -27.602 0.203 22.168 1.00 83.62 462 ILE A C 1
ATOM 3624 O O . ILE A 1 462 ? -27.631 -0.083 20.969 1.00 83.62 462 ILE A O 1
ATOM 3628 N N . LEU A 1 463 ? -26.578 -0.148 22.949 1.00 84.69 463 LEU A N 1
ATOM 3629 C CA . LEU A 1 463 ? -25.416 -0.882 22.443 1.00 84.69 463 LEU A CA 1
ATOM 3630 C C . LEU A 1 463 ? -25.782 -2.298 21.986 1.00 84.69 463 LEU A C 1
ATOM 3632 O O . LEU A 1 463 ? -25.279 -2.753 20.961 1.00 84.69 463 LEU A O 1
ATOM 3636 N N . GLU A 1 464 ? -26.677 -2.979 22.702 1.00 83.75 464 GLU A N 1
ATOM 3637 C CA . GLU A 1 464 ? -27.143 -4.324 22.351 1.00 83.75 464 GLU A CA 1
ATOM 3638 C C . GLU A 1 464 ? -28.018 -4.341 21.089 1.00 83.75 464 GLU A C 1
ATOM 3640 O O . GLU A 1 464 ? -28.248 -5.396 20.494 1.00 83.75 464 GLU A O 1
ATOM 3645 N N . SER A 1 465 ? -28.524 -3.179 20.681 1.00 79.50 465 SER A N 1
ATOM 3646 C CA . SER A 1 465 ? -29.347 -3.019 19.486 1.00 79.50 465 SER A CA 1
ATOM 3647 C C . SER A 1 465 ? -28.549 -2.928 18.186 1.00 79.50 465 SER A C 1
ATOM 3649 O O . SER A 1 465 ? -29.075 -3.223 17.110 1.00 79.50 465 SER A O 1
ATOM 3651 N N . LEU A 1 466 ? -27.269 -2.558 18.272 1.00 79.50 466 LEU A N 1
ATOM 3652 C CA . LEU A 1 466 ? -26.404 -2.386 17.110 1.00 79.50 466 LEU A CA 1
ATOM 3653 C C . LEU A 1 466 ? -26.221 -3.728 16.382 1.00 79.50 466 LEU A C 1
ATOM 3655 O O . LEU A 1 466 ? -25.778 -4.715 16.964 1.00 79.50 466 LEU A O 1
ATOM 3659 N N . GLY A 1 467 ? -26.574 -3.767 15.095 1.00 71.06 467 GLY A N 1
ATOM 3660 C CA . GLY A 1 467 ? -26.489 -4.972 14.257 1.00 71.06 467 GLY A CA 1
ATOM 3661 C C . GLY A 1 467 ? -27.727 -5.877 14.289 1.00 71.06 467 GLY A C 1
ATOM 3662 O O . GLY A 1 467 ? -27.796 -6.836 13.519 1.00 71.06 467 GLY A O 1
ATOM 3663 N N . LYS A 1 468 ? -28.740 -5.568 15.110 1.00 75.81 468 LYS A N 1
ATOM 3664 C CA . LYS A 1 468 ? -30.039 -6.256 15.087 1.00 75.81 468 LYS A CA 1
ATOM 3665 C C . LYS A 1 468 ? -31.007 -5.511 14.158 1.00 75.81 468 LYS A C 1
ATOM 3667 O O . LYS A 1 468 ? -31.105 -4.290 14.198 1.00 75.81 468 LYS A O 1
ATOM 3672 N N . ARG A 1 469 ? -31.764 -6.235 13.324 1.00 56.97 469 ARG A N 1
ATOM 3673 C CA . ARG A 1 469 ? -32.915 -5.656 12.604 1.00 56.97 469 ARG A CA 1
ATOM 3674 C C . ARG A 1 469 ? -34.075 -5.551 13.597 1.00 56.97 469 ARG A C 1
ATOM 3676 O O . ARG A 1 469 ? -34.617 -6.593 13.955 1.00 56.97 469 ARG A O 1
ATOM 3683 N N . SER A 1 470 ? -34.442 -4.355 14.060 1.00 59.59 470 SER A N 1
ATOM 3684 C CA . SER A 1 470 ? -35.623 -4.199 14.924 1.00 59.59 470 SER A CA 1
ATOM 3685 C C . SER A 1 470 ? -36.821 -3.627 14.159 1.00 59.59 470 SER A C 1
ATOM 3687 O O . SER A 1 470 ? -36.686 -2.711 13.353 1.00 59.59 470 SER A O 1
ATOM 3689 N N . ASN A 1 471 ? -37.998 -4.196 14.444 1.00 55.47 471 ASN A N 1
ATOM 3690 C CA . ASN A 1 471 ? -39.321 -3.621 14.167 1.00 55.47 471 ASN A CA 1
ATOM 3691 C C . ASN A 1 471 ? -39.945 -3.028 15.453 1.00 55.47 471 ASN A C 1
ATOM 3693 O O . ASN A 1 471 ? -41.137 -2.740 15.480 1.00 55.47 471 ASN A O 1
ATOM 3697 N N . GLU A 1 472 ? -39.163 -2.897 16.530 1.00 58.44 472 GLU A N 1
ATOM 3698 C CA . GLU A 1 472 ? -39.616 -2.439 17.848 1.00 58.44 472 GLU A CA 1
ATOM 3699 C C . GLU A 1 472 ? -38.772 -1.254 18.326 1.00 58.44 472 GLU A C 1
ATOM 3701 O O . GLU A 1 472 ? -37.569 -1.179 18.040 1.00 58.44 472 GLU A O 1
ATOM 3706 N N . ASP A 1 473 ? -39.420 -0.340 19.055 1.00 61.00 473 ASP A N 1
ATOM 3707 C CA . ASP A 1 473 ? -38.796 0.818 19.690 1.00 61.00 473 ASP A CA 1
ATOM 3708 C C . ASP A 1 473 ? -37.878 0.346 20.823 1.00 61.00 473 ASP A C 1
ATOM 3710 O O . ASP A 1 473 ? -38.312 0.085 21.942 1.00 61.00 473 ASP A O 1
ATOM 3714 N N . ILE A 1 474 ? -36.585 0.229 20.520 1.00 64.38 474 ILE A N 1
ATOM 3715 C CA . ILE A 1 474 ? -35.569 -0.245 21.469 1.00 64.38 474 ILE A CA 1
ATOM 3716 C C . ILE A 1 474 ? -35.341 0.752 22.619 1.00 64.38 474 ILE A C 1
ATOM 3718 O O . ILE A 1 474 ? -34.896 0.379 23.700 1.00 64.38 474 ILE A O 1
ATOM 3722 N N . ILE A 1 475 ? -35.635 2.037 22.401 1.00 69.38 475 ILE A N 1
ATOM 3723 C CA . ILE A 1 475 ? -35.316 3.098 23.359 1.00 69.38 475 ILE A CA 1
ATOM 3724 C C . ILE A 1 475 ? -36.564 3.493 24.147 1.00 69.38 475 ILE A C 1
ATOM 3726 O O . ILE A 1 475 ? -37.576 3.901 23.578 1.00 69.38 475 ILE A O 1
ATOM 3730 N N . ASN A 1 476 ? -36.454 3.462 25.478 1.00 76.06 476 ASN A N 1
ATOM 3731 C CA . ASN A 1 476 ? -37.502 3.890 26.400 1.00 76.06 476 ASN A CA 1
ATOM 3732 C C . ASN A 1 476 ? -38.017 5.310 26.068 1.00 76.06 476 ASN A C 1
ATOM 3734 O O . ASN A 1 476 ? -37.287 6.306 26.153 1.00 76.06 476 ASN A O 1
ATOM 3738 N N . THR A 1 477 ? -39.307 5.414 25.734 1.00 78.62 477 THR A N 1
ATOM 3739 C CA . THR A 1 477 ? -39.965 6.673 25.348 1.00 78.62 477 THR A CA 1
ATOM 3740 C C . THR A 1 477 ? -39.905 7.735 26.444 1.00 78.62 477 THR A C 1
ATOM 3742 O O . THR A 1 477 ? -39.731 8.919 26.149 1.00 78.62 477 THR A O 1
ATOM 3745 N N . THR A 1 478 ? -39.991 7.329 27.714 1.00 84.88 478 THR A N 1
ATOM 3746 C CA . THR A 1 478 ? -39.899 8.230 28.871 1.00 84.88 478 THR A CA 1
ATOM 3747 C C . THR A 1 478 ? -38.498 8.818 29.001 1.00 84.88 478 THR A C 1
ATOM 3749 O O . THR A 1 478 ? -38.361 10.023 29.222 1.00 84.88 478 THR A O 1
ATOM 3752 N N . TRP A 1 479 ? -37.457 8.003 28.801 1.00 88.44 479 TRP A N 1
ATOM 3753 C CA . TRP A 1 479 ? -36.072 8.482 28.826 1.00 88.44 479 TRP A CA 1
ATOM 3754 C C . TRP A 1 479 ? -35.812 9.490 27.703 1.00 88.44 479 TRP A C 1
ATOM 3756 O O . TRP A 1 479 ? -35.329 10.595 27.958 1.00 88.44 479 TRP A O 1
ATOM 3766 N N . MET A 1 480 ? -36.236 9.169 26.475 1.00 87.69 480 MET A N 1
ATOM 3767 C CA . MET A 1 480 ? -36.108 10.074 25.326 1.00 87.69 480 MET A CA 1
ATOM 3768 C C . MET A 1 480 ? -36.856 11.394 25.530 1.00 87.69 480 MET A C 1
ATOM 3770 O O . MET A 1 480 ? -36.361 12.453 25.140 1.00 87.69 480 MET A O 1
ATOM 3774 N N . HIS A 1 481 ? -38.040 11.363 26.149 1.00 88.44 481 HIS A N 1
ATOM 3775 C CA . HIS A 1 481 ? -38.772 12.579 26.516 1.00 88.44 481 HIS A CA 1
ATOM 3776 C C . HIS A 1 481 ? -38.001 13.410 27.551 1.00 88.44 481 HIS A C 1
ATOM 3778 O O . HIS A 1 481 ? -37.893 14.628 27.402 1.00 88.44 481 HIS A O 1
ATOM 3784 N N . GLY A 1 482 ? -37.408 12.765 28.559 1.00 90.62 482 GLY A N 1
ATOM 3785 C CA . GLY A 1 482 ? -36.546 13.418 29.546 1.00 90.62 482 GLY A CA 1
ATOM 3786 C C . GLY A 1 482 ? -35.325 14.097 28.917 1.00 90.62 482 GLY A C 1
ATOM 3787 O O . GLY A 1 482 ? -35.062 15.268 29.203 1.00 90.62 482 GLY A O 1
ATOM 3788 N N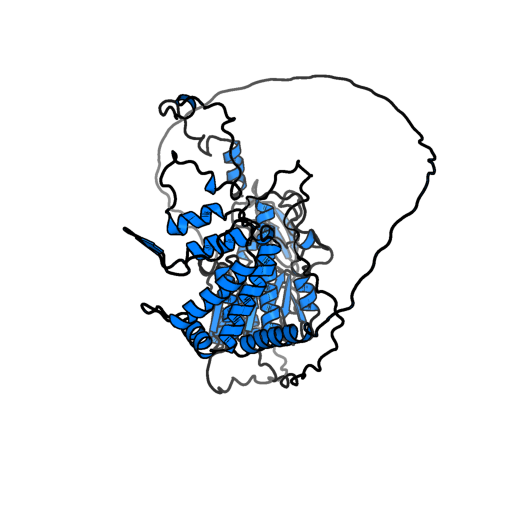 . LEU A 1 483 ? -34.625 13.402 28.013 1.00 92.31 483 LEU A N 1
ATOM 3789 C CA . LEU A 1 483 ? -33.493 13.952 27.263 1.00 92.31 483 LEU A CA 1
ATOM 3790 C C . LEU A 1 483 ? -33.898 15.190 26.461 1.00 92.31 483 LEU A C 1
ATOM 3792 O O . LEU A 1 483 ? -33.273 16.242 26.593 1.00 92.31 483 LEU A O 1
ATOM 3796 N N . ARG A 1 484 ? -34.978 15.092 25.677 1.00 92.31 484 ARG A N 1
ATOM 3797 C CA . ARG A 1 484 ? -35.480 16.205 24.855 1.00 92.31 484 ARG A CA 1
ATOM 3798 C C . ARG A 1 484 ? -35.828 17.429 25.698 1.00 92.31 484 ARG A C 1
ATOM 3800 O O . ARG A 1 484 ? -35.447 18.532 25.325 1.00 92.31 484 ARG A O 1
ATOM 3807 N N . ASN A 1 485 ? -36.474 17.246 26.849 1.00 93.19 485 ASN A N 1
ATOM 3808 C CA . ASN A 1 485 ? -36.820 18.352 27.745 1.00 93.19 485 ASN A CA 1
ATOM 3809 C C . ASN A 1 485 ? -35.584 19.024 28.363 1.00 93.19 485 ASN A C 1
ATOM 3811 O O . ASN A 1 485 ? -35.547 20.248 28.469 1.00 93.19 485 ASN A O 1
ATOM 3815 N N . ARG A 1 486 ? -34.548 18.257 28.733 1.00 94.00 486 ARG A N 1
ATOM 3816 C CA . ARG A 1 486 ? -33.286 18.836 29.230 1.00 94.00 486 ARG A CA 1
ATOM 3817 C C . ARG A 1 486 ? -32.533 19.597 28.139 1.00 94.00 486 ARG A C 1
ATOM 3819 O O . ARG A 1 486 ? -31.996 20.670 28.405 1.00 94.00 486 ARG A O 1
ATOM 3826 N N . VAL A 1 487 ? -32.517 19.067 26.915 1.00 94.81 487 VAL A N 1
ATOM 3827 C CA . VAL A 1 487 ? -31.947 19.767 25.754 1.00 94.81 487 VAL A CA 1
ATOM 3828 C C . VAL A 1 487 ? -32.736 21.043 25.459 1.00 94.81 487 VAL A C 1
ATOM 3830 O O . VAL A 1 487 ? -32.125 22.090 25.268 1.00 94.81 487 VAL A O 1
ATOM 3833 N N . LEU A 1 488 ? -34.070 20.996 25.496 1.00 94.56 488 LEU A N 1
ATOM 3834 C CA . LEU A 1 488 ? -34.909 22.179 25.324 1.00 94.56 488 LEU A CA 1
ATOM 3835 C C . LEU A 1 488 ? -34.593 23.248 26.374 1.00 94.56 488 LEU A C 1
ATOM 3837 O O . LEU A 1 488 ? -34.360 24.388 26.003 1.00 94.56 488 LEU A O 1
ATOM 3841 N N . ASP A 1 489 ? -34.501 22.894 27.656 1.00 94.44 489 ASP A N 1
ATOM 3842 C CA . ASP A 1 489 ? -34.162 23.851 28.716 1.00 94.44 489 ASP A CA 1
ATOM 3843 C C . ASP A 1 489 ? -32.788 24.518 28.497 1.00 94.44 489 ASP A C 1
ATOM 3845 O O . ASP A 1 489 ? -32.630 25.728 28.689 1.00 94.44 489 ASP A O 1
ATOM 3849 N N . LEU A 1 490 ? -31.790 23.762 28.029 1.00 95.19 490 LEU A N 1
ATOM 3850 C CA . LEU A 1 490 ? -30.494 24.317 27.627 1.00 95.19 490 LEU A CA 1
ATOM 3851 C C . LEU A 1 490 ? -30.634 25.303 26.455 1.00 95.19 490 LEU A C 1
ATOM 3853 O O . LEU A 1 490 ? -30.053 26.392 26.493 1.00 95.19 490 LEU A O 1
ATOM 3857 N N . LEU A 1 491 ? -31.387 24.938 25.418 1.00 94.88 491 LEU A N 1
ATOM 3858 C CA . LEU A 1 491 ? -31.601 25.779 24.239 1.00 94.88 491 LEU A CA 1
ATOM 3859 C C . LEU A 1 491 ? -32.381 27.053 24.594 1.00 94.88 491 LEU A C 1
ATOM 3861 O O . LEU A 1 491 ? -31.977 28.148 24.207 1.00 94.88 491 LEU A O 1
ATOM 3865 N N . SER A 1 492 ? -33.430 26.932 25.408 1.00 93.75 492 SER A N 1
ATOM 3866 C CA . SER A 1 492 ? -34.254 28.037 25.903 1.00 93.75 492 SER A CA 1
ATOM 3867 C C . SER A 1 492 ? -33.442 29.062 26.690 1.00 93.75 492 SER A C 1
ATOM 3869 O O . SER A 1 492 ? -33.702 30.264 26.578 1.00 93.75 492 SER A O 1
ATOM 3871 N N . ARG A 1 493 ? -32.429 28.620 27.449 1.00 92.44 493 ARG A N 1
ATOM 3872 C CA . ARG A 1 493 ? -31.483 29.497 28.164 1.00 92.44 493 ARG A CA 1
ATOM 3873 C C . ARG A 1 493 ? -30.514 30.242 27.239 1.00 92.44 493 ARG A C 1
ATOM 3875 O O . ARG A 1 493 ? -30.038 31.309 27.611 1.00 92.44 493 ARG A O 1
ATOM 3882 N N . ASN A 1 494 ? -30.245 29.714 26.044 1.00 92.81 494 ASN A N 1
ATOM 3883 C CA . ASN A 1 494 ? -29.290 30.267 25.072 1.00 92.81 494 ASN A CA 1
ATOM 3884 C C . ASN A 1 494 ? -29.956 30.952 23.859 1.00 92.81 494 ASN A C 1
ATOM 3886 O O . ASN A 1 494 ? -29.277 31.309 22.884 1.00 92.81 494 ASN A O 1
ATOM 3890 N N . ARG A 1 495 ? -31.283 31.128 23.906 1.00 92.44 495 ARG A N 1
ATOM 3891 C CA . ARG A 1 495 ? -32.083 31.685 22.811 1.00 92.44 495 ARG A CA 1
ATOM 3892 C C . ARG A 1 495 ? -31.714 33.127 22.474 1.00 92.44 495 ARG A C 1
ATOM 3894 O O . ARG A 1 495 ? -31.330 33.910 23.343 1.00 92.44 495 ARG A O 1
ATOM 3901 N N . ALA A 1 496 ? -31.854 33.482 21.200 1.00 86.81 496 ALA A N 1
ATOM 3902 C CA . ALA A 1 496 ? -31.686 34.858 20.754 1.00 86.81 496 ALA A CA 1
ATOM 3903 C C . ALA A 1 496 ? -32.871 35.740 21.211 1.00 86.81 496 ALA A C 1
ATOM 3905 O O . ALA A 1 496 ? -33.978 35.225 21.413 1.00 86.81 496 ALA A O 1
ATOM 3906 N N . PRO A 1 497 ? -32.679 37.065 21.356 1.00 85.44 497 PRO A N 1
ATOM 3907 C CA . PRO A 1 497 ? -33.777 37.993 21.621 1.00 85.44 497 PRO A CA 1
ATOM 3908 C C . PRO A 1 497 ? -34.876 37.865 20.556 1.00 85.44 497 PRO A C 1
ATOM 3910 O O . PRO A 1 497 ? -34.584 37.881 19.364 1.00 85.44 497 PRO A O 1
ATOM 3913 N N . GLY A 1 498 ? -36.132 37.721 20.984 1.00 85.44 498 GLY A N 1
ATOM 3914 C CA . GLY A 1 498 ? -37.283 37.562 20.084 1.00 85.44 498 GLY A CA 1
ATOM 3915 C C . GLY A 1 498 ? -37.617 36.119 19.688 1.00 85.44 498 GLY A C 1
ATOM 3916 O O . GLY A 1 498 ? -38.613 35.908 19.006 1.00 85.44 498 GLY A O 1
ATOM 3917 N N . MET A 1 499 ? -36.842 35.120 20.127 1.00 90.50 499 MET A N 1
ATOM 3918 C CA . MET A 1 499 ? -37.252 33.716 20.019 1.00 90.50 499 MET A CA 1
ATOM 3919 C C . MET A 1 499 ? -38.255 33.340 21.114 1.00 90.50 499 MET A C 1
ATOM 3921 O O . MET A 1 499 ? -38.101 33.743 22.273 1.00 90.50 499 MET A O 1
ATOM 3925 N N . GLU A 1 500 ? -39.224 32.495 20.754 1.00 88.25 500 GLU A N 1
ATOM 3926 C CA . GLU A 1 500 ? -40.160 31.879 21.697 1.00 88.25 500 GLU A CA 1
ATOM 3927 C C . GLU A 1 500 ? -39.414 31.163 22.840 1.00 88.25 500 GLU A C 1
ATOM 3929 O O . GLU A 1 500 ? -38.321 30.618 22.635 1.00 88.25 500 GLU A O 1
ATOM 3934 N N . PRO A 1 501 ? -39.962 31.154 24.068 1.00 83.75 501 PRO A N 1
ATOM 3935 C CA . PRO A 1 501 ? -39.276 30.610 25.239 1.00 83.75 501 PRO A CA 1
ATOM 3936 C C . PRO A 1 501 ? -39.121 29.085 25.201 1.00 83.75 501 PRO A C 1
ATOM 3938 O O . PRO A 1 501 ? -38.278 28.554 25.920 1.00 83.75 501 PRO A O 1
ATOM 3941 N N . ALA A 1 502 ? -39.904 28.389 24.379 1.00 85.00 502 ALA A N 1
ATOM 3942 C CA . ALA A 1 502 ? -39.853 26.947 24.191 1.00 85.00 502 ALA A CA 1
ATOM 3943 C C . ALA A 1 502 ? -40.380 26.573 22.798 1.00 85.00 502 ALA A C 1
ATOM 3945 O O . ALA A 1 502 ? -41.068 27.365 22.152 1.00 85.00 502 ALA A O 1
ATOM 3946 N N . CYS A 1 503 ? -40.088 25.349 22.364 1.00 89.44 503 CYS A N 1
ATOM 3947 C CA . CYS A 1 503 ? -40.710 24.724 21.205 1.00 89.44 503 CYS A CA 1
ATOM 3948 C C . CYS A 1 503 ? -41.371 23.403 21.607 1.00 89.44 503 CYS A C 1
ATOM 3950 O O . CYS A 1 503 ? -41.073 22.829 22.656 1.00 89.44 503 CYS A O 1
ATOM 3952 N N . ASP A 1 504 ? -42.243 22.905 20.740 1.00 88.75 504 ASP A N 1
ATOM 3953 C CA . ASP A 1 504 ? -42.747 21.542 20.842 1.00 88.75 504 ASP A CA 1
ATOM 3954 C C . ASP A 1 504 ? -41.616 20.533 20.546 1.00 88.75 504 ASP A C 1
ATOM 3956 O O . ASP A 1 504 ? -40.837 20.697 19.602 1.00 88.75 504 ASP A O 1
ATOM 3960 N N . VAL A 1 505 ? -41.511 19.508 21.395 1.00 88.94 505 VAL A N 1
ATOM 3961 C CA . VAL A 1 505 ? -40.519 18.416 21.324 1.00 88.94 505 VAL A CA 1
ATOM 3962 C C . VAL A 1 505 ? -41.148 17.078 20.918 1.00 88.94 505 VAL A C 1
ATOM 3964 O O . VAL A 1 505 ? -40.460 16.049 20.887 1.00 88.94 505 VAL A O 1
ATOM 3967 N N . GLY A 1 506 ? -42.456 17.085 20.648 1.00 86.12 506 GLY A N 1
ATOM 3968 C CA . GLY A 1 506 ? -43.239 15.960 20.160 1.00 86.12 506 GLY A CA 1
ATOM 3969 C C . GLY A 1 506 ? -42.950 15.608 18.703 1.00 86.12 506 GLY A C 1
ATOM 3970 O O . GLY A 1 506 ? -42.200 16.291 18.000 1.00 86.12 506 GLY A O 1
ATOM 3971 N N . GLU A 1 507 ? -43.509 14.479 18.264 1.00 84.81 507 GLU A N 1
ATOM 3972 C CA . GLU A 1 507 ? -43.474 14.108 16.846 1.00 84.81 507 GLU A CA 1
ATOM 3973 C C . GLU A 1 507 ? -44.258 15.134 16.030 1.00 84.81 507 GLU A C 1
ATOM 3975 O O . GLU A 1 507 ? -45.188 15.765 16.532 1.00 84.81 507 GLU A O 1
ATOM 3980 N N . VAL A 1 508 ? -43.907 15.267 14.755 1.00 84.62 508 VAL A N 1
ATOM 3981 C CA . VAL A 1 508 ? -44.759 16.002 13.825 1.00 84.62 508 VAL A CA 1
ATOM 3982 C C . VAL A 1 508 ? -45.878 15.051 13.422 1.00 84.62 508 VAL A C 1
ATOM 3984 O O . VAL A 1 508 ? -45.610 14.039 12.776 1.00 84.62 508 VAL A O 1
ATOM 3987 N N . ASP A 1 509 ? -47.097 15.357 13.848 1.00 84.12 509 ASP A N 1
ATOM 3988 C CA . ASP A 1 509 ? -48.315 14.617 13.522 1.00 84.12 509 ASP A CA 1
ATOM 3989 C C . ASP A 1 509 ? -49.365 15.638 13.076 1.00 84.12 509 ASP A C 1
ATOM 3991 O O . ASP A 1 509 ? -50.021 16.280 13.896 1.00 84.12 509 ASP A O 1
ATOM 3995 N N . GLU A 1 510 ? -49.408 15.882 11.769 1.00 81.62 510 GLU A N 1
ATOM 3996 C CA . GLU A 1 510 ? -50.295 16.855 11.134 1.00 81.62 510 GLU A CA 1
ATOM 3997 C C . GLU A 1 510 ? -51.296 16.121 10.236 1.00 81.62 510 GLU A C 1
ATOM 3999 O O . GLU A 1 510 ? -51.099 14.966 9.848 1.00 81.62 510 GLU A O 1
ATOM 4004 N N . GLU A 1 511 ? -52.378 16.799 9.858 1.00 77.38 511 GLU A N 1
ATOM 4005 C CA . GLU A 1 511 ? -53.388 16.225 8.970 1.00 77.38 511 GLU A CA 1
ATOM 4006 C C . GLU A 1 511 ? -52.778 15.923 7.585 1.00 77.38 511 GLU A C 1
ATOM 4008 O O . GLU A 1 511 ? -52.606 16.806 6.746 1.00 77.38 511 GLU A O 1
ATOM 4013 N N . GLY A 1 512 ? -52.402 14.660 7.359 1.00 75.25 512 GLY A N 1
ATOM 4014 C CA . GLY A 1 512 ? -51.865 14.163 6.089 1.00 75.25 512 GLY A CA 1
ATOM 4015 C C . GLY A 1 512 ? -50.438 13.609 6.134 1.00 75.25 512 GLY A C 1
ATOM 4016 O O . GLY A 1 512 ? -50.031 12.975 5.162 1.00 75.25 512 GLY A O 1
ATOM 4017 N N . TYR A 1 513 ? -49.682 13.784 7.227 1.00 80.31 513 TYR A N 1
ATOM 4018 C CA . TYR A 1 513 ? -48.366 13.150 7.379 1.00 80.31 513 TYR A CA 1
ATOM 4019 C C . TYR A 1 513 ? -47.890 13.097 8.838 1.00 80.31 513 TYR A C 1
ATOM 4021 O O . TYR A 1 513 ? -48.174 13.976 9.648 1.00 80.31 513 TYR A O 1
ATOM 4029 N N . ARG A 1 514 ? -47.090 12.068 9.144 1.00 81.50 514 ARG A N 1
ATOM 4030 C CA . ARG A 1 514 ? -46.438 11.877 10.443 1.00 81.50 514 ARG A CA 1
ATOM 4031 C C . ARG A 1 514 ? -44.945 11.640 10.249 1.00 81.50 514 ARG A C 1
ATOM 4033 O O . ARG A 1 514 ? -44.554 10.853 9.387 1.00 81.50 514 ARG A O 1
ATOM 4040 N N . MET A 1 515 ? -44.107 12.294 11.052 1.00 77.06 515 MET A N 1
ATOM 4041 C CA . MET A 1 515 ? -42.648 12.158 10.990 1.00 77.06 515 MET A CA 1
ATOM 4042 C C . MET A 1 515 ? -42.044 11.899 12.369 1.00 77.06 515 MET A C 1
ATOM 4044 O O . MET A 1 515 ? -42.354 12.572 13.351 1.00 77.06 515 MET A O 1
ATOM 4048 N N . CYS A 1 516 ? -41.107 10.951 12.426 1.00 76.56 516 CYS A N 1
ATOM 4049 C CA . CYS A 1 516 ? -40.352 10.638 13.641 1.00 76.56 516 CYS A CA 1
ATOM 4050 C C . CYS A 1 516 ? -39.293 11.708 13.975 1.00 76.56 516 CYS A C 1
ATOM 4052 O O . CYS A 1 516 ? -38.860 11.828 15.124 1.00 76.56 516 CYS A O 1
ATOM 4054 N N . ILE A 1 517 ? -38.894 12.529 13.000 1.00 82.12 517 ILE A N 1
ATOM 4055 C CA . ILE A 1 517 ? -37.945 13.626 13.203 1.00 82.12 517 ILE A CA 1
ATOM 4056 C C . ILE A 1 517 ? -38.621 14.739 14.011 1.00 82.12 517 ILE A C 1
ATOM 4058 O O . ILE A 1 517 ? -39.708 15.205 13.679 1.00 82.12 517 ILE A O 1
ATOM 4062 N N . ARG A 1 518 ? -37.955 15.205 15.073 1.00 89.94 518 ARG A N 1
ATOM 4063 C CA . ARG A 1 518 ? -38.421 16.306 15.934 1.00 89.94 518 ARG A CA 1
ATOM 4064 C C . ARG A 1 518 ? -38.147 17.662 15.281 1.00 89.94 518 ARG A C 1
ATOM 4066 O O . ARG A 1 518 ? -37.336 18.443 15.774 1.00 89.94 518 ARG A O 1
ATOM 4073 N N . GLY A 1 519 ? -38.802 17.917 14.149 1.00 89.06 519 GLY A N 1
ATOM 4074 C CA . GLY A 1 519 ? -38.518 19.051 13.265 1.00 89.06 519 GLY A CA 1
ATOM 4075 C C . GLY A 1 519 ? -38.550 20.419 13.954 1.00 89.06 519 GLY A C 1
ATOM 4076 O O . GLY A 1 519 ? -37.660 21.240 13.742 1.00 89.06 519 GLY A O 1
ATOM 4077 N N . ARG A 1 520 ? -39.510 20.639 14.862 1.00 91.88 520 ARG A N 1
ATOM 4078 C CA . ARG A 1 520 ? -39.626 21.884 15.646 1.00 91.88 520 ARG A CA 1
ATOM 4079 C C . ARG A 1 520 ? -38.454 22.094 16.609 1.00 91.88 520 ARG A C 1
ATOM 4081 O O . ARG A 1 520 ? -37.948 23.207 16.713 1.00 91.88 520 ARG A O 1
ATOM 4088 N N . LEU A 1 521 ? -37.980 21.029 17.261 1.00 92.69 521 LEU A N 1
ATOM 4089 C CA . LEU A 1 521 ? -36.793 21.070 18.123 1.00 92.69 521 LEU A CA 1
ATOM 4090 C C . LEU A 1 521 ? -35.509 21.288 17.312 1.00 92.69 521 LEU A C 1
ATOM 4092 O O . LEU A 1 521 ? -34.635 22.036 17.745 1.00 92.69 521 LEU A O 1
ATOM 4096 N N . LEU A 1 522 ? -35.411 20.675 16.129 1.00 92.06 522 LEU A N 1
ATOM 4097 C CA . LEU A 1 522 ? -34.284 20.868 15.215 1.00 92.06 522 LEU A CA 1
ATOM 4098 C C . LEU A 1 522 ? -34.205 22.320 14.724 1.00 92.06 522 LEU A C 1
ATOM 4100 O O . LEU A 1 522 ? -33.137 22.924 14.783 1.00 92.06 522 LEU A O 1
ATOM 4104 N N . GLU A 1 523 ? -35.331 22.902 14.302 1.00 92.56 523 GLU A N 1
ATOM 4105 C CA . GLU A 1 523 ? -35.394 24.320 13.937 1.00 92.56 523 GLU A CA 1
ATOM 4106 C C . GLU A 1 523 ? -35.024 25.215 15.125 1.00 92.56 523 GLU A C 1
ATOM 4108 O O . GLU A 1 523 ? -34.235 26.150 14.976 1.00 92.56 523 GLU A O 1
ATOM 4113 N N . TYR A 1 524 ? -35.562 24.925 16.315 1.00 94.19 524 TYR A N 1
ATOM 4114 C CA . TYR A 1 524 ? -35.263 25.701 17.515 1.00 94.19 524 TYR A CA 1
ATOM 4115 C C . TYR A 1 524 ? -33.762 25.696 17.818 1.00 94.19 524 TYR A C 1
ATOM 4117 O O . TYR A 1 524 ? -33.174 26.755 18.038 1.00 94.19 524 TYR A O 1
ATOM 4125 N N . TRP A 1 525 ? -33.115 24.530 17.742 1.00 93.44 525 TRP A N 1
ATOM 4126 C CA . TRP A 1 525 ? -31.667 24.412 17.885 1.00 93.44 525 TRP A CA 1
ATOM 4127 C C . TRP A 1 525 ? -30.920 25.213 16.811 1.00 93.44 525 TRP A C 1
ATOM 4129 O O . TRP A 1 525 ? -30.086 26.051 17.163 1.00 93.44 525 TRP A O 1
ATOM 4139 N N . ALA A 1 526 ? -31.255 25.029 15.531 1.00 91.56 526 ALA A N 1
ATOM 4140 C CA . ALA A 1 526 ? -30.621 25.728 14.413 1.00 91.56 526 ALA A CA 1
ATOM 4141 C C . ALA A 1 526 ? -30.689 27.258 14.579 1.00 91.56 526 ALA A C 1
ATOM 4143 O O . ALA A 1 526 ? -29.695 27.964 14.407 1.00 91.56 526 ALA A O 1
ATOM 4144 N N . ARG A 1 527 ? -31.837 27.785 15.024 1.00 91.81 527 ARG A N 1
ATOM 4145 C CA . ARG A 1 527 ? -31.996 29.211 15.347 1.00 91.81 527 ARG A CA 1
ATOM 4146 C C . ARG A 1 527 ? -31.139 29.649 16.530 1.00 91.81 527 ARG A C 1
ATOM 4148 O O . ARG A 1 527 ? -30.511 30.703 16.457 1.00 91.81 527 ARG A O 1
ATOM 4155 N N . VAL A 1 528 ? -31.090 28.858 17.606 1.00 93.19 528 VAL A N 1
ATOM 4156 C CA . VAL A 1 528 ? -30.275 29.163 18.794 1.00 93.19 528 VAL A CA 1
ATOM 4157 C C . VAL A 1 528 ? -28.796 29.291 18.427 1.00 93.19 528 VAL A C 1
ATOM 4159 O O . VAL A 1 528 ? -28.132 30.205 18.917 1.00 93.19 528 VAL A O 1
ATOM 4162 N N . VAL A 1 529 ? -28.274 28.418 17.564 1.00 91.19 529 VAL A N 1
ATOM 4163 C CA . VAL A 1 529 ? -26.852 28.417 17.172 1.00 91.19 529 VAL A CA 1
ATOM 4164 C C . VAL A 1 529 ? -26.533 29.313 15.973 1.00 91.19 529 VAL A C 1
ATOM 4166 O O . VAL A 1 529 ? -25.374 29.385 15.564 1.00 91.19 529 VAL A O 1
ATOM 4169 N N . SER A 1 530 ? -27.538 30.025 15.454 1.00 87.69 530 SER A N 1
ATOM 4170 C CA . SER A 1 530 ? -27.443 30.840 14.241 1.00 87.69 530 SER A CA 1
ATOM 4171 C C . SER A 1 530 ? -26.959 30.044 13.024 1.00 87.69 530 SER A C 1
ATOM 4173 O O . SER A 1 530 ? -26.163 30.552 12.241 1.00 87.69 530 SER A O 1
ATOM 4175 N N . ASP A 1 531 ? -27.444 28.811 12.876 1.00 86.00 531 ASP A N 1
ATOM 4176 C CA . ASP A 1 531 ? -27.127 27.946 11.741 1.00 86.00 531 ASP A CA 1
ATOM 4177 C C . ASP A 1 531 ? -27.520 28.627 10.412 1.00 86.00 531 ASP A C 1
ATOM 4179 O O . ASP A 1 531 ? -28.607 29.227 10.344 1.00 86.00 531 ASP A O 1
ATOM 4183 N N . PRO A 1 532 ? -26.677 28.566 9.365 1.00 81.44 532 PRO A N 1
ATOM 4184 C CA . PRO A 1 532 ? -27.011 29.140 8.063 1.00 81.44 532 PRO A CA 1
ATOM 4185 C C . PRO A 1 532 ? -28.274 28.519 7.440 1.00 81.44 532 PRO A C 1
ATOM 4187 O O . PRO A 1 532 ? -29.074 29.227 6.840 1.00 81.44 532 PRO A O 1
ATOM 4190 N N . GLY A 1 533 ? -28.542 27.234 7.696 1.00 83.19 533 GLY A N 1
ATOM 4191 C CA . GLY A 1 533 ? -29.729 26.501 7.247 1.00 83.19 533 GLY A CA 1
ATOM 4192 C C . GLY A 1 533 ? -30.926 26.537 8.201 1.00 83.19 533 GLY A C 1
ATOM 4193 O O . GLY A 1 533 ? -31.849 25.730 8.067 1.00 83.19 533 GLY A O 1
ATOM 4194 N N . LYS A 1 534 ? -30.965 27.456 9.175 1.00 87.56 534 LYS A N 1
ATOM 4195 C CA . LYS A 1 534 ? -32.058 27.533 10.169 1.00 87.56 534 LYS A CA 1
ATOM 4196 C C . LYS A 1 534 ? -33.456 27.720 9.569 1.00 87.56 534 LYS A C 1
ATOM 4198 O O . LYS A 1 534 ? -34.428 27.268 10.170 1.00 87.56 534 LYS A O 1
ATOM 4203 N N . GLU A 1 535 ? -33.582 28.375 8.413 1.00 86.56 535 GLU A N 1
ATOM 4204 C CA . GLU A 1 535 ? -34.880 28.545 7.745 1.00 86.56 535 GLU A CA 1
ATOM 4205 C C . GLU A 1 535 ? -35.313 27.261 7.021 1.00 86.56 535 GLU A C 1
ATOM 4207 O O . GLU A 1 535 ? -36.476 26.865 7.134 1.00 86.56 535 GLU A O 1
ATOM 4212 N N . CYS A 1 536 ? -34.366 26.530 6.418 1.00 87.19 536 CYS A N 1
ATOM 4213 C CA . CYS A 1 536 ? -34.596 25.209 5.824 1.00 87.19 536 CYS A CA 1
ATOM 4214 C C . CYS A 1 536 ? -35.105 24.172 6.826 1.00 87.19 536 CYS A C 1
ATOM 4216 O O . CYS A 1 536 ? -35.874 23.285 6.455 1.00 87.19 536 CYS A O 1
ATOM 4218 N N . ALA A 1 537 ? -34.712 24.270 8.101 1.00 88.31 537 ALA A N 1
ATOM 4219 C CA . ALA A 1 537 ? -35.140 23.325 9.132 1.00 88.31 537 ALA A CA 1
ATOM 4220 C C . ALA A 1 537 ? -36.675 23.230 9.249 1.00 88.31 537 ALA A C 1
ATOM 4222 O O . ALA A 1 537 ? -37.197 22.162 9.572 1.00 88.31 537 ALA A O 1
ATOM 4223 N N . LYS A 1 538 ? -37.417 24.289 8.887 1.00 88.31 538 LYS A N 1
ATOM 4224 C CA . LYS A 1 538 ? -38.889 24.282 8.823 1.00 88.31 538 LYS A CA 1
ATOM 4225 C C . LYS A 1 538 ? -39.454 23.257 7.844 1.00 88.31 538 LYS A C 1
ATOM 4227 O O . LYS A 1 538 ? -40.537 22.729 8.086 1.00 88.31 538 LYS A O 1
ATOM 4232 N N . ARG A 1 539 ? -38.731 22.937 6.763 1.00 87.31 539 ARG A N 1
ATOM 4233 C CA . ARG A 1 539 ? -39.168 21.957 5.753 1.00 87.31 539 ARG A CA 1
ATOM 4234 C C . ARG A 1 539 ? -39.425 20.579 6.359 1.00 87.31 539 ARG A C 1
ATOM 4236 O O . ARG A 1 539 ? -40.271 19.847 5.858 1.00 87.31 539 ARG A O 1
ATOM 4243 N N . THR A 1 540 ? -38.769 20.257 7.476 1.00 86.62 540 THR A N 1
ATOM 4244 C CA . THR A 1 540 ? -38.973 18.994 8.206 1.00 86.62 540 THR A CA 1
ATOM 4245 C C . THR A 1 540 ? -40.371 18.836 8.810 1.00 86.62 540 THR A C 1
ATOM 4247 O O . THR A 1 540 ? -40.733 17.725 9.169 1.00 86.62 540 THR A O 1
ATOM 4250 N N . TYR A 1 541 ? -41.151 19.915 8.938 1.00 87.00 541 TYR A N 1
ATOM 4251 C CA . TYR A 1 541 ? -42.518 19.872 9.474 1.00 87.00 541 TYR A CA 1
ATOM 4252 C C . TYR A 1 541 ? -43.497 20.815 8.754 1.00 87.00 541 TYR A C 1
ATOM 4254 O O . TYR A 1 541 ? -44.619 21.010 9.197 1.00 87.00 541 TYR A O 1
ATOM 4262 N N . LYS A 1 542 ? -43.080 21.468 7.670 1.00 85.56 542 LYS A N 1
ATOM 4263 C CA . LYS A 1 542 ? -43.974 22.207 6.763 1.00 85.56 542 LYS A CA 1
ATOM 4264 C C . LYS A 1 542 ? -43.988 21.621 5.352 1.00 85.56 542 LYS A C 1
ATOM 4266 O O . LYS A 1 542 ? -44.771 22.071 4.524 1.00 85.56 542 LYS A O 1
ATOM 4271 N N . GLY A 1 543 ? -43.134 20.629 5.097 1.00 81.62 543 GLY A N 1
ATOM 4272 C CA . GLY A 1 543 ? -42.834 20.129 3.762 1.00 81.62 543 GLY A CA 1
ATOM 4273 C C . GLY A 1 543 ? -41.810 21.008 3.044 1.00 81.62 543 GLY A C 1
ATOM 4274 O O . GLY A 1 543 ? -41.708 22.213 3.286 1.00 81.62 543 GLY A O 1
ATOM 4275 N N . ALA A 1 544 ? -41.022 20.390 2.166 1.00 81.38 544 ALA A N 1
ATOM 4276 C CA . ALA A 1 544 ? -40.222 21.128 1.198 1.00 81.38 544 ALA A CA 1
ATOM 4277 C C . ALA A 1 544 ? -41.131 21.607 0.052 1.00 81.38 544 ALA A C 1
ATOM 4279 O O . ALA A 1 544 ? -42.046 20.873 -0.332 1.00 81.38 544 ALA A O 1
ATOM 4280 N N . PRO A 1 545 ? -40.900 22.805 -0.508 1.00 78.19 545 PRO A N 1
ATOM 4281 C CA . PRO A 1 545 ? -41.664 23.266 -1.656 1.00 78.19 545 PRO A CA 1
ATOM 4282 C C . PRO A 1 545 ? -41.452 22.321 -2.847 1.00 78.19 545 PRO A C 1
ATOM 4284 O O . PRO A 1 545 ? -40.321 21.969 -3.180 1.00 78.19 545 PRO A O 1
ATOM 4287 N N . ALA A 1 546 ? -42.547 21.897 -3.477 1.00 63.19 546 ALA A N 1
ATOM 4288 C CA . ALA A 1 546 ? -42.523 21.077 -4.681 1.00 63.19 546 ALA A CA 1
ATOM 4289 C C . ALA A 1 546 ? -42.767 21.975 -5.902 1.00 63.19 546 ALA A C 1
ATOM 4291 O O . ALA A 1 546 ? -43.912 22.278 -6.225 1.00 63.19 546 ALA A O 1
ATOM 4292 N N . GLY A 1 547 ? -41.700 22.431 -6.562 1.00 60.81 547 GLY A N 1
ATOM 4293 C CA . GLY A 1 547 ? -41.802 23.184 -7.816 1.00 60.81 547 GLY A CA 1
ATOM 4294 C C . GLY A 1 547 ? -40.674 24.192 -8.029 1.00 60.81 547 GLY A C 1
ATOM 4295 O O . GLY A 1 547 ? -40.060 24.650 -7.072 1.00 60.81 547 GLY A O 1
ATOM 4296 N N . LEU A 1 548 ? -40.429 24.541 -9.296 1.00 60.31 548 LEU A N 1
ATOM 4297 C CA . LEU A 1 548 ? -39.486 25.594 -9.712 1.00 60.31 548 LEU A CA 1
ATOM 4298 C C . LEU A 1 548 ? -40.066 27.012 -9.548 1.00 60.31 548 LEU A C 1
ATOM 4300 O O . LEU A 1 548 ? -39.340 27.991 -9.652 1.00 60.31 548 LEU A O 1
ATOM 4304 N N . GLU A 1 549 ? -41.374 27.121 -9.306 1.00 63.16 549 GLU A N 1
ATOM 4305 C CA . GLU A 1 549 ? -42.091 28.398 -9.177 1.00 63.16 549 GLU A CA 1
ATOM 4306 C C . GLU A 1 549 ? -42.100 28.939 -7.739 1.00 63.16 549 GLU A C 1
ATOM 4308 O O . GLU A 1 549 ? -42.521 30.072 -7.500 1.00 63.16 549 GLU A O 1
ATOM 4313 N N . VAL A 1 550 ? -41.668 28.131 -6.763 1.00 70.56 550 VAL A N 1
ATOM 4314 C CA . VAL A 1 550 ? -41.661 28.526 -5.354 1.00 70.56 550 VAL A CA 1
ATOM 4315 C C . VAL A 1 550 ? -40.306 29.113 -4.994 1.00 70.56 550 VAL A C 1
ATOM 4317 O O . VAL A 1 550 ? -39.269 28.474 -5.142 1.00 70.56 550 VAL A O 1
ATOM 4320 N N . ASP A 1 551 ? -40.357 30.333 -4.476 1.00 74.81 551 ASP A N 1
ATOM 4321 C CA . ASP A 1 551 ? -39.223 31.080 -3.951 1.00 74.81 551 ASP A CA 1
ATOM 4322 C C . ASP A 1 551 ? -38.390 30.249 -2.961 1.00 74.81 551 ASP A C 1
ATOM 4324 O O . ASP A 1 551 ? -38.912 29.722 -1.976 1.00 74.81 551 ASP A O 1
ATOM 4328 N N . THR A 1 552 ? -37.085 30.152 -3.208 1.00 77.50 552 THR A N 1
ATOM 4329 C CA . THR A 1 552 ? -36.151 29.352 -2.405 1.00 77.50 552 THR A CA 1
ATOM 4330 C C . THR A 1 552 ? -35.372 30.184 -1.390 1.00 77.50 552 THR A C 1
ATOM 4332 O O . THR A 1 552 ? -34.277 29.791 -0.994 1.00 77.50 552 THR A O 1
ATOM 4335 N N . LYS A 1 553 ? -35.916 31.326 -0.947 1.00 79.75 553 LYS A N 1
ATOM 4336 C CA . LYS A 1 553 ? -35.251 32.219 0.022 1.00 79.75 553 LYS A CA 1
ATOM 4337 C C . LYS A 1 553 ? -34.933 31.558 1.358 1.00 79.75 553 LYS A C 1
ATOM 4339 O O . LYS A 1 553 ? -34.112 32.036 2.127 1.00 79.75 553 LYS A O 1
ATOM 4344 N N . ASP A 1 554 ? -35.593 30.458 1.685 1.00 80.44 554 ASP A N 1
ATOM 4345 C CA . ASP A 1 554 ? -35.272 29.689 2.881 1.00 80.44 554 ASP A CA 1
ATOM 4346 C C . ASP A 1 554 ? -33.937 28.930 2.777 1.00 80.44 554 ASP A C 1
ATOM 4348 O O . ASP A 1 554 ? -33.410 28.520 3.812 1.00 80.44 554 ASP A O 1
ATOM 4352 N N . LEU A 1 555 ? -33.384 28.780 1.565 1.00 79.81 555 LEU A N 1
ATOM 4353 C CA . LEU A 1 555 ? -32.013 28.328 1.301 1.00 79.81 555 LEU A CA 1
ATOM 4354 C C . LEU A 1 555 ? -30.985 29.471 1.360 1.00 79.81 555 LEU A C 1
ATOM 4356 O O . LEU A 1 555 ? -29.787 29.196 1.255 1.00 79.81 555 LEU A O 1
ATOM 4360 N N . ASP A 1 556 ? -31.423 30.724 1.539 1.00 75.88 556 ASP A N 1
ATOM 4361 C CA . ASP A 1 556 ? -30.524 31.874 1.631 1.00 75.88 556 ASP A CA 1
ATOM 4362 C C . ASP A 1 556 ? -29.611 31.707 2.851 1.00 75.88 556 ASP A C 1
ATOM 4364 O O . ASP A 1 556 ? -30.063 31.638 3.998 1.00 75.88 556 ASP A O 1
ATOM 4368 N N . GLY A 1 557 ? -28.307 31.626 2.589 1.00 72.88 557 GLY A N 1
ATOM 4369 C CA . GLY A 1 557 ? -27.278 31.340 3.589 1.00 72.88 557 GLY A CA 1
ATOM 4370 C C . GLY A 1 557 ? -26.769 29.896 3.588 1.00 72.88 557 GLY A C 1
ATOM 4371 O O . GLY A 1 557 ? -25.774 29.633 4.250 1.00 72.88 557 GLY A O 1
ATOM 4372 N N . VAL A 1 558 ? -27.411 28.973 2.864 1.00 76.38 558 VAL A N 1
ATOM 4373 C CA . VAL A 1 558 ? -26.880 27.618 2.594 1.00 76.38 558 VAL A CA 1
ATOM 4374 C C . VAL A 1 558 ? -26.272 27.530 1.198 1.00 76.38 558 VAL A C 1
ATOM 4376 O O . VAL A 1 558 ? -25.290 26.821 0.994 1.00 76.38 558 VAL A O 1
ATOM 4379 N N . PHE A 1 559 ? -26.898 28.208 0.235 1.00 75.19 559 PHE A N 1
ATOM 4380 C CA . PHE A 1 559 ? -26.438 28.289 -1.143 1.00 75.19 559 PHE A CA 1
ATOM 4381 C C . PHE A 1 559 ? -26.385 29.756 -1.583 1.00 75.19 559 PHE A C 1
ATOM 4383 O O . PHE A 1 559 ? -27.240 30.546 -1.161 1.00 75.19 559 PHE A O 1
ATOM 4390 N N . PRO A 1 560 ? -25.433 30.124 -2.455 1.00 69.31 560 PRO A N 1
ATOM 4391 C CA . PRO A 1 560 ? -25.355 31.475 -2.969 1.00 69.31 560 PRO A CA 1
ATOM 4392 C C . PRO A 1 560 ? -26.497 31.683 -3.964 1.00 69.31 560 PRO A C 1
ATOM 4394 O O . PRO A 1 560 ? -26.839 30.783 -4.739 1.00 69.31 560 PRO A O 1
ATOM 4397 N N . GLN A 1 561 ? -27.092 32.875 -3.963 1.00 67.31 561 GLN A N 1
ATOM 4398 C CA . GLN A 1 561 ? -28.080 33.210 -4.982 1.00 67.31 561 GLN A CA 1
ATOM 4399 C C . GLN A 1 561 ? -27.390 33.396 -6.331 1.00 67.31 561 GLN A C 1
ATOM 4401 O O . GLN A 1 561 ? -26.453 34.182 -6.463 1.00 67.31 561 GLN A O 1
ATOM 4406 N N . VAL A 1 562 ? -27.884 32.689 -7.343 1.00 64.69 562 VAL A N 1
ATOM 4407 C CA . VAL A 1 562 ? -27.506 32.932 -8.734 1.00 64.69 562 VAL A CA 1
ATOM 4408 C C . VAL A 1 562 ? -28.370 34.085 -9.231 1.00 64.69 562 VAL A C 1
ATOM 4410 O O . VAL A 1 562 ? -29.594 33.960 -9.285 1.00 64.69 562 VAL A O 1
ATOM 4413 N N . THR A 1 563 ? -27.756 35.224 -9.551 1.00 62.88 563 THR A N 1
ATOM 4414 C CA . THR A 1 563 ? -28.481 36.318 -10.199 1.00 62.88 563 THR A CA 1
ATOM 4415 C C . THR A 1 563 ? -28.826 35.913 -11.630 1.00 62.88 563 THR A C 1
ATOM 4417 O O . THR A 1 563 ? -28.058 35.219 -12.297 1.00 62.88 563 THR A O 1
ATOM 4420 N N . ALA A 1 564 ? -29.990 36.340 -12.119 1.00 60.53 564 ALA A N 1
ATOM 4421 C CA . ALA A 1 564 ? -30.426 36.111 -13.497 1.00 60.53 564 ALA A CA 1
ATOM 4422 C C . ALA A 1 564 ? -29.671 37.008 -14.505 1.00 60.53 564 ALA A C 1
ATOM 4424 O O . ALA A 1 564 ? -30.254 37.487 -15.470 1.00 60.53 564 ALA A O 1
ATOM 4425 N N . ASP A 1 565 ? -28.381 37.266 -14.272 1.00 53.16 565 ASP A N 1
ATOM 4426 C CA . ASP A 1 565 ? -27.547 38.155 -15.091 1.00 53.16 565 ASP A CA 1
ATOM 4427 C C . ASP A 1 565 ? -26.843 37.396 -16.230 1.00 53.16 565 ASP A C 1
ATOM 4429 O O . ASP A 1 565 ? -25.737 37.740 -16.646 1.00 53.16 565 ASP A O 1
ATOM 4433 N N . GLY A 1 566 ? -27.473 36.333 -16.727 1.00 56.94 566 GLY A N 1
ATOM 4434 C CA . GLY A 1 566 ? -27.125 35.724 -18.003 1.00 56.94 566 GLY A CA 1
ATOM 4435 C C . GLY A 1 566 ? -28.218 36.072 -18.998 1.00 56.94 566 GLY A C 1
ATOM 4436 O O . GLY A 1 566 ? -29.392 35.907 -18.672 1.00 56.94 566 GLY A O 1
ATOM 4437 N N . ASP A 1 567 ? -27.848 36.554 -20.186 1.00 60.44 567 ASP A N 1
ATOM 4438 C CA . ASP A 1 567 ? -28.790 36.696 -21.296 1.00 60.44 567 ASP A CA 1
ATOM 4439 C C . ASP A 1 567 ? -29.602 35.395 -21.415 1.00 60.44 567 ASP A C 1
ATOM 4441 O O . ASP A 1 567 ? -29.012 34.316 -21.529 1.00 60.44 567 ASP A O 1
ATOM 4445 N N . GLU A 1 568 ? -30.939 35.473 -21.339 1.00 58.91 568 GLU A N 1
ATOM 4446 C CA . GLU A 1 568 ? -31.798 34.325 -21.639 1.00 58.91 568 GLU A CA 1
ATOM 4447 C C . GLU A 1 568 ? -31.460 33.881 -23.062 1.00 58.91 568 GLU A C 1
ATOM 4449 O O . GLU A 1 568 ? -31.819 34.534 -24.045 1.00 58.91 568 GLU A O 1
ATOM 4454 N N . ALA A 1 569 ? -30.693 32.798 -23.165 1.00 60.41 569 ALA A N 1
ATOM 4455 C CA . ALA A 1 569 ? -30.318 32.233 -24.441 1.00 60.41 569 ALA A CA 1
ATOM 4456 C C . ALA A 1 569 ? -31.635 31.881 -25.163 1.00 60.41 569 ALA A C 1
ATOM 4458 O O . ALA A 1 569 ? -32.463 31.177 -24.572 1.00 60.41 569 ALA A O 1
ATOM 4459 N N . PRO A 1 570 ? -31.887 32.388 -26.389 1.00 67.12 570 PRO A N 1
ATOM 4460 C CA . PRO A 1 570 ? -33.129 32.115 -27.108 1.00 67.12 570 PRO A CA 1
ATOM 4461 C C . PRO A 1 570 ? -33.397 30.612 -27.124 1.00 67.12 570 PRO A C 1
ATOM 4463 O O . PRO A 1 570 ? -32.443 29.836 -27.222 1.00 67.12 570 PRO A O 1
ATOM 4466 N N . TRP A 1 571 ? -34.654 30.170 -27.026 1.00 60.22 571 TRP A N 1
ATOM 4467 C CA . TRP A 1 571 ? -34.950 28.731 -26.994 1.00 60.22 571 TRP A CA 1
ATOM 4468 C C . TRP A 1 571 ? -34.332 28.011 -28.205 1.00 60.22 571 TRP A C 1
ATOM 4470 O O . TRP A 1 571 ? -33.838 26.900 -28.051 1.00 60.22 571 TRP A O 1
ATOM 4480 N N . GLU A 1 572 ? -34.230 28.692 -29.353 1.00 62.59 572 GLU A N 1
ATOM 4481 C CA . GLU A 1 572 ? -33.544 28.220 -30.560 1.00 62.59 572 GLU A CA 1
ATOM 4482 C C . GLU A 1 572 ? -32.060 27.884 -30.328 1.00 62.59 572 GLU A C 1
ATOM 4484 O O . GLU A 1 572 ? -31.531 26.966 -30.946 1.00 62.59 572 GLU A O 1
ATOM 4489 N N . SER A 1 573 ? -31.382 28.594 -29.421 1.00 61.31 573 SER A N 1
ATOM 4490 C CA . SER A 1 573 ? -29.987 28.331 -29.029 1.00 61.31 573 SER A CA 1
ATOM 4491 C C . SER A 1 573 ? -29.837 27.212 -27.995 1.00 61.31 573 SER A C 1
ATOM 4493 O O . SER A 1 573 ? -28.746 26.671 -27.830 1.00 61.31 573 SER A O 1
ATOM 4495 N N . MET A 1 574 ? -30.929 26.849 -27.314 1.00 55.41 574 MET A N 1
ATOM 4496 C CA . MET A 1 574 ? -30.990 25.699 -26.407 1.00 55.41 574 MET A CA 1
ATOM 4497 C C . MET A 1 574 ? -31.559 24.444 -27.079 1.00 55.41 574 MET A C 1
ATOM 4499 O O . MET A 1 574 ? -31.530 23.365 -26.486 1.00 55.41 574 MET A O 1
ATOM 4503 N N . THR A 1 575 ? -32.090 24.560 -28.299 1.00 60.19 575 THR A N 1
ATOM 4504 C CA . THR A 1 575 ? -32.524 23.413 -29.093 1.00 60.19 575 THR A CA 1
ATOM 4505 C C . THR A 1 575 ? -31.409 22.874 -29.956 1.00 60.19 575 THR A C 1
ATOM 4507 O O . THR A 1 575 ? -30.725 23.601 -30.669 1.00 60.19 575 THR A O 1
ATOM 4510 N N . THR A 1 576 ? -31.278 21.558 -29.942 1.00 60.72 576 THR A N 1
ATOM 4511 C CA . THR A 1 576 ? -30.405 20.833 -30.850 1.00 60.72 576 THR A CA 1
ATOM 4512 C C . THR A 1 576 ? -31.155 20.585 -32.162 1.00 60.72 576 THR A C 1
ATOM 4514 O O . THR A 1 576 ? -32.123 19.826 -32.185 1.00 60.72 576 THR A O 1
ATOM 4517 N N . GLU A 1 577 ? -30.753 21.238 -33.254 1.00 69.69 577 GLU A N 1
ATOM 4518 C CA . GLU A 1 577 ? -31.337 21.015 -34.583 1.00 69.69 577 GLU A CA 1
ATOM 4519 C C . GLU A 1 577 ? -30.880 19.647 -35.111 1.00 69.69 577 GLU A C 1
ATOM 4521 O O . GLU A 1 577 ? -29.812 19.525 -35.690 1.00 69.69 577 GLU A O 1
ATOM 4526 N N . PHE A 1 578 ? -31.663 18.591 -34.875 1.00 64.06 578 PHE A N 1
ATOM 4527 C CA . PHE A 1 578 ? -31.255 17.203 -35.147 1.00 64.06 578 PHE A CA 1
ATOM 4528 C C . PHE A 1 578 ? -30.830 16.918 -36.597 1.00 64.06 578 PHE A C 1
ATOM 4530 O O . PHE A 1 578 ? -30.035 16.008 -36.818 1.00 64.06 578 PHE A O 1
ATOM 4537 N N . ASP A 1 579 ? -31.330 17.690 -37.565 1.00 72.88 579 ASP A N 1
ATOM 4538 C CA . ASP A 1 579 ? -30.984 17.536 -38.984 1.00 72.88 579 ASP A CA 1
ATOM 4539 C C . ASP A 1 579 ? -29.593 18.103 -39.327 1.00 72.88 579 ASP A C 1
ATOM 4541 O O . ASP A 1 579 ? -28.965 17.657 -40.287 1.00 72.88 579 ASP A O 1
ATOM 4545 N N . SER A 1 580 ? -29.100 19.071 -38.545 1.00 60.09 580 SER A N 1
ATOM 4546 C CA . SER A 1 580 ? -27.750 19.648 -38.657 1.00 60.09 580 SER A CA 1
ATOM 4547 C C . SER A 1 580 ? -26.828 19.226 -37.507 1.00 60.09 580 SER A C 1
ATOM 4549 O O . SER A 1 580 ? -25.619 19.457 -37.560 1.00 60.09 580 SER A O 1
ATOM 4551 N N . PHE A 1 581 ? -27.384 18.568 -36.487 1.00 51.44 581 PHE A N 1
ATOM 4552 C CA . PHE A 1 581 ? -26.671 18.026 -35.346 1.00 51.44 581 PHE A CA 1
ATOM 4553 C C . PHE A 1 581 ? -25.777 16.881 -35.798 1.00 51.44 581 PHE A C 1
ATOM 4555 O O . PHE A 1 581 ? -26.174 15.718 -35.883 1.00 51.44 581 PHE A O 1
ATOM 4562 N N . GLN A 1 582 ? -24.525 17.222 -36.060 1.00 53.03 582 GLN A N 1
ATOM 4563 C CA . GLN A 1 582 ? -23.458 16.250 -36.000 1.00 53.03 582 GLN A CA 1
ATOM 4564 C C . GLN A 1 582 ? -23.214 15.955 -34.526 1.00 53.03 582 GLN A C 1
ATOM 4566 O O . GLN A 1 582 ? -22.946 16.855 -33.728 1.00 53.03 582 GLN A O 1
ATOM 4571 N N . ASN A 1 583 ? -23.346 14.678 -34.167 1.00 53.97 583 ASN A N 1
ATOM 4572 C CA . ASN A 1 583 ? -22.839 14.191 -32.895 1.00 53.97 583 ASN A CA 1
ATOM 4573 C C . ASN A 1 583 ? -21.371 14.633 -32.768 1.00 53.97 583 ASN A C 1
ATOM 4575 O O . ASN A 1 583 ? -20.716 14.831 -33.795 1.00 53.97 583 ASN A O 1
ATOM 4579 N N . TYR A 1 584 ? -20.864 14.808 -31.544 1.00 56.50 584 TYR A N 1
ATOM 4580 C CA . TYR A 1 584 ? -19.443 15.122 -31.353 1.00 56.50 584 TYR A CA 1
ATOM 4581 C C . TYR A 1 584 ? -18.611 14.201 -32.249 1.00 56.50 584 TYR A C 1
ATOM 4583 O O . TYR A 1 584 ? -18.917 13.004 -32.321 1.00 56.50 584 TYR A O 1
ATOM 4591 N N . MET A 1 585 ? -17.652 14.787 -32.981 1.00 51.00 585 MET A N 1
ATOM 4592 C CA . MET A 1 585 ? -16.797 14.059 -33.920 1.00 51.00 585 MET A CA 1
ATOM 4593 C C . MET A 1 585 ? -16.387 12.755 -33.249 1.00 51.00 585 MET A C 1
ATOM 4595 O O . MET A 1 585 ? -15.957 12.756 -32.088 1.00 51.00 585 MET A O 1
ATOM 4599 N N . GLY A 1 586 ? -16.632 11.632 -33.929 1.00 51.69 586 GLY A N 1
ATOM 4600 C CA . GLY A 1 586 ? -16.186 10.351 -33.405 1.00 51.69 586 GLY A CA 1
ATOM 4601 C C . GLY A 1 586 ? -14.703 10.475 -33.074 1.00 51.69 586 GLY A C 1
ATOM 4602 O O . GLY A 1 586 ? -13.984 11.189 -33.763 1.00 51.69 586 GLY A O 1
ATOM 4603 N N . ILE A 1 587 ? -14.231 9.801 -32.028 1.00 52.78 587 ILE A N 1
ATOM 4604 C CA . ILE A 1 587 ? -12.804 9.820 -31.662 1.00 52.78 587 ILE A CA 1
ATOM 4605 C C . ILE A 1 587 ? -11.905 9.502 -32.866 1.00 52.78 587 ILE A C 1
ATOM 4607 O O . ILE A 1 587 ? -10.778 9.953 -32.903 1.00 52.78 587 ILE A O 1
ATOM 4611 N N . GLU A 1 588 ? -12.396 8.749 -33.851 1.00 55.47 588 GLU A N 1
ATOM 4612 C CA . GLU A 1 588 ? -11.694 8.414 -35.097 1.00 55.47 588 GLU A CA 1
ATOM 4613 C C . GLU A 1 588 ? -11.560 9.588 -36.088 1.00 55.47 588 GLU A C 1
ATOM 4615 O O . GLU A 1 588 ? -10.738 9.524 -36.996 1.00 55.47 588 GLU A O 1
ATOM 4620 N N . GLU A 1 589 ? -12.370 10.635 -35.934 1.00 55.94 589 GLU A N 1
ATOM 4621 C CA . GLU A 1 589 ? -12.438 11.810 -36.812 1.00 55.94 589 GLU A CA 1
ATOM 4622 C C . GLU A 1 589 ? -11.925 13.095 -36.126 1.00 55.94 589 GLU A C 1
ATOM 4624 O O . GLU A 1 589 ? -11.704 14.106 -36.793 1.00 55.94 589 GLU A O 1
ATOM 4629 N N . ASP A 1 590 ? -11.734 13.069 -34.803 1.00 64.81 590 ASP A N 1
ATOM 4630 C CA . ASP A 1 590 ? -11.067 14.112 -34.020 1.00 64.81 590 ASP A CA 1
ATOM 4631 C C . ASP A 1 590 ? -9.612 13.694 -33.781 1.00 64.81 590 ASP A C 1
ATOM 4633 O O . ASP A 1 590 ? -9.325 12.907 -32.881 1.00 64.81 590 ASP A O 1
ATOM 4637 N N . ASP A 1 591 ? -8.695 14.210 -34.605 1.00 60.84 591 ASP A N 1
ATOM 4638 C CA . ASP A 1 591 ? -7.269 13.859 -34.563 1.00 60.84 591 ASP A CA 1
ATOM 4639 C C . ASP A 1 591 ? -6.638 14.100 -33.175 1.00 60.84 591 ASP A C 1
ATOM 4641 O O . ASP A 1 591 ? -5.760 13.344 -32.761 1.00 60.84 591 ASP A O 1
ATOM 4645 N N . GLU A 1 592 ? -7.104 15.098 -32.411 1.00 57.38 592 GLU A N 1
ATOM 4646 C CA . GLU A 1 592 ? -6.575 15.416 -31.077 1.00 57.38 592 GLU A CA 1
ATOM 4647 C C . GLU A 1 592 ? -7.098 14.427 -30.020 1.00 57.38 592 GLU A C 1
ATOM 4649 O O . GLU A 1 592 ? -6.339 13.951 -29.164 1.00 57.38 592 GLU A O 1
ATOM 4654 N N . ALA A 1 593 ? -8.379 14.053 -30.100 1.00 53.34 593 ALA A N 1
ATOM 4655 C CA . ALA A 1 593 ? -8.966 13.015 -29.253 1.00 53.34 593 ALA A CA 1
ATOM 4656 C C . ALA A 1 593 ? -8.441 11.612 -29.610 1.00 53.34 593 ALA A C 1
ATOM 4658 O O . ALA A 1 593 ? -8.181 10.811 -28.703 1.00 53.34 593 ALA A O 1
ATOM 4659 N N . TYR A 1 594 ? -8.230 11.329 -30.901 1.00 55.81 594 TYR A N 1
ATOM 4660 C CA . TYR A 1 594 ? -7.610 10.102 -31.396 1.00 55.81 594 TYR A CA 1
ATOM 4661 C C . TYR A 1 594 ? -6.179 9.988 -30.894 1.00 55.81 594 TYR A C 1
ATOM 4663 O O . TYR A 1 594 ? -5.835 8.968 -30.309 1.00 55.81 594 TYR A O 1
ATOM 4671 N N . GLU A 1 595 ? -5.351 11.026 -31.046 1.00 54.41 595 GLU A N 1
ATOM 4672 C CA . GLU A 1 595 ? -3.984 11.023 -30.523 1.00 54.41 595 GLU A CA 1
ATOM 4673 C C . GLU A 1 595 ? -3.977 10.859 -29.000 1.00 54.41 595 GLU A C 1
ATOM 4675 O O . GLU A 1 595 ? -3.221 10.046 -28.473 1.00 54.41 595 GLU A O 1
ATOM 4680 N N . THR A 1 596 ? -4.870 11.536 -28.277 1.00 55.00 596 THR A N 1
ATOM 4681 C CA . THR A 1 596 ? -4.934 11.430 -26.812 1.00 55.00 596 THR A CA 1
ATOM 4682 C C . THR A 1 596 ? -5.293 10.015 -26.335 1.00 55.00 596 THR A C 1
ATOM 4684 O O . THR A 1 596 ? -4.747 9.554 -25.334 1.00 55.00 596 THR A O 1
ATOM 4687 N N . LEU A 1 597 ? -6.163 9.296 -27.050 1.00 49.16 597 LEU A N 1
ATOM 4688 C CA . LEU A 1 597 ? -6.567 7.927 -26.698 1.00 49.16 597 LEU A CA 1
ATOM 4689 C C . LEU A 1 597 ? -5.650 6.849 -27.289 1.00 49.16 597 LEU A C 1
ATOM 4691 O O . LEU A 1 597 ? -5.432 5.814 -26.657 1.00 49.16 597 LEU A O 1
ATOM 4695 N N . ALA A 1 598 ? -5.082 7.088 -28.470 1.00 48.81 598 ALA A N 1
ATOM 4696 C CA . ALA A 1 598 ? -4.122 6.200 -29.115 1.00 48.81 598 ALA A CA 1
ATOM 4697 C C . ALA A 1 598 ? -2.771 6.201 -28.383 1.00 48.81 598 ALA A C 1
ATOM 4699 O O . ALA A 1 598 ? -2.107 5.165 -28.338 1.00 48.81 598 ALA A O 1
ATOM 4700 N N . PHE A 1 599 ? -2.386 7.314 -27.744 1.00 40.12 599 PHE A N 1
ATOM 4701 C CA . PHE A 1 599 ? -1.187 7.378 -26.899 1.00 40.12 599 PHE A CA 1
ATOM 4702 C C . PHE A 1 599 ? -1.370 6.801 -25.486 1.00 40.12 599 PHE A C 1
ATOM 4704 O O . PHE A 1 599 ? -0.368 6.593 -24.804 1.00 40.12 599 PHE A O 1
ATOM 4711 N N . ASP A 1 600 ? -2.596 6.482 -25.057 1.00 38.03 600 ASP A N 1
ATOM 4712 C CA . ASP A 1 600 ? -2.860 5.798 -23.778 1.00 38.03 600 ASP A CA 1
ATOM 4713 C C . ASP A 1 600 ? -2.873 4.252 -23.910 1.00 38.03 600 ASP A C 1
ATOM 4715 O O . ASP A 1 600 ? -3.012 3.548 -22.907 1.00 38.03 600 ASP A O 1
ATOM 4719 N N . TRP A 1 601 ? -2.661 3.709 -25.122 1.00 33.28 601 TRP A N 1
ATOM 4720 C CA . TRP A 1 601 ? -2.554 2.262 -25.399 1.00 33.28 601 TRP A CA 1
ATOM 4721 C C . TRP A 1 601 ? -1.219 1.806 -26.024 1.00 33.28 601 TRP A C 1
ATOM 4723 O O . TRP A 1 601 ? -1.149 0.736 -26.637 1.00 33.28 601 TRP A O 1
ATOM 4733 N N . VAL A 1 602 ? -0.127 2.547 -25.811 1.00 31.09 602 VAL A N 1
ATOM 4734 C CA . VAL A 1 602 ? 1.250 2.081 -26.088 1.00 31.09 602 VAL A CA 1
ATOM 4735 C C . VAL A 1 602 ? 2.097 2.184 -24.835 1.00 31.09 602 VAL A C 1
ATOM 4737 O O . VAL A 1 602 ? 2.853 1.206 -24.588 1.00 31.09 602 VAL A O 1
#

Organism: NCBI:txid2562237

Foldseek 3Di:
DVVVVVVLVVVVVVVVVPDDDDDDDDDDDDDDDDDDDDDDDDDDDDDDDDDDDDDDDDDDDDDDDDDDDDDDDDDDDDDDDDDDDDDDDDDDDDDDDDDDDDDDPDDDQDDDDDDDAAEEEEAPQAADDCDQGLQVLLVVSRHGYDYADCNHPVVRDLLDPVNLVVVVVCLVVHQEYEYEFDCVLQDQVQPVPVDHHRFAFQADPRLLGDPDDDPVSNVVSPSSVSSLVSRLVSQVVCVVVVGKYKYKDFDDDPRGGHSCRDPSNVVLCPDPQWDKFWEFLVLQVQQDRGIMIITISQPDLVVRNYYDDADWFWWAQQADRDIDTGSHWDQFDFGTTDGPVPHDPVSYDPDGDDHDRSNVVRSHHHSSVSNSVSCRNPDDDDPDPDPPPPPPDPDPDDPDDPDPDPPDDPDDPDPPDDDDPCLQDPVCVVVQCFPLNVVLVVVLVVLVVVLCVVPVVQVVQVVVCPPDDDPDDSGDPVSVVVSLVVSQCSLLVQADPPDDSGWDQDWQDDVPDTDPDSLRSVLSSCRSSVPLLSLVSCCRRPNDDDDPPDDPCSCGSNDDDDDPPDPPDPVVNVDDPVVPDDDPQDCVRPPVSVCVVVVVSD

Sequence (602 aa):
MERLKRTLKSDHDKAVEVVEPCMPIITRISSPAEMVEGDAKVANQPSGSHQRETDTTVDSVQKAPKESGVVTTATPCTSVIGAWATIQAPADTCMPAAVTSVAENSVEAPRTTESGSIRVLYLYSGPHRPIDGLAKFLRELGAECVCVDKEFDNGHDLLDQHFWEECRGDCDEFDSFLVSPPCSTFTPARRGDGGPQPLRGVEGAEVYGLKGFRPNEKKQVSEGNVLAIRAENTATYAHVNGRWWIIEQPHGRPGKTSMWNLDEFKQLREKEDVYLYTFDQCRFGCLAEKRTDLSSNIPGLEEFTVLCNHEIQRWVIPWSGEVIVAPHPPLRGKQWAVLESDWSPSMLREAEPPGDYITRSCAAYPKELNAALAKALLRRRRPTEPPEQRTMRPSTETTDTVKVQKLIPLRGAEKVATSDDSSDSLRDVHRWVTDKARFIGIQVRNIVFQLFDQQPEVEADILESLGKRSNEDIINTTWMHGLRNRVLDLLSRNRAPGMEPACDVGEVDEEGYRMCIRGRLLEYWARVVSDPGKECAKRTYKGAPAGLEVDTKDLDGVFPQVTADGDEAPWESMTTEFDSFQNYMGIEEDDEAYETLAFDWV